Protein 4DIM (pdb70)

Solvent-accessible surface area: 19356 Å² total

Sequence (382 aa):
DNKRLLILGAGRGQLGLYKAAKELGIHTIAGTPNAHKPCLNLADEISYDISNPDEVEQKVKDLNLDGAATCCLDTGIVSLARICDKENLVGLNEEAAICGDKYKKEAFKKYNVNTARHFVVRNENELKNALENLKLPVIVKATDLIYIAKKEEEAIDGFNETNLTKRDYCIVEEFIEGYEFGAQAFVYKNDVLFVPHGDETYSHTAVPVGHYVPLDVKDDIIEKTKTEVKKAIKALGLNNCAVNVDILKDNEVYIIELTGRVGANCLPELVEINYGIEYYKIASAISENPLVFWSQKSKENKAGLARIIETEKSGILKEILNSNAKDDDIVEITFFKEENDEIKKFENSNDCIGQIIVKEETLDKCKDKLDVIINNINIILK

Structure (mmCIF, N/CA/C/O backbone):
data_4DIM
#
_entry.id   4DIM
#
_cell.length_a   125.270
_cell.length_b   84.467
_cell.length_c   49.642
_cell.angle_alpha   90.00
_cell.angle_beta   100.54
_cell.angle_gamma   90.00
#
_symmetry.space_group_name_H-M   'C 1 2 1'
#
loop_
_entity.id
_entity.type
_entity.pdbx_description
1 polymer 'Phosphoribosylglycinamide synthetase'
2 water water
#
loop_
_atom_site.group_PDB
_atom_site.id
_atom_site.type_symbol
_atom_site.label_atom_id
_atom_site.label_alt_id
_atom_site.label_comp_id
_atom_site.label_asym_id
_atom_site.label_entity_id
_atom_site.label_seq_id
_atom_site.pdbx_PDB_ins_code
_atom_site.Cartn_x
_atom_site.Cartn_y
_atom_site.Cartn_z
_atom_site.occupancy
_atom_site.B_iso_or_equiv
_atom_site.auth_seq_id
_atom_site.auth_comp_id
_atom_site.auth_asym_id
_atom_site.auth_atom_id
_atom_site.pdbx_PDB_model_num
ATOM 1 N N . ASP A 1 6 ? -7.799 9.746 41.912 1.00 128.77 3 ASP A N 1
ATOM 2 C CA . ASP A 1 6 ? -6.754 10.704 41.510 1.00 128.33 3 ASP A CA 1
ATOM 3 C C . ASP A 1 6 ? -7.097 11.289 40.129 1.00 132.59 3 ASP A C 1
ATOM 4 O O . ASP A 1 6 ? -7.224 12.514 40.000 1.00 135.11 3 ASP A O 1
ATOM 9 N N . ASN A 1 7 ? -7.247 10.395 39.111 1.00 125.52 4 ASN A N 1
ATOM 10 C CA . ASN A 1 7 ? -7.484 10.720 37.698 1.00 125.75 4 ASN A CA 1
ATOM 11 C C . ASN A 1 7 ? -6.222 11.383 37.107 1.00 125.48 4 ASN A C 1
ATOM 12 O O . ASN A 1 7 ? -6.189 12.596 36.893 1.00 128.24 4 ASN A O 1
ATOM 17 N N . LYS A 1 8 ? -5.194 10.563 36.856 1.00 115.74 5 LYS A N 1
ATOM 18 C CA . LYS A 1 8 ? -3.883 10.965 36.318 1.00 112.52 5 LYS A CA 1
ATOM 19 C C . LYS A 1 8 ? -3.361 9.843 35.434 1.00 109.57 5 LYS A C 1
ATOM 20 O O . LYS A 1 8 ? -3.514 8.688 35.816 1.00 107.24 5 LYS A O 1
ATOM 26 N N . ARG A 1 9 ? -2.734 10.159 34.286 1.00 103.15 6 ARG A N 1
ATOM 27 C CA . ARG A 1 9 ? -2.304 9.145 33.303 1.00 98.84 6 ARG A CA 1
ATOM 28 C C . ARG A 1 9 ? -0.814 8.822 33.380 1.00 96.29 6 ARG A C 1
ATOM 29 O O . ARG A 1 9 ? 0.018 9.696 33.167 1.00 94.89 6 ARG A O 1
ATOM 37 N N . LEU A 1 10 ? -0.479 7.546 33.618 1.00 90.09 7 LEU A N 1
ATOM 38 C CA . LEU A 1 10 ? 0.913 7.112 33.715 1.00 87.10 7 LEU A CA 1
ATOM 39 C C . LEU A 1 10 ? 1.154 6.077 32.693 1.00 87.48 7 LEU A C 1
ATOM 40 O O . LEU A 1 10 ? 0.494 5.050 32.751 1.00 87.68 7 LEU A O 1
ATOM 45 N N . LEU A 1 11 ? 2.162 6.273 31.843 1.00 81.77 8 LEU A N 1
ATOM 46 C CA . LEU A 1 11 ? 2.564 5.280 30.853 1.00 80.32 8 LEU A CA 1
ATOM 47 C C . LEU A 1 11 ? 3.636 4.444 31.490 1.00 84.05 8 LEU A C 1
ATOM 48 O O . LEU A 1 11 ? 4.653 4.988 31.932 1.00 84.12 8 LEU A O 1
ATOM 53 N N . ILE A 1 12 ? 3.418 3.136 31.590 1.00 80.74 9 ILE A N 1
ATOM 54 C CA . ILE A 1 12 ? 4.427 2.257 32.150 1.00 78.03 9 ILE A CA 1
ATOM 55 C C . ILE A 1 12 ? 5.093 1.577 30.988 1.00 85.56 9 ILE A C 1
ATOM 56 O O . ILE A 1 12 ? 4.419 0.876 30.241 1.00 87.34 9 ILE A O 1
ATOM 61 N N . LEU A 1 13 ? 6.406 1.766 30.827 1.00 83.90 10 LEU A N 1
ATOM 62 C CA . LEU A 1 13 ? 7.143 1.162 29.712 1.00 84.70 10 LEU A CA 1
ATOM 63 C C . LEU A 1 13 ? 7.497 -0.257 30.071 1.00 85.51 10 LEU A C 1
ATOM 64 O O . LEU A 1 13 ? 8.313 -0.469 30.967 1.00 85.27 10 LEU A O 1
ATOM 69 N N . GLY A 1 14 ? 6.837 -1.199 29.419 1.00 81.98 11 GLY A N 1
ATOM 70 C CA . GLY A 1 14 ? 7.019 -2.622 29.621 1.00 81.65 11 GLY A CA 1
ATOM 71 C C . GLY A 1 14 ? 5.835 -3.189 30.353 1.00 89.76 11 GLY A C 1
ATOM 72 O O . GLY A 1 14 ? 5.246 -2.487 31.173 1.00 90.32 11 GLY A O 1
ATOM 73 N N . ALA A 1 15 ? 5.454 -4.460 30.054 1.00 88.75 12 ALA A N 1
ATOM 74 C CA . ALA A 1 15 ? 4.351 -5.125 30.757 1.00 87.23 12 ALA A CA 1
ATOM 75 C C . ALA A 1 15 ? 4.582 -6.617 30.893 1.00 88.78 12 ALA A C 1
ATOM 76 O O . ALA A 1 15 ? 3.650 -7.382 30.710 1.00 90.82 12 ALA A O 1
ATOM 78 N N . GLY A 1 16 ? 5.776 -7.004 31.345 1.00 84.64 13 GLY A N 1
ATOM 79 C CA . GLY A 1 16 ? 6.118 -8.393 31.656 1.00 85.78 13 GLY A CA 1
ATOM 80 C C . GLY A 1 16 ? 5.665 -8.870 33.038 1.00 93.66 13 GLY A C 1
ATOM 81 O O . GLY A 1 16 ? 5.300 -8.067 33.894 1.00 88.30 13 GLY A O 1
ATOM 82 N N . ARG A 1 17 ? 5.686 -10.201 33.291 1.00 100.74 14 ARG A N 1
ATOM 83 C CA . ARG A 1 17 ? 5.298 -10.760 34.625 1.00 103.54 14 ARG A CA 1
ATOM 84 C C . ARG A 1 17 ? 6.039 -10.043 35.776 1.00 106.15 14 ARG A C 1
ATOM 85 O O . ARG A 1 17 ? 5.425 -9.696 36.784 1.00 106.65 14 ARG A O 1
ATOM 93 N N . GLY A 1 18 ? 7.291 -9.690 35.549 1.00 101.29 15 GLY A N 1
ATOM 94 C CA . GLY A 1 18 ? 8.075 -8.967 36.544 1.00 99.15 15 GLY A CA 1
ATOM 95 C C . GLY A 1 18 ? 7.757 -7.498 36.698 1.00 99.85 15 GLY A C 1
ATOM 96 O O . GLY A 1 18 ? 8.516 -6.796 37.359 1.00 98.63 15 GLY A O 1
ATOM 97 N N . GLN A 1 19 ? 6.653 -6.990 36.107 1.00 95.75 16 GLN A N 1
ATOM 98 C CA . GLN A 1 19 ? 6.339 -5.565 36.213 1.00 92.95 16 GLN A CA 1
ATOM 99 C C . GLN A 1 19 ? 4.926 -5.271 36.689 1.00 93.27 16 GLN A C 1
ATOM 100 O O . GLN A 1 19 ? 4.579 -4.093 36.739 1.00 93.04 16 GLN A O 1
ATOM 106 N N . LEU A 1 20 ? 4.185 -6.290 37.214 1.00 88.79 17 LEU A N 1
ATOM 107 C CA . LEU A 1 20 ? 2.810 -6.083 37.650 1.00 90.07 17 LEU A CA 1
ATOM 108 C C . LEU A 1 20 ? 2.659 -5.309 38.961 1.00 88.98 17 LEU A C 1
ATOM 109 O O . LEU A 1 20 ? 1.548 -4.871 39.253 1.00 89.93 17 LEU A O 1
ATOM 114 N N . GLY A 1 21 ? 3.731 -5.122 39.717 1.00 82.47 18 GLY A N 1
ATOM 115 C CA . GLY A 1 21 ? 3.672 -4.420 40.994 1.00 81.58 18 GLY A CA 1
ATOM 116 C C . GLY A 1 21 ? 3.412 -2.939 40.843 1.00 82.79 18 GLY A C 1
ATOM 117 O O . GLY A 1 21 ? 2.689 -2.318 41.635 1.00 82.83 18 GLY A O 1
ATOM 118 N N . LEU A 1 22 ? 4.014 -2.373 39.821 1.00 76.86 19 LEU A N 1
ATOM 119 C CA . LEU A 1 22 ? 3.827 -0.977 39.533 1.00 77.45 19 LEU A CA 1
ATOM 120 C C . LEU A 1 22 ? 2.444 -0.715 38.926 1.00 83.77 19 LEU A C 1
ATOM 121 O O . LEU A 1 22 ? 1.856 0.334 39.196 1.00 86.11 19 LEU A O 1
ATOM 126 N N . TYR A 1 23 ? 1.900 -1.671 38.159 1.00 80.19 20 TYR A N 1
ATOM 127 C CA . TYR A 1 23 ? 0.543 -1.582 37.617 1.00 80.30 20 TYR A CA 1
ATOM 128 C C . TYR A 1 23 ? -0.467 -1.678 38.753 1.00 85.28 20 TYR A C 1
ATOM 129 O O . TYR A 1 23 ? -1.476 -0.977 38.764 1.00 88.53 20 TYR A O 1
ATOM 138 N N . LYS A 1 24 ? -0.191 -2.535 39.715 1.00 82.79 21 LYS A N 1
ATOM 139 C CA . LYS A 1 24 ? -1.064 -2.740 40.870 1.00 84.09 21 LYS A CA 1
ATOM 140 C C . LYS A 1 24 ? -1.084 -1.476 41.758 1.00 88.40 21 LYS A C 1
ATOM 141 O O . LYS A 1 24 ? -2.148 -1.016 42.163 1.00 89.73 21 LYS A O 1
ATOM 147 N N . ALA A 1 25 ? 0.091 -0.908 42.020 1.00 84.32 22 ALA A N 1
ATOM 148 C CA . ALA A 1 25 ? 0.246 0.283 42.862 1.00 85.30 22 ALA A CA 1
ATOM 149 C C . ALA A 1 25 ? -0.429 1.480 42.241 1.00 88.27 22 ALA A C 1
ATOM 150 O O . ALA A 1 25 ? -1.191 2.176 42.909 1.00 88.55 22 ALA A O 1
ATOM 152 N N . ALA A 1 26 ? -0.173 1.698 40.958 1.00 84.99 23 ALA A N 1
ATOM 153 C CA . ALA A 1 26 ? -0.849 2.750 40.177 1.00 86.90 23 ALA A CA 1
ATOM 154 C C . ALA A 1 26 ? -2.386 2.612 40.262 1.00 92.64 23 ALA A C 1
ATOM 155 O O . ALA A 1 26 ? -3.073 3.601 40.474 1.00 94.47 23 ALA A O 1
ATOM 157 N N . LYS A 1 27 ? -2.919 1.387 40.160 1.00 89.67 24 LYS A N 1
ATOM 158 C CA . LYS A 1 27 ? -4.368 1.170 40.301 1.00 91.87 24 LYS A CA 1
ATOM 159 C C . LYS A 1 27 ? -4.813 1.533 41.734 1.00 97.94 24 LYS A C 1
ATOM 160 O O . LYS A 1 27 ? -5.722 2.336 41.878 1.00 100.75 24 LYS A O 1
ATOM 166 N N . GLU A 1 28 ? -4.117 1.021 42.784 1.00 93.01 25 GLU A N 1
ATOM 167 C CA . GLU A 1 28 ? -4.447 1.319 44.188 1.00 94.54 25 GLU A CA 1
ATOM 168 C C . GLU A 1 28 ? -4.479 2.845 44.458 1.00 98.23 25 GLU A C 1
ATOM 169 O O . GLU A 1 28 ? -5.289 3.315 45.257 1.00 98.86 25 GLU A O 1
ATOM 175 N N . LEU A 1 29 ? -3.587 3.600 43.796 1.00 92.70 26 LEU A N 1
ATOM 176 C CA . LEU A 1 29 ? -3.534 5.062 43.900 1.00 92.29 26 LEU A CA 1
ATOM 177 C C . LEU A 1 29 ? -4.647 5.793 43.116 1.00 95.53 26 LEU A C 1
ATOM 178 O O . LEU A 1 29 ? -4.810 6.984 43.303 1.00 96.48 26 LEU A O 1
ATOM 183 N N . GLY A 1 30 ? -5.337 5.106 42.218 1.00 92.32 27 GLY A N 1
ATOM 184 C CA . GLY A 1 30 ? -6.364 5.687 41.359 1.00 94.49 27 GLY A CA 1
ATOM 185 C C . GLY A 1 30 ? -5.826 6.290 40.069 1.00 98.11 27 GLY A C 1
ATOM 186 O O . GLY A 1 30 ? -6.459 7.183 39.519 1.00 101.15 27 GLY A O 1
ATOM 187 N N . ILE A 1 31 ? -4.682 5.785 39.545 1.00 91.88 28 ILE A N 1
ATOM 188 C CA . ILE A 1 31 ? -4.018 6.292 38.327 1.00 90.85 28 ILE A CA 1
ATOM 189 C C . ILE A 1 31 ? -4.525 5.506 37.123 1.00 96.41 28 ILE A C 1
ATOM 190 O O . ILE A 1 31 ? -4.712 4.298 37.220 1.00 96.49 28 ILE A O 1
ATOM 195 N N . HIS A 1 32 ? -4.646 6.176 35.973 1.00 95.24 29 HIS A N 1
ATOM 196 C CA . HIS A 1 32 ? -5.067 5.579 34.699 1.00 96.13 29 HIS A CA 1
ATOM 197 C C . HIS A 1 32 ? -3.811 5.051 33.981 1.00 97.27 29 HIS A C 1
ATOM 198 O O . HIS A 1 32 ? -2.995 5.832 33.486 1.00 97.51 29 HIS A O 1
ATOM 205 N N . THR A 1 33 ? -3.625 3.737 33.953 1.00 90.77 30 THR A N 1
ATOM 206 C CA . THR A 1 33 ? -2.397 3.210 33.394 1.00 88.23 30 THR A CA 1
ATOM 207 C C . THR A 1 33 ? -2.533 2.917 31.895 1.00 92.00 30 THR A C 1
ATOM 208 O O . THR A 1 33 ? -3.598 2.579 31.378 1.00 91.02 30 THR A O 1
ATOM 212 N N . ILE A 1 34 ? -1.415 3.117 31.208 1.00 88.71 31 ILE A N 1
ATOM 213 C CA . ILE A 1 34 ? -1.242 2.877 29.806 1.00 89.26 31 ILE A CA 1
ATOM 214 C C . ILE A 1 34 ? -0.068 1.939 29.716 1.00 91.57 31 ILE A C 1
ATOM 215 O O . ILE A 1 34 ? 1.029 2.321 30.118 1.00 88.54 31 ILE A O 1
ATOM 220 N N . ALA A 1 35 ? -0.304 0.705 29.254 1.00 90.37 32 ALA A N 1
ATOM 221 C CA . ALA A 1 35 ? 0.745 -0.273 29.041 1.00 89.84 32 ALA A CA 1
ATOM 222 C C . ALA A 1 35 ? 1.489 0.008 27.731 1.00 98.37 32 ALA A C 1
ATOM 223 O O . ALA A 1 35 ? 0.912 -0.188 26.658 1.00 99.74 32 ALA A O 1
ATOM 225 N N . GLY A 1 36 ? 2.729 0.508 27.829 1.00 96.68 33 GLY A N 1
ATOM 226 C CA . GLY A 1 36 ? 3.598 0.736 26.672 1.00 98.57 33 GLY A CA 1
ATOM 227 C C . GLY A 1 36 ? 4.257 -0.597 26.349 1.00 103.35 33 GLY A C 1
ATOM 228 O O . GLY A 1 36 ? 5.183 -1.003 27.056 1.00 100.56 33 GLY A O 1
ATOM 229 N N . THR A 1 37 ? 3.742 -1.344 25.356 1.00 101.92 34 THR A N 1
ATOM 230 C CA . THR A 1 37 ? 4.251 -2.692 25.147 1.00 102.23 34 THR A CA 1
ATOM 231 C C . THR A 1 37 ? 4.162 -3.189 23.693 1.00 112.81 34 THR A C 1
ATOM 232 O O . THR A 1 37 ? 3.797 -2.461 22.780 1.00 113.51 34 THR A O 1
ATOM 244 N N . PRO A 1 39 ? 2.823 -6.454 21.037 1.00 128.45 36 PRO A N 1
ATOM 245 C CA . PRO A 1 39 ? 1.624 -7.318 20.978 1.00 132.02 36 PRO A CA 1
ATOM 246 C C . PRO A 1 39 ? 1.407 -8.338 22.112 1.00 140.91 36 PRO A C 1
ATOM 247 O O . PRO A 1 39 ? 0.345 -8.327 22.742 1.00 141.30 36 PRO A O 1
ATOM 251 N N . ASN A 1 40 ? 2.390 -9.216 22.362 1.00 139.75 37 ASN A N 1
ATOM 252 C CA . ASN A 1 40 ? 2.257 -10.289 23.347 1.00 140.23 37 ASN A CA 1
ATOM 253 C C . ASN A 1 40 ? 3.037 -9.939 24.627 1.00 144.69 37 ASN A C 1
ATOM 254 O O . ASN A 1 40 ? 4.276 -9.873 24.619 1.00 144.17 37 ASN A O 1
ATOM 259 N N . ALA A 1 41 ? 2.286 -9.666 25.716 1.00 140.99 38 ALA A N 1
ATOM 260 C CA . ALA A 1 41 ? 2.830 -9.285 27.031 1.00 137.97 38 ALA A CA 1
ATOM 261 C C . ALA A 1 41 ? 2.079 -10.018 28.151 1.00 142.57 38 ALA A C 1
ATOM 262 O O . ALA A 1 41 ? 1.217 -10.854 27.862 1.00 144.93 38 ALA A O 1
ATOM 264 N N . HIS A 1 42 ? 2.383 -9.704 29.418 1.00 136.53 39 HIS A N 1
ATOM 265 C CA . HIS A 1 42 ? 1.729 -10.372 30.544 1.00 136.90 39 HIS A CA 1
ATOM 266 C C . HIS A 1 42 ? 0.251 -9.964 30.670 1.00 139.87 39 HIS A C 1
ATOM 267 O O . HIS A 1 42 ? -0.030 -8.774 30.745 1.00 138.31 39 HIS A O 1
ATOM 274 N N . LYS A 1 43 ? -0.680 -10.950 30.702 1.00 136.65 40 LYS A N 1
ATOM 275 C CA . LYS A 1 43 ? -2.132 -10.714 30.776 1.00 136.93 40 LYS A CA 1
ATOM 276 C C . LYS A 1 43 ? -2.553 -9.998 32.100 1.00 138.04 40 LYS A C 1
ATOM 277 O O . LYS A 1 43 ? -3.170 -8.932 31.998 1.00 137.20 40 LYS A O 1
ATOM 283 N N . PRO A 1 44 ? -2.179 -10.471 33.325 1.00 132.93 41 PRO A N 1
ATOM 284 C CA . PRO A 1 44 ? -2.540 -9.726 34.559 1.00 131.54 41 PRO A CA 1
ATOM 285 C C . PRO A 1 44 ? -2.094 -8.245 34.584 1.00 132.60 41 PRO A C 1
ATOM 286 O O . PRO A 1 44 ? -2.796 -7.432 35.190 1.00 132.62 41 PRO A O 1
ATOM 290 N N . CYS A 1 45 ? -0.955 -7.881 33.925 1.00 126.07 42 CYS A N 1
ATOM 291 C CA . CYS A 1 45 ? -0.523 -6.474 33.797 1.00 123.43 42 CYS A CA 1
ATOM 292 C C . CYS A 1 45 ? -1.526 -5.743 32.894 1.00 130.62 42 CYS A C 1
ATOM 293 O O . CYS A 1 45 ? -1.971 -4.644 33.231 1.00 129.35 42 CYS A O 1
ATOM 296 N N . LEU A 1 46 ? -1.903 -6.386 31.752 1.00 131.17 43 LEU A N 1
ATOM 297 C CA . LEU A 1 46 ? -2.867 -5.846 30.775 1.00 133.02 43 LEU A CA 1
ATOM 298 C C . LEU A 1 46 ? -4.275 -5.781 31.362 1.00 135.81 43 LEU A C 1
ATOM 299 O O . LEU A 1 46 ? -5.069 -4.933 30.945 1.00 136.98 43 LEU A O 1
ATOM 304 N N . ASN A 1 47 ? -4.591 -6.669 32.311 1.00 129.45 44 ASN A N 1
ATOM 305 C CA . ASN A 1 47 ? -5.890 -6.650 32.967 1.00 130.12 44 ASN A CA 1
ATOM 306 C C . ASN A 1 47 ? -5.889 -5.584 34.083 1.00 129.26 44 ASN A C 1
ATOM 307 O O . ASN A 1 47 ? -6.960 -5.124 34.474 1.00 130.95 44 ASN A O 1
ATOM 312 N N . LEU A 1 48 ? -4.697 -5.156 34.554 1.00 120.17 45 LEU A N 1
ATOM 313 C CA . LEU A 1 48 ? -4.553 -4.034 35.495 1.00 117.22 45 LEU A CA 1
ATOM 314 C C . LEU A 1 48 ? -4.547 -2.728 34.714 1.00 116.16 45 LEU A C 1
ATOM 315 O O . LEU A 1 48 ? -5.044 -1.721 35.228 1.00 117.20 45 LEU A O 1
ATOM 320 N N . ALA A 1 49 ? -3.955 -2.730 33.483 1.00 107.35 46 ALA A N 1
ATOM 321 C CA . ALA A 1 49 ? -3.872 -1.521 32.645 1.00 105.24 46 ALA A CA 1
ATOM 322 C C . ALA A 1 49 ? -5.212 -1.096 32.097 1.00 105.84 46 ALA A C 1
ATOM 323 O O . ALA A 1 49 ? -5.992 -1.935 31.642 1.00 106.72 46 ALA A O 1
ATOM 325 N N . ASP A 1 50 ? -5.466 0.218 32.119 1.00 100.30 47 ASP A N 1
ATOM 326 C CA . ASP A 1 50 ? -6.689 0.805 31.566 1.00 101.64 47 ASP A CA 1
ATOM 327 C C . ASP A 1 50 ? -6.574 0.926 30.020 1.00 103.22 47 ASP A C 1
ATOM 328 O O . ASP A 1 50 ? -7.569 0.760 29.314 1.00 105.15 47 ASP A O 1
ATOM 333 N N . GLU A 1 51 ? -5.357 1.214 29.518 1.00 95.77 48 GLU A N 1
ATOM 334 C CA . GLU A 1 51 ? -5.045 1.384 28.098 1.00 96.10 48 GLU A CA 1
ATOM 335 C C . GLU A 1 51 ? -3.810 0.556 27.698 1.00 95.80 48 GLU A C 1
ATOM 336 O O . GLU A 1 51 ? -3.019 0.182 28.557 1.00 89.38 48 GLU A O 1
ATOM 342 N N . ILE A 1 52 ? -3.655 0.290 26.378 1.00 95.20 49 ILE A N 1
ATOM 343 C CA . ILE A 1 52 ? -2.500 -0.396 25.805 1.00 93.53 49 ILE A CA 1
ATOM 344 C C . ILE A 1 52 ? -2.055 0.406 24.647 1.00 97.08 49 ILE A C 1
ATOM 345 O O . ILE A 1 52 ? -2.888 0.731 23.814 1.00 100.14 49 ILE A O 1
ATOM 350 N N . SER A 1 53 ? -0.762 0.743 24.590 1.00 91.56 50 SER A N 1
ATOM 351 C CA . SER A 1 53 ? -0.159 1.520 23.498 1.00 92.55 50 SER A CA 1
ATOM 352 C C . SER A 1 53 ? 0.943 0.666 22.951 1.00 95.38 50 SER A C 1
ATOM 353 O O . SER A 1 53 ? 1.856 0.293 23.687 1.00 92.95 50 SER A O 1
ATOM 356 N N . TYR A 1 54 ? 0.791 0.227 21.708 1.00 94.14 51 TYR A N 1
ATOM 357 C CA . TYR A 1 54 ? 1.738 -0.686 21.127 1.00 92.71 51 TYR A CA 1
ATOM 358 C C . TYR A 1 54 ? 2.963 0.094 20.680 1.00 97.27 51 TYR A C 1
ATOM 359 O O . TYR A 1 54 ? 2.846 1.060 19.931 1.00 99.45 51 TYR A O 1
ATOM 376 N N . ASP A 1 56 ? 7.666 -0.289 20.571 1.00 98.92 53 ASP A N 1
ATOM 377 C CA . ASP A 1 56 ? 8.943 -0.898 20.927 1.00 97.85 53 ASP A CA 1
ATOM 378 C C . ASP A 1 56 ? 9.634 0.134 21.844 1.00 99.02 53 ASP A C 1
ATOM 379 O O . ASP A 1 56 ? 10.060 1.217 21.401 1.00 98.85 53 ASP A O 1
ATOM 384 N N . ILE A 1 57 ? 9.668 -0.206 23.134 1.00 91.90 54 ILE A N 1
ATOM 385 C CA . ILE A 1 57 ? 10.172 0.651 24.205 1.00 89.40 54 ILE A CA 1
ATOM 386 C C . ILE A 1 57 ? 11.718 0.792 24.191 1.00 93.94 54 ILE A C 1
ATOM 387 O O . ILE A 1 57 ? 12.266 1.707 24.811 1.00 92.29 54 ILE A O 1
ATOM 392 N N . SER A 1 58 ? 12.405 -0.088 23.472 1.00 91.23 55 SER A N 1
ATOM 393 C CA . SER A 1 58 ? 13.848 -0.016 23.310 1.00 90.37 55 SER A CA 1
ATOM 394 C C . SER A 1 58 ? 14.243 0.990 22.209 1.00 94.13 55 SER A C 1
ATOM 395 O O . SER A 1 58 ? 15.436 1.213 21.991 1.00 95.05 55 SER A O 1
ATOM 398 N N . ASN A 1 59 ? 13.258 1.571 21.512 1.00 89.73 56 ASN A N 1
ATOM 399 C CA . ASN A 1 59 ? 13.479 2.497 20.433 1.00 92.35 56 ASN A CA 1
ATOM 400 C C . ASN A 1 59 ? 13.107 3.880 20.934 1.00 96.91 56 ASN A C 1
ATOM 401 O O . ASN A 1 59 ? 11.944 4.265 20.856 1.00 96.32 56 ASN A O 1
ATOM 406 N N . PRO A 1 60 ? 14.072 4.646 21.494 1.00 96.26 57 PRO A N 1
ATOM 407 C CA . PRO A 1 60 ? 13.721 5.953 22.068 1.00 97.22 57 PRO A CA 1
ATOM 408 C C . PRO A 1 60 ? 13.107 6.909 21.076 1.00 105.50 57 PRO A C 1
ATOM 409 O O . PRO A 1 60 ? 12.281 7.717 21.494 1.00 105.60 57 PRO A O 1
ATOM 413 N N . ASP A 1 61 ? 13.495 6.812 19.783 1.00 105.96 58 ASP A N 1
ATOM 414 C CA . ASP A 1 61 ? 12.956 7.679 18.722 1.00 109.89 58 ASP A CA 1
ATOM 415 C C . ASP A 1 61 ? 11.477 7.355 18.425 1.00 110.81 58 ASP A C 1
ATOM 416 O O . ASP A 1 61 ? 10.668 8.274 18.361 1.00 112.08 58 ASP A O 1
ATOM 421 N N . GLU A 1 62 ? 11.125 6.071 18.274 1.00 104.07 59 GLU A N 1
ATOM 422 C CA . GLU A 1 62 ? 9.729 5.661 18.052 1.00 103.87 59 GLU A CA 1
ATOM 423 C C . GLU A 1 62 ? 8.849 6.076 19.212 1.00 106.99 59 GLU A C 1
ATOM 424 O O . GLU A 1 62 ? 7.760 6.587 19.017 1.00 107.66 59 GLU A O 1
ATOM 430 N N . VAL A 1 63 ? 9.331 5.828 20.425 1.00 102.71 60 VAL A N 1
ATOM 431 C CA . VAL A 1 63 ? 8.614 6.121 21.653 1.00 100.33 60 VAL A CA 1
ATOM 432 C C . VAL A 1 63 ? 8.302 7.598 21.773 1.00 104.37 60 VAL A C 1
ATOM 433 O O . VAL A 1 63 ? 7.175 7.925 22.113 1.00 104.44 60 VAL A O 1
ATOM 437 N N . GLU A 1 64 ? 9.288 8.472 21.516 1.00 101.32 61 GLU A N 1
ATOM 438 C CA . GLU A 1 64 ? 9.142 9.930 21.583 1.00 103.44 61 GLU A CA 1
ATOM 439 C C . GLU A 1 64 ? 7.966 10.404 20.696 1.00 111.05 61 GLU A C 1
ATOM 440 O O . GLU A 1 64 ? 7.201 11.286 21.087 1.00 112.16 61 GLU A O 1
ATOM 446 N N . GLN A 1 65 ? 7.826 9.800 19.518 1.00 109.32 62 GLN A N 1
ATOM 447 C CA . GLN A 1 65 ? 6.760 10.136 18.584 1.00 113.62 62 GLN A CA 1
ATOM 448 C C . GLN A 1 65 ? 5.407 9.677 19.118 1.00 118.16 62 GLN A C 1
ATOM 449 O O . GLN A 1 65 ? 4.444 10.441 19.120 1.00 121.46 62 GLN A O 1
ATOM 455 N N . LYS A 1 66 ? 5.340 8.436 19.569 1.00 111.49 63 LYS A N 1
ATOM 456 C CA . LYS A 1 66 ? 4.098 7.827 20.025 1.00 110.05 63 LYS A CA 1
ATOM 457 C C . LYS A 1 66 ? 3.481 8.472 21.295 1.00 112.42 63 LYS A C 1
ATOM 458 O O . LYS A 1 66 ? 2.270 8.333 21.453 1.00 113.52 63 LYS A O 1
ATOM 464 N N . VAL A 1 67 ? 4.258 9.203 22.141 1.00 105.80 64 VAL A N 1
ATOM 465 C CA . VAL A 1 67 ? 3.777 9.772 23.417 1.00 103.55 64 VAL A CA 1
ATOM 466 C C . VAL A 1 67 ? 3.205 11.184 23.312 1.00 109.69 64 VAL A C 1
ATOM 467 O O . VAL A 1 67 ? 2.619 11.686 24.278 1.00 110.21 64 VAL A O 1
ATOM 471 N N . LYS A 1 68 ? 3.391 11.836 22.189 1.00 108.47 65 LYS A N 1
ATOM 472 C CA . LYS A 1 68 ? 2.896 13.201 22.028 1.00 112.42 65 LYS A CA 1
ATOM 473 C C . LYS A 1 68 ? 1.364 13.266 22.112 1.00 117.67 65 LYS A C 1
ATOM 474 O O . LYS A 1 68 ? 0.823 14.207 22.712 1.00 116.67 65 LYS A O 1
ATOM 480 N N . ASP A 1 69 ? 0.675 12.226 21.584 1.00 115.46 66 ASP A N 1
ATOM 481 C CA . ASP A 1 69 ? -0.782 12.165 21.609 1.00 116.60 66 ASP A CA 1
ATOM 482 C C . ASP A 1 69 ? -1.319 11.241 22.730 1.00 114.62 66 ASP A C 1
ATOM 483 O O . ASP A 1 69 ? -2.512 10.969 22.725 1.00 114.49 66 ASP A O 1
ATOM 488 N N . LEU A 1 70 ? -0.499 10.857 23.750 1.00 107.61 67 LEU A N 1
ATOM 489 C CA . LEU A 1 70 ? -0.988 10.000 24.838 1.00 104.56 67 LEU A CA 1
ATOM 490 C C . LEU A 1 70 ? -1.423 10.770 26.112 1.00 110.95 67 LEU A C 1
ATOM 491 O O . LEU A 1 70 ? -1.932 10.134 27.041 1.00 109.42 67 LEU A O 1
ATOM 496 N N . ASN A 1 71 ? -1.322 12.112 26.149 1.00 111.06 68 ASN A N 1
ATOM 497 C CA . ASN A 1 71 ? -1.874 12.903 27.258 1.00 112.02 68 ASN A CA 1
ATOM 498 C C . ASN A 1 71 ? -1.330 12.451 28.617 1.00 112.06 68 ASN A C 1
ATOM 499 O O . ASN A 1 71 ? -2.065 12.401 29.610 1.00 112.12 68 ASN A O 1
ATOM 504 N N . LEU A 1 72 ? -0.033 12.194 28.679 1.00 104.36 69 LEU A N 1
ATOM 505 C CA . LEU A 1 72 ? 0.556 11.700 29.914 1.00 100.86 69 LEU A CA 1
ATOM 506 C C . LEU A 1 72 ? 0.819 12.766 30.972 1.00 106.34 69 LEU A C 1
ATOM 507 O O . LEU A 1 72 ? 1.065 13.932 30.675 1.00 108.31 69 LEU A O 1
ATOM 512 N N . ASP A 1 73 ? 0.779 12.321 32.227 1.00 103.68 70 ASP A N 1
ATOM 513 C CA . ASP A 1 73 ? 1.161 13.089 33.410 1.00 105.15 70 ASP A CA 1
ATOM 514 C C . ASP A 1 73 ? 2.547 12.628 33.859 1.00 105.27 70 ASP A C 1
ATOM 515 O O . ASP A 1 73 ? 3.310 13.446 34.372 1.00 106.90 70 ASP A O 1
ATOM 520 N N . GLY A 1 74 ? 2.872 11.351 33.619 1.00 97.31 71 GLY A N 1
ATOM 521 C CA . GLY A 1 74 ? 4.182 10.790 33.907 1.00 93.87 71 GLY A CA 1
ATOM 522 C C . GLY A 1 74 ? 4.476 9.518 33.135 1.00 96.58 71 GLY A C 1
ATOM 523 O O . GLY A 1 74 ? 3.644 9.002 32.390 1.00 94.36 71 GLY A O 1
ATOM 524 N N . ALA A 1 75 ? 5.679 8.990 33.333 1.00 95.18 72 ALA A N 1
ATOM 525 C CA . ALA A 1 75 ? 6.074 7.707 32.760 1.00 92.95 72 ALA A CA 1
ATOM 526 C C . ALA A 1 75 ? 7.022 6.996 33.705 1.00 91.39 72 ALA A C 1
ATOM 527 O O . ALA A 1 75 ? 7.736 7.613 34.504 1.00 85.02 72 ALA A O 1
ATOM 529 N N . ALA A 1 76 ? 6.949 5.676 33.665 1.00 90.03 73 ALA A N 1
ATOM 530 C CA . ALA A 1 76 ? 7.765 4.878 34.547 1.00 88.87 73 ALA A CA 1
ATOM 531 C C . ALA A 1 76 ? 8.139 3.573 33.901 1.00 93.70 73 ALA A C 1
ATOM 532 O O . ALA A 1 76 ? 7.511 3.129 32.955 1.00 94.21 73 ALA A O 1
ATOM 534 N N . THR A 1 77 ? 9.221 3.013 34.367 1.00 91.55 74 THR A N 1
ATOM 535 C CA . THR A 1 77 ? 9.714 1.707 33.945 1.00 91.19 74 THR A CA 1
ATOM 536 C C . THR A 1 77 ? 10.203 1.108 35.192 1.00 96.16 74 THR A C 1
ATOM 537 O O . THR A 1 77 ? 10.386 1.817 36.179 1.00 95.05 74 THR A O 1
ATOM 541 N N . CYS A 1 78 ? 10.350 -0.192 35.196 1.00 95.32 75 CYS A N 1
ATOM 542 C CA . CYS A 1 78 ? 10.792 -0.860 36.388 1.00 95.00 75 CYS A CA 1
ATOM 543 C C . CYS A 1 78 ? 11.259 -2.247 36.021 1.00 96.71 75 CYS A C 1
ATOM 544 O O . CYS A 1 78 ? 10.881 -2.765 34.973 1.00 96.11 75 CYS A O 1
ATOM 547 N N . CYS A 1 79 ? 12.224 -2.754 36.795 1.00 93.34 76 CYS A N 1
ATOM 548 C CA . CYS A 1 79 ? 12.754 -4.107 36.776 1.00 93.40 76 CYS A CA 1
ATOM 549 C C . CYS A 1 79 ? 13.530 -4.504 35.518 1.00 96.57 76 CYS A C 1
ATOM 550 O O . CYS A 1 79 ? 14.047 -5.615 35.501 1.00 97.33 76 CYS A O 1
ATOM 553 N N . LEU A 1 80 ? 13.702 -3.616 34.510 1.00 92.42 77 LEU A N 1
ATOM 554 C CA . LEU A 1 80 ? 14.436 -3.954 33.269 1.00 91.30 77 LEU A CA 1
ATOM 555 C C . LEU A 1 80 ? 14.991 -2.679 32.590 1.00 88.86 77 LEU A C 1
ATOM 556 O O . LEU A 1 80 ? 14.379 -1.608 32.690 1.00 87.37 77 LEU A O 1
ATOM 561 N N . ASP A 1 81 ? 16.119 -2.810 31.869 1.00 82.75 78 ASP A N 1
ATOM 562 C CA . ASP A 1 81 ? 16.751 -1.681 31.162 1.00 82.36 78 ASP A CA 1
ATOM 563 C C . ASP A 1 81 ? 16.232 -1.475 29.757 1.00 85.32 78 ASP A C 1
ATOM 564 O O . ASP A 1 81 ? 16.630 -0.487 29.154 1.00 87.24 78 ASP A O 1
ATOM 569 N N . THR A 1 82 ? 15.414 -2.398 29.207 1.00 81.49 79 THR A N 1
ATOM 570 C CA . THR A 1 82 ? 14.886 -2.355 27.840 1.00 83.53 79 THR A CA 1
ATOM 571 C C . THR A 1 82 ? 14.418 -0.941 27.444 1.00 89.50 79 THR A C 1
ATOM 572 O O . THR A 1 82 ? 14.958 -0.403 26.481 1.00 92.65 79 THR A O 1
ATOM 576 N N . GLY A 1 83 ? 13.575 -0.314 28.265 1.00 83.21 80 GLY A N 1
ATOM 577 C CA . GLY A 1 83 ? 13.047 1.022 28.004 1.00 84.24 80 GLY A CA 1
ATOM 578 C C . GLY A 1 83 ? 13.502 2.153 28.902 1.00 86.90 80 GLY A C 1
ATOM 579 O O . GLY A 1 83 ? 12.759 3.121 29.091 1.00 87.16 80 GLY A O 1
ATOM 580 N N . ILE A 1 84 ? 14.749 2.097 29.373 1.00 83.29 81 ILE A N 1
ATOM 581 C CA . ILE A 1 84 ? 15.287 3.063 30.326 1.00 82.76 81 ILE A CA 1
ATOM 582 C C . ILE A 1 84 ? 15.741 4.334 29.637 1.00 86.32 81 ILE A C 1
ATOM 583 O O . ILE A 1 84 ? 15.599 5.424 30.186 1.00 86.14 81 ILE A O 1
ATOM 588 N N . VAL A 1 85 ? 16.273 4.216 28.442 1.00 85.30 82 VAL A N 1
ATOM 589 C CA . VAL A 1 85 ? 16.656 5.387 27.657 1.00 87.07 82 VAL A CA 1
ATOM 590 C C . VAL A 1 85 ? 15.396 6.059 27.131 1.00 92.06 82 VAL A C 1
ATOM 591 O O . VAL A 1 85 ? 15.238 7.259 27.295 1.00 92.74 82 VAL A O 1
ATOM 595 N N . SER A 1 86 ? 14.490 5.281 26.521 1.00 90.22 83 SER A N 1
ATOM 596 C CA . SER A 1 86 ? 13.221 5.790 25.988 1.00 91.10 83 SER A CA 1
ATOM 597 C C . SER A 1 86 ? 12.480 6.544 27.079 1.00 94.18 83 SER A C 1
ATOM 598 O O . SER A 1 86 ? 12.085 7.670 26.827 1.00 96.68 83 SER A O 1
ATOM 601 N N . LEU A 1 87 ? 12.439 6.027 28.322 1.00 88.76 84 LEU A N 1
ATOM 602 C CA . LEU A 1 87 ? 11.833 6.790 29.427 1.00 89.84 84 LEU A CA 1
ATOM 603 C C . LEU A 1 87 ? 12.505 8.160 29.611 1.00 98.70 84 LEU A C 1
ATOM 604 O O . LEU A 1 87 ? 11.830 9.182 29.750 1.00 102.66 84 LEU A O 1
ATOM 609 N N . ALA A 1 88 ? 13.838 8.161 29.641 1.00 92.77 85 ALA A N 1
ATOM 610 C CA . ALA A 1 88 ? 14.633 9.362 29.803 1.00 92.81 85 ALA A CA 1
ATOM 611 C C . ALA A 1 88 ? 14.284 10.418 28.719 1.00 101.06 85 ALA A C 1
ATOM 612 O O . ALA A 1 88 ? 14.095 11.598 29.057 1.00 102.21 85 ALA A O 1
ATOM 614 N N . ARG A 1 89 ? 14.111 9.982 27.443 1.00 98.38 86 ARG A N 1
ATOM 615 C CA . ARG A 1 89 ? 13.721 10.901 26.379 1.00 101.50 86 ARG A CA 1
ATOM 616 C C . ARG A 1 89 ? 12.289 11.404 26.599 1.00 107.32 86 ARG A C 1
ATOM 617 O O . ARG A 1 89 ? 12.053 12.620 26.480 1.00 111.33 86 ARG A O 1
ATOM 625 N N . ILE A 1 90 ? 11.345 10.493 26.951 1.00 100.11 87 ILE A N 1
ATOM 626 C CA . ILE A 1 90 ? 9.948 10.880 27.270 1.00 100.71 87 ILE A CA 1
ATOM 627 C C . ILE A 1 90 ? 9.979 12.045 28.285 1.00 104.17 87 ILE A C 1
ATOM 628 O O . ILE A 1 90 ? 9.379 13.080 28.055 1.00 106.59 87 ILE A O 1
ATOM 633 N N . CYS A 1 91 ? 10.718 11.871 29.381 1.00 98.28 88 CYS A N 1
ATOM 634 C CA . CYS A 1 91 ? 10.826 12.879 30.428 1.00 98.44 88 CYS A CA 1
ATOM 635 C C . CYS A 1 91 ? 11.488 14.149 29.960 1.00 104.80 88 CYS A C 1
ATOM 636 O O . CYS A 1 91 ? 11.012 15.216 30.324 1.00 106.91 88 CYS A O 1
ATOM 639 N N . ASP A 1 92 ? 12.571 14.048 29.177 1.00 101.21 89 ASP A N 1
ATOM 640 C CA . ASP A 1 92 ? 13.259 15.225 28.643 1.00 104.63 89 ASP A CA 1
ATOM 641 C C . ASP A 1 92 ? 12.414 16.024 27.640 1.00 113.94 89 ASP A C 1
ATOM 642 O O . ASP A 1 92 ? 12.598 17.243 27.560 1.00 116.78 89 ASP A O 1
ATOM 647 N N . LYS A 1 93 ? 11.543 15.354 26.840 1.00 111.08 90 LYS A N 1
ATOM 648 C CA . LYS A 1 93 ? 10.763 16.034 25.789 1.00 114.90 90 LYS A CA 1
ATOM 649 C C . LYS A 1 93 ? 9.346 16.423 26.259 1.00 121.27 90 LYS A C 1
ATOM 650 O O . LYS A 1 93 ? 8.890 17.508 25.924 1.00 125.95 90 LYS A O 1
ATOM 656 N N . GLU A 1 94 ? 8.658 15.572 27.033 1.00 115.07 91 GLU A N 1
ATOM 657 C CA . GLU A 1 94 ? 7.318 15.898 27.555 1.00 115.47 91 GLU A CA 1
ATOM 658 C C . GLU A 1 94 ? 7.406 16.650 28.926 1.00 119.08 91 GLU A C 1
ATOM 659 O O . GLU A 1 94 ? 6.362 17.008 29.487 1.00 120.29 91 GLU A O 1
ATOM 665 N N . ASN A 1 95 ? 8.647 16.910 29.441 1.00 113.26 92 ASN A N 1
ATOM 666 C CA . ASN A 1 95 ? 8.916 17.636 30.686 1.00 113.36 92 ASN A CA 1
ATOM 667 C C . ASN A 1 95 ? 8.180 16.977 31.868 1.00 112.70 92 ASN A C 1
ATOM 668 O O . ASN A 1 95 ? 7.528 17.614 32.695 1.00 114.19 92 ASN A O 1
ATOM 673 N N . LEU A 1 96 ? 8.341 15.682 31.948 1.00 104.64 93 LEU A N 1
ATOM 674 C CA . LEU A 1 96 ? 7.759 14.860 33.001 1.00 101.04 93 LEU A CA 1
ATOM 675 C C . LEU A 1 96 ? 8.853 14.568 34.005 1.00 102.71 93 LEU A C 1
ATOM 676 O O . LEU A 1 96 ? 10.031 14.650 33.646 1.00 103.29 93 LEU A O 1
ATOM 681 N N . VAL A 1 97 ? 8.491 14.268 35.263 1.00 96.04 94 VAL A N 1
ATOM 682 C CA . VAL A 1 97 ? 9.491 13.942 36.282 1.00 93.17 94 VAL A CA 1
ATOM 683 C C . VAL A 1 97 ? 10.149 12.579 35.958 1.00 96.43 94 VAL A C 1
ATOM 684 O O . VAL A 1 97 ? 9.465 11.649 35.499 1.00 95.72 94 VAL A O 1
ATOM 688 N N . GLY A 1 98 ? 11.476 12.524 36.153 1.00 92.05 95 GLY A N 1
ATOM 689 C CA . GLY A 1 98 ? 12.286 11.344 35.899 1.00 89.35 95 GLY A CA 1
ATOM 690 C C . GLY A 1 98 ? 13.761 11.598 35.645 1.00 94.48 95 GLY A C 1
ATOM 691 O O . GLY A 1 98 ? 14.227 12.732 35.737 1.00 97.60 95 GLY A O 1
ATOM 692 N N . LEU A 1 99 ? 14.522 10.523 35.337 1.00 89.27 96 LEU A N 1
ATOM 693 C CA . LEU A 1 99 ? 15.941 10.639 34.966 1.00 88.59 96 LEU A CA 1
ATOM 694 C C . LEU A 1 99 ? 16.077 11.339 33.602 1.00 97.63 96 LEU A C 1
ATOM 695 O O . LEU A 1 99 ? 15.125 11.330 32.819 1.00 99.79 96 LEU A O 1
ATOM 700 N N . ASN A 1 100 ? 17.244 11.956 33.325 1.00 95.49 97 ASN A N 1
ATOM 701 C CA . ASN A 1 100 ? 17.475 12.663 32.065 1.00 97.50 97 ASN A CA 1
ATOM 702 C C . ASN A 1 100 ? 18.252 11.729 31.118 1.00 99.01 97 ASN A C 1
ATOM 703 O O . ASN A 1 100 ? 18.847 10.766 31.577 1.00 93.97 97 ASN A O 1
ATOM 708 N N . GLU A 1 101 ? 18.192 11.971 29.799 1.00 99.62 98 GLU A N 1
ATOM 709 C CA . GLU A 1 101 ? 18.813 11.066 28.834 1.00 99.97 98 GLU A CA 1
ATOM 710 C C . GLU A 1 101 ? 20.344 11.012 28.914 1.00 105.32 98 GLU A C 1
ATOM 711 O O . GLU A 1 101 ? 20.900 9.933 28.717 1.00 104.51 98 GLU A O 1
ATOM 717 N N . GLU A 1 102 ? 21.020 12.119 29.210 1.00 103.35 99 GLU A N 1
ATOM 718 C CA . GLU A 1 102 ? 22.481 12.077 29.303 1.00 103.03 99 GLU A CA 1
ATOM 719 C C . GLU A 1 102 ? 22.948 11.163 30.455 1.00 102.26 99 GLU A C 1
ATOM 720 O O . GLU A 1 102 ? 23.986 10.527 30.315 1.00 100.71 99 GLU A O 1
ATOM 726 N N . ALA A 1 103 ? 22.144 11.016 31.526 1.00 97.35 100 ALA A N 1
ATOM 727 C CA . ALA A 1 103 ? 22.475 10.149 32.675 1.00 94.65 100 ALA A CA 1
ATOM 728 C C . ALA A 1 103 ? 22.263 8.676 32.357 1.00 96.69 100 ALA A C 1
ATOM 729 O O . ALA A 1 103 ? 23.024 7.819 32.820 1.00 93.19 100 ALA A O 1
ATOM 731 N N . ALA A 1 104 ? 21.174 8.393 31.616 1.00 94.68 101 ALA A N 1
ATOM 732 C CA . ALA A 1 104 ? 20.773 7.063 31.170 1.00 91.91 101 ALA A CA 1
ATOM 733 C C . ALA A 1 104 ? 21.808 6.476 30.175 1.00 96.73 101 ALA A C 1
ATOM 734 O O . ALA A 1 104 ? 22.106 5.273 30.230 1.00 95.72 101 ALA A O 1
ATOM 736 N N . ILE A 1 105 ? 22.337 7.330 29.274 1.00 94.70 102 ILE A N 1
ATOM 737 C CA . ILE A 1 105 ? 23.389 6.977 28.306 1.00 95.90 102 ILE A CA 1
ATOM 738 C C . ILE A 1 105 ? 24.692 6.651 29.042 1.00 99.79 102 ILE A C 1
ATOM 739 O O . ILE A 1 105 ? 25.458 5.783 28.626 1.00 100.28 102 ILE A O 1
ATOM 752 N N . CYS A 1 107 ? 25.122 5.618 32.148 1.00 96.57 104 CYS A N 1
ATOM 753 C CA . CYS A 1 107 ? 24.941 4.344 32.849 1.00 94.25 104 CYS A CA 1
ATOM 754 C C . CYS A 1 107 ? 25.101 3.182 31.888 1.00 96.17 104 CYS A C 1
ATOM 755 O O . CYS A 1 107 ? 25.757 2.193 32.200 1.00 95.02 104 CYS A O 1
ATOM 758 N N . GLY A 1 108 ? 24.483 3.325 30.728 1.00 94.29 105 GLY A N 1
ATOM 759 C CA . GLY A 1 108 ? 24.482 2.326 29.672 1.00 94.65 105 GLY A CA 1
ATOM 760 C C . GLY A 1 108 ? 25.806 2.089 28.986 1.00 100.49 105 GLY A C 1
ATOM 761 O O . GLY A 1 108 ? 26.011 1.009 28.429 1.00 99.79 105 GLY A O 1
ATOM 762 N N . ASP A 1 109 ? 26.712 3.087 29.011 1.00 100.49 106 ASP A N 1
ATOM 763 C CA . ASP A 1 109 ? 28.013 2.982 28.367 1.00 102.28 106 ASP A CA 1
ATOM 764 C C . ASP A 1 109 ? 29.102 2.924 29.408 1.00 103.41 106 ASP A C 1
ATOM 765 O O . ASP A 1 109 ? 29.383 3.929 30.054 1.00 102.13 106 ASP A O 1
ATOM 770 N N . LYS A 1 110 ? 29.701 1.740 29.585 1.00 100.98 107 LYS A N 1
ATOM 771 C CA . LYS A 1 110 ? 30.814 1.513 30.528 1.00 102.26 107 LYS A CA 1
ATOM 772 C C . LYS A 1 110 ? 32.001 2.498 30.354 1.00 107.57 107 LYS A C 1
ATOM 773 O O . LYS A 1 110 ? 32.590 2.866 31.351 1.00 106.41 107 LYS A O 1
ATOM 779 N N . TYR A 1 111 ? 32.356 2.899 29.121 1.00 105.89 108 TYR A N 1
ATOM 780 C CA . TYR A 1 111 ? 33.463 3.843 28.915 1.00 107.29 108 TYR A CA 1
ATOM 781 C C . TYR A 1 111 ? 33.136 5.186 29.567 1.00 106.65 108 TYR A C 1
ATOM 782 O O . TYR A 1 111 ? 33.988 5.756 30.233 1.00 105.98 108 TYR A O 1
ATOM 791 N N . LYS A 1 112 ? 31.915 5.698 29.315 1.00 101.18 109 LYS A N 1
ATOM 792 C CA . LYS A 1 112 ? 31.406 6.969 29.831 1.00 101.67 109 LYS A CA 1
ATOM 793 C C . LYS A 1 112 ? 31.170 6.925 31.324 1.00 100.20 109 LYS A C 1
ATOM 794 O O . LYS A 1 112 ? 31.351 7.941 32.001 1.00 102.50 109 LYS A O 1
ATOM 808 N N . LYS A 1 114 ? 32.767 4.835 33.505 1.00 79.25 111 LYS A N 1
ATOM 809 C CA . LYS A 1 114 ? 34.071 4.713 34.166 1.00 79.35 111 LYS A CA 1
ATOM 810 C C . LYS A 1 114 ? 34.880 6.015 34.065 1.00 88.61 111 LYS A C 1
ATOM 811 O O . LYS A 1 114 ? 35.807 6.219 34.856 1.00 91.77 111 LYS A O 1
ATOM 817 N N . GLU A 1 115 ? 34.549 6.872 33.086 1.00 86.18 112 GLU A N 1
ATOM 818 C CA . GLU A 1 115 ? 35.183 8.170 32.876 1.00 88.34 112 GLU A CA 1
ATOM 819 C C . GLU A 1 115 ? 34.705 9.136 33.980 1.00 92.41 112 GLU A C 1
ATOM 820 O O . GLU A 1 115 ? 35.482 9.924 34.514 1.00 94.54 112 GLU A O 1
ATOM 826 N N . ALA A 1 116 ? 33.416 9.065 34.303 1.00 86.48 113 ALA A N 1
ATOM 827 C CA . ALA A 1 116 ? 32.813 9.856 35.362 1.00 87.28 113 ALA A CA 1
ATOM 828 C C . ALA A 1 116 ? 33.327 9.404 36.708 1.00 89.34 113 ALA A C 1
ATOM 829 O O . ALA A 1 116 ? 33.634 10.225 37.558 1.00 92.86 113 ALA A O 1
ATOM 831 N N . PHE A 1 117 ? 33.421 8.109 36.911 1.00 81.14 114 PHE A N 1
ATOM 832 C CA . PHE A 1 117 ? 33.941 7.561 38.153 1.00 78.66 114 PHE A CA 1
ATOM 833 C C . PHE A 1 117 ? 35.396 7.939 38.371 1.00 85.45 114 PHE A C 1
ATOM 834 O O . PHE A 1 117 ? 35.738 8.172 39.519 1.00 87.12 114 PHE A O 1
ATOM 842 N N . LYS A 1 118 ? 36.256 8.084 37.326 1.00 83.61 115 LYS A N 1
ATOM 843 C CA . LYS A 1 118 ? 37.630 8.535 37.629 1.00 84.40 115 LYS A CA 1
ATOM 844 C C . LYS A 1 118 ? 37.606 10.009 38.044 1.00 89.16 115 LYS A C 1
ATOM 845 O O . LYS A 1 118 ? 38.242 10.366 39.039 1.00 93.24 115 LYS A O 1
ATOM 851 N N . LYS A 1 119 ? 36.797 10.823 37.336 1.00 82.82 116 LYS A N 1
ATOM 852 C CA . LYS A 1 119 ? 36.651 12.271 37.516 1.00 85.20 116 LYS A CA 1
ATOM 853 C C . LYS A 1 119 ? 36.129 12.621 38.914 1.00 89.76 116 LYS A C 1
ATOM 854 O O . LYS A 1 119 ? 36.655 13.521 39.572 1.00 91.31 116 LYS A O 1
ATOM 860 N N . TYR A 1 120 ? 35.079 11.910 39.334 1.00 84.66 117 TYR A N 1
ATOM 861 C CA . TYR A 1 120 ? 34.417 12.072 40.634 1.00 84.60 117 TYR A CA 1
ATOM 862 C C . TYR A 1 120 ? 34.970 11.102 41.694 1.00 89.32 117 TYR A C 1
ATOM 863 O O . TYR A 1 120 ? 34.516 11.149 42.847 1.00 89.64 117 TYR A O 1
ATOM 872 N N . ASN A 1 121 ? 36.002 10.298 41.340 1.00 85.24 118 ASN A N 1
ATOM 873 C CA . ASN A 1 121 ? 36.708 9.423 42.266 1.00 84.54 118 ASN A CA 1
ATOM 874 C C . ASN A 1 121 ? 35.763 8.431 42.948 1.00 88.15 118 ASN A C 1
ATOM 875 O O . ASN A 1 121 ? 35.642 8.392 44.176 1.00 88.61 118 ASN A O 1
ATOM 880 N N . VAL A 1 122 ? 35.092 7.644 42.142 1.00 84.43 119 VAL A N 1
ATOM 881 C CA . VAL A 1 122 ? 34.193 6.589 42.608 1.00 83.77 119 VAL A CA 1
ATOM 882 C C . VAL A 1 122 ? 34.926 5.277 42.455 1.00 82.79 119 VAL A C 1
ATOM 883 O O . VAL A 1 122 ? 35.517 5.045 41.414 1.00 80.37 119 VAL A O 1
ATOM 887 N N . ASN A 1 123 ? 34.894 4.431 43.481 1.00 80.86 120 ASN A N 1
ATOM 888 C CA . ASN A 1 123 ? 35.528 3.115 43.458 1.00 81.42 120 ASN A CA 1
ATOM 889 C C . ASN A 1 123 ? 34.880 2.258 42.444 1.00 86.96 120 ASN A C 1
ATOM 890 O O . ASN A 1 123 ? 33.664 2.019 42.498 1.00 85.39 120 ASN A O 1
ATOM 895 N N . THR A 1 124 ? 35.686 1.823 41.497 1.00 87.08 121 THR A N 1
ATOM 896 C CA . THR A 1 124 ? 35.259 0.956 40.419 1.00 87.40 121 THR A CA 1
ATOM 897 C C . THR A 1 124 ? 36.512 0.293 39.807 1.00 93.44 121 THR A C 1
ATOM 898 O O . THR A 1 124 ? 37.619 0.830 39.976 1.00 92.99 121 THR A O 1
ATOM 902 N N . ALA A 1 125 ? 36.323 -0.822 39.060 1.00 92.63 122 ALA A N 1
ATOM 903 C CA . ALA A 1 125 ? 37.391 -1.480 38.276 1.00 93.84 122 ALA A CA 1
ATOM 904 C C . ALA A 1 125 ? 37.818 -0.526 37.154 1.00 100.61 122 ALA A C 1
ATOM 905 O O . ALA A 1 125 ? 37.073 -0.316 36.202 1.00 99.12 122 ALA A O 1
ATOM 907 N N . ARG A 1 126 ? 38.976 0.097 37.295 1.00 100.62 123 ARG A N 1
ATOM 908 C CA . ARG A 1 126 ? 39.445 1.089 36.335 1.00 101.81 123 ARG A CA 1
ATOM 909 C C . ARG A 1 126 ? 39.872 0.414 35.043 1.00 107.23 123 ARG A C 1
ATOM 910 O O . ARG A 1 126 ? 40.278 -0.752 35.070 1.00 105.75 123 ARG A O 1
ATOM 918 N N . HIS A 1 127 ? 39.770 1.135 33.911 1.00 106.02 124 HIS A N 1
ATOM 919 C CA . HIS A 1 127 ? 40.150 0.559 32.618 1.00 105.88 124 HIS A CA 1
ATOM 920 C C . HIS A 1 127 ? 40.828 1.532 31.698 1.00 107.51 124 HIS A C 1
ATOM 921 O O . HIS A 1 127 ? 40.585 2.746 31.714 1.00 105.37 124 HIS A O 1
ATOM 928 N N . PHE A 1 128 ? 41.614 0.946 30.808 1.00 105.64 125 PHE A N 1
ATOM 929 C CA . PHE A 1 128 ? 42.327 1.697 29.792 1.00 108.47 125 PHE A CA 1
ATOM 930 C C . PHE A 1 128 ? 42.084 1.095 28.406 1.00 113.37 125 PHE A C 1
ATOM 931 O O . PHE A 1 128 ? 42.148 -0.127 28.225 1.00 109.67 125 PHE A O 1
ATOM 939 N N . VAL A 1 129 ? 41.808 1.989 27.437 1.00 115.01 126 VAL A N 1
ATOM 940 C CA . VAL A 1 129 ? 41.544 1.645 26.022 1.00 116.62 126 VAL A CA 1
ATOM 941 C C . VAL A 1 129 ? 42.896 1.694 25.242 1.00 120.47 126 VAL A C 1
ATOM 942 O O . VAL A 1 129 ? 43.190 2.653 24.537 1.00 121.88 126 VAL A O 1
ATOM 946 N N . VAL A 1 130 ? 43.721 0.656 25.443 1.00 116.29 127 VAL A N 1
ATOM 947 C CA . VAL A 1 130 ? 45.051 0.463 24.845 1.00 118.15 127 VAL A CA 1
ATOM 948 C C . VAL A 1 130 ? 44.973 0.226 23.294 1.00 126.16 127 VAL A C 1
ATOM 949 O O . VAL A 1 130 ? 44.019 -0.372 22.807 1.00 125.73 127 VAL A O 1
ATOM 953 N N . ARG A 1 131 ? 45.985 0.698 22.534 1.00 126.50 128 ARG A N 1
ATOM 954 C CA . ARG A 1 131 ? 46.095 0.493 21.062 1.00 128.35 128 ARG A CA 1
ATOM 955 C C . ARG A 1 131 ? 47.450 -0.182 20.646 1.00 131.70 128 ARG A C 1
ATOM 956 O O . ARG A 1 131 ? 47.564 -0.567 19.488 1.00 130.29 128 ARG A O 1
ATOM 964 N N . ASN A 1 132 ? 48.420 -0.383 21.584 1.00 129.83 129 ASN A N 1
ATOM 965 C CA . ASN A 1 132 ? 49.736 -1.009 21.311 1.00 131.89 129 ASN A CA 1
ATOM 966 C C . ASN A 1 132 ? 50.428 -1.540 22.596 1.00 135.93 129 ASN A C 1
ATOM 967 O O . ASN A 1 132 ? 50.091 -1.097 23.695 1.00 135.36 129 ASN A O 1
ATOM 972 N N . GLU A 1 133 ? 51.448 -2.419 22.441 1.00 133.12 130 GLU A N 1
ATOM 973 C CA . GLU A 1 133 ? 52.213 -3.016 23.563 1.00 132.82 130 GLU A CA 1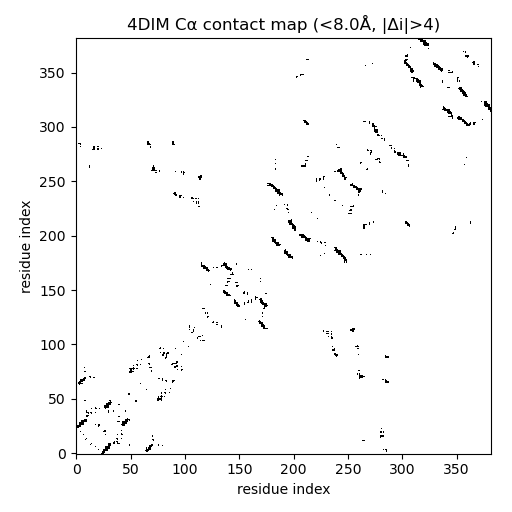
ATOM 974 C C . GLU A 1 133 ? 52.802 -1.961 24.547 1.00 137.27 130 GLU A C 1
ATOM 975 O O . GLU A 1 133 ? 52.955 -2.246 25.738 1.00 136.02 130 GLU A O 1
ATOM 981 N N . ASN A 1 134 ? 53.120 -0.760 24.042 1.00 135.06 131 ASN A N 1
ATOM 982 C CA . ASN A 1 134 ? 53.658 0.343 24.840 1.00 136.09 131 ASN A CA 1
ATOM 983 C C . ASN A 1 134 ? 52.557 0.997 25.662 1.00 136.30 131 ASN A C 1
ATOM 984 O O . ASN A 1 134 ? 52.781 1.312 26.828 1.00 136.09 131 ASN A O 1
ATOM 989 N N . GLU A 1 135 ? 51.367 1.202 25.061 1.00 130.74 132 GLU A N 1
ATOM 990 C CA . GLU A 1 135 ? 50.214 1.768 25.776 1.00 128.99 132 GLU A CA 1
ATOM 991 C C . GLU A 1 135 ? 49.709 0.781 26.895 1.00 127.80 132 GLU A C 1
ATOM 992 O O . GLU A 1 135 ? 49.156 1.245 27.889 1.00 124.67 132 GLU A O 1
ATOM 998 N N . LEU A 1 136 ? 49.935 -0.563 26.733 1.00 123.49 133 LEU A N 1
ATOM 999 C CA . LEU A 1 136 ? 49.539 -1.599 27.699 1.00 121.18 133 LEU A CA 1
ATOM 1000 C C . LEU A 1 136 ? 50.271 -1.392 29.017 1.00 128.14 133 LEU A C 1
ATOM 1001 O O . LEU A 1 136 ? 49.639 -1.281 30.066 1.00 127.51 133 LEU A O 1
ATOM 1006 N N . LYS A 1 137 ? 51.602 -1.291 28.953 1.00 127.61 134 LYS A N 1
ATOM 1007 C CA . LYS A 1 137 ? 52.464 -1.082 30.123 1.00 128.40 134 LYS A CA 1
ATOM 1008 C C . LYS A 1 137 ? 52.223 0.324 30.733 1.00 133.28 134 LYS A C 1
ATOM 1009 O O . LYS A 1 137 ? 52.241 0.467 31.962 1.00 133.47 134 LYS A O 1
ATOM 1015 N N . ASN A 1 138 ? 51.963 1.352 29.881 1.00 129.83 135 ASN A N 1
ATOM 1016 C CA . ASN A 1 138 ? 51.625 2.710 30.358 1.00 130.35 135 ASN A CA 1
ATOM 1017 C C . ASN A 1 138 ? 50.348 2.630 31.188 1.00 131.87 135 ASN A C 1
ATOM 1018 O O . ASN A 1 138 ? 50.284 3.181 32.294 1.00 133.11 135 ASN A O 1
ATOM 1023 N N . ALA A 1 139 ? 49.339 1.914 30.642 1.00 123.72 136 ALA A N 1
ATOM 1024 C CA . ALA A 1 139 ? 48.062 1.674 31.308 1.00 120.35 136 ALA A CA 1
ATOM 1025 C C . ALA A 1 139 ? 48.246 0.871 32.610 1.00 121.99 136 ALA A C 1
ATOM 1026 O O . ALA A 1 139 ? 47.556 1.188 33.571 1.00 119.75 136 ALA A O 1
ATOM 1028 N N . LEU A 1 140 ? 49.173 -0.152 32.639 1.00 119.56 137 LEU A N 1
ATOM 1029 C CA . LEU A 1 140 ? 49.474 -1.011 33.815 1.00 119.73 137 LEU A CA 1
ATOM 1030 C C . LEU A 1 140 ? 50.075 -0.260 35.052 1.00 128.05 137 LEU A C 1
ATOM 1031 O O . LEU A 1 140 ? 50.019 -0.811 36.164 1.00 126.45 137 LEU A O 1
ATOM 1036 N N . GLU A 1 141 ? 50.667 0.941 34.858 1.00 128.63 138 GLU A N 1
ATOM 1037 C CA . GLU A 1 141 ? 51.227 1.701 35.970 1.00 132.91 138 GLU A CA 1
ATOM 1038 C C . GLU A 1 141 ? 50.099 2.326 36.808 1.00 137.18 138 GLU A C 1
ATOM 1039 O O . GLU A 1 141 ? 50.279 2.494 38.026 1.00 140.40 138 GLU A O 1
ATOM 1045 N N . ASN A 1 142 ? 48.941 2.639 36.174 1.00 129.44 139 ASN A N 1
ATOM 1046 C CA . ASN A 1 142 ? 47.748 3.193 36.849 1.00 127.99 139 ASN A CA 1
ATOM 1047 C C . ASN A 1 142 ? 46.655 2.110 37.068 1.00 126.50 139 ASN A C 1
ATOM 1048 O O . ASN A 1 142 ? 45.484 2.452 37.271 1.00 124.28 139 ASN A O 1
ATOM 1053 N N . LEU A 1 143 ? 47.047 0.817 37.073 1.00 121.23 140 LEU A N 1
ATOM 1054 C CA . LEU A 1 143 ? 46.131 -0.327 37.193 1.00 118.87 140 LEU A CA 1
ATOM 1055 C C . LEU A 1 143 ? 46.719 -1.393 38.137 1.00 122.86 140 LEU A C 1
ATOM 1056 O O . LEU A 1 143 ? 47.908 -1.725 38.013 1.00 122.91 140 LEU A O 1
ATOM 1061 N N . LYS A 1 144 ? 45.869 -1.980 39.014 1.00 118.85 141 LYS A N 1
ATOM 1062 C CA . LYS A 1 144 ? 46.288 -3.058 39.909 1.00 121.20 141 LYS A CA 1
ATOM 1063 C C . LYS A 1 144 ? 45.994 -4.423 39.255 1.00 123.37 141 LYS A C 1
ATOM 1064 O O . LYS A 1 144 ? 44.936 -4.604 38.637 1.00 121.97 141 LYS A O 1
ATOM 1070 N N . LEU A 1 145 ? 46.944 -5.368 39.381 1.00 119.99 142 LEU A N 1
ATOM 1071 C CA . LEU A 1 145 ? 46.775 -6.744 38.894 1.00 119.38 142 LEU A CA 1
ATOM 1072 C C . LEU A 1 145 ? 45.827 -7.497 39.843 1.00 124.19 142 LEU A C 1
ATOM 1073 O O . LEU A 1 145 ? 45.731 -7.113 41.010 1.00 126.96 142 LEU A O 1
ATOM 1078 N N . PRO A 1 146 ? 45.183 -8.606 39.431 1.00 117.86 143 PRO A N 1
ATOM 1079 C CA . PRO A 1 146 ? 45.146 -9.159 38.068 1.00 115.42 143 PRO A CA 1
ATOM 1080 C C . PRO A 1 146 ? 44.292 -8.305 37.153 1.00 112.82 143 PRO A C 1
ATOM 1081 O O . PRO A 1 146 ? 43.567 -7.419 37.593 1.00 111.12 143 PRO A O 1
ATOM 1085 N N . VAL A 1 147 ? 44.414 -8.551 35.867 1.00 106.46 144 VAL A N 1
ATOM 1086 C CA . VAL A 1 147 ? 43.664 -7.810 34.869 1.00 101.27 144 VAL A CA 1
ATOM 1087 C C . VAL A 1 147 ? 43.050 -8.764 33.907 1.00 98.77 144 VAL A C 1
ATOM 1088 O O . VAL A 1 147 ? 43.418 -9.940 33.823 1.00 97.83 144 VAL A O 1
ATOM 1092 N N . ILE A 1 148 ? 42.058 -8.235 33.222 1.00 92.91 145 ILE A N 1
ATOM 1093 C CA . ILE A 1 148 ? 41.342 -8.870 32.140 1.00 91.69 145 ILE A CA 1
ATOM 1094 C C . ILE A 1 148 ? 41.748 -8.149 30.871 1.00 91.63 145 ILE A C 1
ATOM 1095 O O . ILE A 1 148 ? 41.911 -6.925 30.895 1.00 88.40 145 ILE A O 1
ATOM 1100 N N . VAL A 1 149 ? 41.911 -8.894 29.778 1.00 89.47 146 VAL A N 1
ATOM 1101 C CA . VAL A 1 149 ? 42.141 -8.346 28.437 1.00 88.59 146 VAL A CA 1
ATOM 1102 C C . VAL A 1 149 ? 40.975 -8.762 27.620 1.00 91.80 146 VAL A C 1
ATOM 1103 O O . VAL A 1 149 ? 40.640 -9.953 27.562 1.00 90.82 146 VAL A O 1
ATOM 1107 N N . LYS A 1 150 ? 40.313 -7.794 27.013 1.00 86.87 147 LYS A N 1
ATOM 1108 C CA . LYS A 1 150 ? 39.088 -8.100 26.311 1.00 87.64 147 LYS A CA 1
ATOM 1109 C C . LYS A 1 150 ? 38.848 -7.190 25.183 1.00 93.13 147 LYS A C 1
ATOM 1110 O O . LYS A 1 150 ? 39.419 -6.109 25.090 1.00 92.01 147 LYS A O 1
ATOM 1116 N N . ALA A 1 151 ? 37.993 -7.682 24.294 1.00 93.43 148 ALA A N 1
ATOM 1117 C CA . ALA A 1 151 ? 37.578 -7.044 23.071 1.00 94.56 148 ALA A CA 1
ATOM 1118 C C . ALA A 1 151 ? 36.230 -6.456 23.310 1.00 101.73 148 ALA A C 1
ATOM 1119 O O . ALA A 1 151 ? 35.480 -6.900 24.181 1.00 101.89 148 ALA A O 1
ATOM 1121 N N . THR A 1 152 ? 35.917 -5.454 22.549 1.00 102.06 149 THR A N 1
ATOM 1122 C CA . THR A 1 152 ? 34.689 -4.716 22.716 1.00 105.67 149 THR A CA 1
ATOM 1123 C C . THR A 1 152 ? 33.588 -5.229 21.770 1.00 115.24 149 THR A C 1
ATOM 1124 O O . THR A 1 152 ? 32.408 -5.157 22.126 1.00 118.59 149 THR A O 1
ATOM 1128 N N . ASP A 1 153 ? 33.972 -5.761 20.585 1.00 112.77 150 ASP A N 1
ATOM 1129 C CA . ASP A 1 153 ? 33.034 -6.186 19.538 1.00 116.97 150 ASP A CA 1
ATOM 1130 C C . ASP A 1 153 ? 32.337 -7.515 19.838 1.00 125.91 150 ASP A C 1
ATOM 1131 O O . ASP A 1 153 ? 31.102 -7.593 19.691 1.00 132.20 150 ASP A O 1
ATOM 1136 N N . LEU A 1 154 ? 33.112 -8.541 20.246 1.00 118.55 151 LEU A N 1
ATOM 1137 C CA . LEU A 1 154 ? 32.597 -9.875 20.571 1.00 149.35 151 LEU A CA 1
ATOM 1138 C C . LEU A 1 154 ? 32.420 -10.024 22.081 1.00 169.80 151 LEU A C 1
ATOM 1139 O O . LEU A 1 154 ? 33.107 -9.350 22.847 1.00 127.40 151 LEU A O 1
ATOM 1144 N N . ILE A 1 160 ? 37.058 -12.950 26.989 1.00 130.85 157 ILE A N 1
ATOM 1145 C CA . ILE A 1 160 ? 37.901 -12.420 28.063 1.00 128.18 157 ILE A CA 1
ATOM 1146 C C . ILE A 1 160 ? 39.164 -13.266 28.239 1.00 129.68 157 ILE A C 1
ATOM 1147 O O . ILE A 1 160 ? 39.183 -14.453 27.909 1.00 131.02 157 ILE A O 1
ATOM 1152 N N . TYR A 1 161 ? 40.220 -12.631 28.755 1.00 122.99 158 TYR A N 1
ATOM 1153 C CA . TYR A 1 161 ? 41.501 -13.260 29.050 1.00 121.80 158 TYR A CA 1
ATOM 1154 C C . TYR A 1 161 ? 41.985 -12.789 30.407 1.00 117.99 158 TYR A C 1
ATOM 1155 O O . TYR A 1 161 ? 42.546 -11.692 30.495 1.00 114.73 158 TYR A O 1
ATOM 1164 N N . ILE A 1 162 ? 41.793 -13.617 31.463 1.00 112.54 159 ILE A N 1
ATOM 1165 C CA . ILE A 1 162 ? 42.262 -13.297 32.816 1.00 111.11 159 ILE A CA 1
ATOM 1166 C C . ILE A 1 162 ? 43.796 -13.375 32.810 1.00 115.40 159 ILE A C 1
ATOM 1167 O O . ILE A 1 162 ? 44.367 -14.292 32.210 1.00 114.87 159 ILE A O 1
ATOM 1172 N N . ALA A 1 163 ? 44.454 -12.401 33.439 1.00 112.65 160 ALA A N 1
ATOM 1173 C CA . ALA A 1 163 ? 45.906 -12.345 33.467 1.00 114.38 160 ALA A CA 1
ATOM 1174 C C . ALA A 1 163 ? 46.438 -12.100 34.881 1.00 124.17 160 ALA A C 1
ATOM 1175 O O . ALA A 1 163 ? 46.454 -10.957 35.362 1.00 124.09 160 ALA A O 1
ATOM 1177 N N . LYS A 1 164 ? 46.938 -13.185 35.515 1.00 124.80 161 LYS A N 1
ATOM 1178 C CA . LYS A 1 164 ? 47.522 -13.158 36.863 1.00 127.82 161 LYS A CA 1
ATOM 1179 C C . LYS A 1 164 ? 48.887 -12.436 36.846 1.00 135.07 161 LYS A C 1
ATOM 1180 O O . LYS A 1 164 ? 49.149 -11.612 37.729 1.00 134.71 161 LYS A O 1
ATOM 1186 N N . LYS A 1 165 ? 49.728 -12.730 35.812 1.00 134.59 162 LYS A N 1
ATOM 1187 C CA . LYS A 1 165 ? 51.071 -12.143 35.616 1.00 137.59 162 LYS A CA 1
ATOM 1188 C C . LYS A 1 165 ? 51.260 -11.542 34.175 1.00 141.53 162 LYS A C 1
ATOM 1189 O O . LYS A 1 165 ? 50.591 -11.950 33.225 1.00 138.29 162 LYS A O 1
ATOM 1195 N N . GLU A 1 166 ? 52.229 -10.602 34.042 1.00 141.49 163 GLU A N 1
ATOM 1196 C CA . GLU A 1 166 ? 52.630 -9.876 32.802 1.00 140.14 163 GLU A CA 1
ATOM 1197 C C . GLU A 1 166 ? 52.728 -10.746 31.530 1.00 143.43 163 GLU A C 1
ATOM 1198 O O . GLU A 1 166 ? 52.426 -10.266 30.433 1.00 140.69 163 GLU A O 1
ATOM 1204 N N . GLU A 1 167 ? 53.202 -11.996 31.670 1.00 142.15 164 GLU A N 1
ATOM 1205 C CA . GLU A 1 167 ? 53.369 -12.912 30.534 1.00 141.48 164 GLU A CA 1
ATOM 1206 C C . GLU A 1 167 ? 52.010 -13.399 30.011 1.00 137.60 164 GLU A C 1
ATOM 1207 O O . GLU A 1 167 ? 51.911 -13.708 28.832 1.00 135.09 164 GLU A O 1
ATOM 1213 N N . GLU A 1 168 ? 50.972 -13.441 30.866 1.00 131.84 165 GLU A N 1
ATOM 1214 C CA . GLU A 1 168 ? 49.608 -13.800 30.456 1.00 129.11 165 GLU A CA 1
ATOM 1215 C C . GLU A 1 168 ? 48.884 -12.549 29.837 1.00 128.24 165 GLU A C 1
ATOM 1216 O O . GLU A 1 168 ? 47.956 -12.730 29.044 1.00 125.14 165 GLU A O 1
ATOM 1222 N N . ALA A 1 169 ? 49.339 -11.294 30.189 1.00 124.38 166 ALA A N 1
ATOM 1223 C CA . ALA A 1 169 ? 48.787 -10.005 29.713 1.00 121.96 166 ALA A CA 1
ATOM 1224 C C . ALA A 1 169 ? 49.138 -9.708 28.258 1.00 126.83 166 ALA A C 1
ATOM 1225 O O . ALA A 1 169 ? 48.265 -9.272 27.511 1.00 124.92 166 ALA A O 1
ATOM 1227 N N . ILE A 1 170 ? 50.418 -9.877 27.863 1.00 126.60 167 ILE A N 1
ATOM 1228 C CA . ILE A 1 170 ? 50.828 -9.672 26.463 1.00 126.70 167 ILE A CA 1
ATOM 1229 C C . ILE A 1 170 ? 50.246 -10.823 25.635 1.00 128.60 167 ILE A C 1
ATOM 1230 O O . ILE A 1 170 ? 49.704 -10.580 24.561 1.00 126.91 167 ILE A O 1
ATOM 1235 N N . ASP A 1 171 ? 50.287 -12.061 26.188 1.00 125.78 168 ASP A N 1
ATOM 1236 C CA . ASP A 1 171 ? 49.762 -13.278 25.558 1.00 126.96 168 ASP A CA 1
ATOM 1237 C C . ASP A 1 171 ? 48.263 -13.128 25.329 1.00 125.58 168 ASP A C 1
ATOM 1238 O O . ASP A 1 171 ? 47.737 -13.644 24.339 1.00 126.07 168 ASP A O 1
ATOM 1243 N N . GLY A 1 172 ? 47.602 -12.406 26.240 1.00 117.56 169 GLY A N 1
ATOM 1244 C CA . GLY A 1 172 ? 46.188 -12.067 26.138 1.00 113.66 169 GLY A CA 1
ATOM 1245 C C . GLY A 1 172 ? 45.944 -10.986 25.101 1.00 111.56 169 GLY A C 1
ATOM 1246 O O . GLY A 1 172 ? 45.110 -11.199 24.235 1.00 112.82 169 GLY A O 1
ATOM 1247 N N . PHE A 1 173 ? 46.667 -9.837 25.158 1.00 104.12 170 PHE A N 1
ATOM 1248 C CA . PHE A 1 173 ? 46.534 -8.728 24.202 1.00 105.46 170 PHE A CA 1
ATOM 1249 C C . PHE A 1 173 ? 46.780 -9.176 22.737 1.00 115.02 170 PHE A C 1
ATOM 1250 O O . PHE A 1 173 ? 45.980 -8.844 21.848 1.00 115.63 170 PHE A O 1
ATOM 1258 N N . ASN A 1 174 ? 47.842 -9.955 22.496 1.00 113.98 171 ASN A N 1
ATOM 1259 C CA . ASN A 1 174 ? 48.128 -10.464 21.156 1.00 116.73 171 ASN A CA 1
ATOM 1260 C C . ASN A 1 174 ? 46.992 -11.378 20.655 1.00 120.91 171 ASN A C 1
ATOM 1261 O O . ASN A 1 174 ? 46.574 -11.241 19.506 1.00 124.15 171 ASN A O 1
ATOM 1266 N N . GLU A 1 175 ? 46.467 -12.264 21.500 1.00 114.89 172 GLU A N 1
ATOM 1267 C CA . GLU A 1 175 ? 45.354 -13.140 21.089 1.00 115.54 172 GLU A CA 1
ATOM 1268 C C . GLU A 1 175 ? 44.044 -12.379 20.851 1.00 115.35 172 GLU A C 1
ATOM 1269 O O . GLU A 1 175 ? 43.231 -12.794 20.012 1.00 117.80 172 GLU A O 1
ATOM 1275 N N . THR A 1 176 ? 43.838 -11.283 21.590 1.00 105.87 173 THR A N 1
ATOM 1276 C CA . THR A 1 176 ? 42.609 -10.487 21.507 1.00 104.61 173 THR A CA 1
ATOM 1277 C C . THR A 1 176 ? 42.616 -9.610 20.268 1.00 107.05 173 THR A C 1
ATOM 1278 O O . THR A 1 176 ? 41.612 -9.551 19.573 1.00 107.39 173 THR A O 1
ATOM 1290 N N . ASN A 1 178 ? 44.168 -9.978 17.472 1.00 110.11 175 ASN A N 1
ATOM 1291 C CA . ASN A 1 178 ? 44.094 -10.735 16.227 1.00 115.21 175 ASN A CA 1
ATOM 1292 C C . ASN A 1 178 ? 42.664 -11.198 15.985 1.00 119.52 175 ASN A C 1
ATOM 1293 O O . ASN A 1 178 ? 42.261 -11.305 14.824 1.00 125.28 175 ASN A O 1
ATOM 1298 N N . LEU A 1 179 ? 41.905 -11.476 17.052 1.00 110.62 176 LEU A N 1
ATOM 1299 C CA . LEU A 1 179 ? 40.518 -11.912 16.915 1.00 112.61 176 LEU A CA 1
ATOM 1300 C C . LEU A 1 179 ? 39.531 -10.730 16.705 1.00 114.21 176 LEU A C 1
ATOM 1301 O O . LEU A 1 179 ? 38.525 -10.895 16.008 1.00 118.10 176 LEU A O 1
ATOM 1306 N N . THR A 1 180 ? 39.765 -9.583 17.365 1.00 112.97 177 THR A N 1
ATOM 1307 C CA . THR A 1 180 ? 38.875 -8.424 17.236 1.00 109.41 177 THR A CA 1
ATOM 1308 C C . THR A 1 180 ? 39.033 -7.761 15.896 1.00 111.23 177 THR A C 1
ATOM 1309 O O . THR A 1 180 ? 40.123 -7.790 15.315 1.00 112.19 177 THR A O 1
ATOM 1313 N N . LYS A 1 181 ? 37.945 -7.121 15.428 1.00 104.61 178 LYS A N 1
ATOM 1314 C CA . LYS A 1 181 ? 37.943 -6.361 14.170 1.00 105.21 178 LYS A CA 1
ATOM 1315 C C . LYS A 1 181 ? 38.426 -4.923 14.38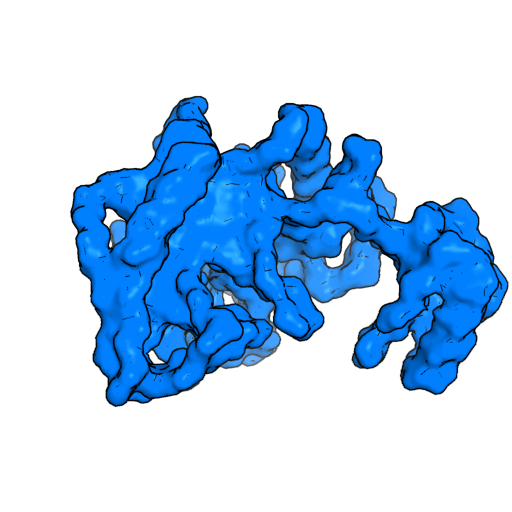1 1.00 105.78 178 LYS A C 1
ATOM 1316 O O . LYS A 1 181 ? 38.769 -4.256 13.399 1.00 109.44 178 LYS A O 1
ATOM 1322 N N . ARG A 1 182 ? 38.487 -4.468 15.645 1.00 96.47 179 ARG A N 1
ATOM 1323 C CA . ARG A 1 182 ? 38.861 -3.109 16.019 1.00 96.63 179 ARG A CA 1
ATOM 1324 C C . ARG A 1 182 ? 40.385 -2.984 16.056 1.00 102.28 179 ARG A C 1
ATOM 1325 O O . ARG A 1 182 ? 41.069 -4.003 15.995 1.00 101.66 179 ARG A O 1
ATOM 1333 N N . ASP A 1 183 ? 40.929 -1.753 16.185 1.00 101.98 180 ASP A N 1
ATOM 1334 C CA . ASP A 1 183 ? 42.389 -1.585 16.369 1.00 104.97 180 ASP A CA 1
ATOM 1335 C C . ASP A 1 183 ? 42.734 -1.496 17.863 1.00 108.98 180 ASP A C 1
ATOM 1336 O O . ASP A 1 183 ? 43.899 -1.275 18.195 1.00 110.01 180 ASP A O 1
ATOM 1341 N N . TYR A 1 184 ? 41.743 -1.637 18.762 1.00 103.56 181 TYR A N 1
ATOM 1342 C CA . TYR A 1 184 ? 42.012 -1.489 20.173 1.00 102.04 181 TYR A CA 1
ATOM 1343 C C . TYR A 1 184 ? 41.441 -2.622 20.975 1.00 106.18 181 TYR A C 1
ATOM 1344 O O . TYR A 1 184 ? 40.627 -3.424 20.522 1.00 104.37 181 TYR A O 1
ATOM 1353 N N . CYS A 1 185 ? 41.913 -2.641 22.198 1.00 104.64 182 CYS A N 1
ATOM 1354 C CA . CYS A 1 185 ? 41.722 -3.580 23.270 1.00 103.33 182 CYS A CA 1
ATOM 1355 C C . CYS A 1 185 ? 41.317 -2.831 24.545 1.00 103.46 182 CYS A C 1
ATOM 1356 O O . CYS A 1 185 ? 41.519 -1.616 24.665 1.00 102.27 182 CYS A O 1
ATOM 1359 N N . ILE A 1 186 ? 40.823 -3.575 25.532 1.00 96.66 183 ILE A N 1
ATOM 1360 C CA . ILE A 1 186 ? 40.548 -3.006 26.827 1.00 94.79 183 ILE A CA 1
ATOM 1361 C C . ILE A 1 186 ? 41.317 -3.854 27.806 1.00 98.15 183 ILE A C 1
ATOM 1362 O O . ILE A 1 186 ? 41.245 -5.086 27.784 1.00 94.62 183 ILE A O 1
ATOM 1367 N N . VAL A 1 187 ? 42.154 -3.181 28.578 1.00 99.09 184 VAL A N 1
ATOM 1368 C CA . VAL A 1 187 ? 42.855 -3.796 29.701 1.00 100.83 184 VAL A CA 1
ATOM 1369 C C . VAL A 1 187 ? 42.119 -3.235 30.922 1.00 99.86 184 VAL A C 1
ATOM 1370 O O . VAL A 1 187 ? 41.971 -2.012 31.064 1.00 98.04 184 VAL A O 1
ATOM 1374 N N . GLU A 1 188 ? 41.524 -4.116 31.704 1.00 95.74 185 GLU A N 1
ATOM 1375 C CA . GLU A 1 188 ? 40.727 -3.686 32.861 1.00 94.52 185 GLU A CA 1
ATOM 1376 C C . GLU A 1 188 ? 41.122 -4.442 34.098 1.00 97.81 185 GLU A C 1
ATOM 1377 O O . GLU A 1 188 ? 41.404 -5.635 34.029 1.00 96.92 185 GLU A O 1
ATOM 1383 N N . GLU A 1 189 ? 41.074 -3.762 35.247 1.00 96.20 186 GLU A N 1
ATOM 1384 C CA . GLU A 1 189 ? 41.337 -4.395 36.544 1.00 95.89 186 GLU A CA 1
ATOM 1385 C C . GLU A 1 189 ? 40.360 -5.526 36.771 1.00 97.30 186 GLU A C 1
ATOM 1386 O O . GLU A 1 189 ? 39.145 -5.368 36.553 1.00 94.13 186 GLU A O 1
ATOM 1392 N N . PHE A 1 190 ? 40.877 -6.661 37.213 1.00 95.63 187 PHE A N 1
ATOM 1393 C CA . PHE A 1 190 ? 40.059 -7.810 37.531 1.00 94.35 187 PHE A CA 1
ATOM 1394 C C . PHE A 1 190 ? 39.848 -7.799 39.038 1.00 96.75 187 PHE A C 1
ATOM 1395 O O . PHE A 1 190 ? 40.813 -7.936 39.797 1.00 98.98 187 PHE A O 1
ATOM 1403 N N . ILE A 1 191 ? 38.607 -7.516 39.467 1.00 90.19 188 ILE A N 1
ATOM 1404 C CA . ILE A 1 191 ? 38.223 -7.429 40.874 1.00 88.79 188 ILE A CA 1
ATOM 1405 C C . ILE A 1 191 ? 37.504 -8.709 41.191 1.00 92.86 188 ILE A C 1
ATOM 1406 O O . ILE A 1 191 ? 36.448 -8.973 40.650 1.00 91.80 188 ILE A O 1
ATOM 1411 N N . GLU A 1 192 ? 38.088 -9.537 42.008 1.00 92.84 189 GLU A N 1
ATOM 1412 C CA . GLU A 1 192 ? 37.472 -10.797 42.372 1.00 93.73 189 GLU A CA 1
ATOM 1413 C C . GLU A 1 192 ? 37.200 -10.676 43.874 1.00 94.92 189 GLU A C 1
ATOM 1414 O O . GLU A 1 192 ? 38.074 -10.241 44.620 1.00 96.33 189 GLU A O 1
ATOM 1420 N N . GLY A 1 193 ? 35.952 -10.901 44.278 1.00 87.38 190 GLY A N 1
ATOM 1421 C CA . GLY A 1 193 ? 35.591 -10.777 45.682 1.00 86.12 190 GLY A CA 1
ATOM 1422 C C . GLY A 1 193 ? 34.147 -11.121 45.986 1.00 87.94 190 GLY A C 1
ATOM 1423 O O . GLY A 1 193 ? 33.517 -11.857 45.237 1.00 86.82 190 GLY A O 1
ATOM 1424 N N . TYR A 1 194 ? 33.609 -10.589 47.088 1.00 85.24 191 TYR A N 1
ATOM 1425 C CA . TYR A 1 194 ? 32.212 -10.850 47.456 1.00 84.95 191 TYR A CA 1
ATOM 1426 C C . TYR A 1 194 ? 31.258 -9.957 46.617 1.00 84.51 191 TYR A C 1
ATOM 1427 O O . TYR A 1 194 ? 31.290 -8.723 46.743 1.00 81.51 191 TYR A O 1
ATOM 1436 N N . GLU A 1 195 ? 30.443 -10.588 45.734 1.00 79.59 192 GLU A N 1
ATOM 1437 C CA . GLU A 1 195 ? 29.480 -9.855 44.889 1.00 75.67 192 GLU A CA 1
ATOM 1438 C C . GLU A 1 195 ? 28.157 -9.662 45.608 1.00 77.80 192 GLU A C 1
ATOM 1439 O O . GLU A 1 195 ? 27.614 -10.591 46.196 1.00 79.57 192 GLU A O 1
ATOM 1445 N N . PHE A 1 196 ? 27.630 -8.455 45.558 1.00 72.49 193 PHE A N 1
ATOM 1446 C CA . PHE A 1 196 ? 26.345 -8.156 46.161 1.00 71.37 193 PHE A CA 1
ATOM 1447 C C . PHE A 1 196 ? 25.783 -6.957 45.419 1.00 72.62 193 PHE A C 1
ATOM 1448 O O . PHE A 1 196 ? 26.393 -6.509 44.457 1.00 71.94 193 PHE A O 1
ATOM 1456 N N . GLY A 1 197 ? 24.619 -6.487 45.824 1.00 68.18 194 GLY A N 1
ATOM 1457 C CA . GLY A 1 197 ? 23.973 -5.344 45.211 1.00 65.99 194 GLY A CA 1
ATOM 1458 C C . GLY A 1 197 ? 23.435 -4.343 46.206 1.00 71.89 194 GLY A C 1
ATOM 1459 O O . GLY A 1 197 ? 23.578 -4.497 47.424 1.00 71.72 194 GLY A O 1
ATOM 1460 N N . ALA A 1 198 ? 22.766 -3.317 45.681 1.00 70.68 195 ALA A N 1
ATOM 1461 C CA . ALA A 1 198 ? 22.121 -2.318 46.511 1.00 70.41 195 ALA A CA 1
ATOM 1462 C C . ALA A 1 198 ? 21.022 -1.613 45.767 1.00 73.33 195 ALA A C 1
ATOM 1463 O O . ALA A 1 198 ? 21.101 -1.454 44.553 1.00 74.83 195 ALA A O 1
ATOM 1465 N N . GLN A 1 199 ? 20.017 -1.151 46.512 1.00 66.79 196 GLN A N 1
ATOM 1466 C CA . GLN A 1 199 ? 18.909 -0.359 46.011 1.00 64.51 196 GLN A CA 1
ATOM 1467 C C . GLN A 1 199 ? 19.039 1.022 46.571 1.00 66.35 196 GLN A C 1
ATOM 1468 O O . GLN A 1 199 ? 19.514 1.194 47.690 1.00 67.21 196 GLN A O 1
ATOM 1474 N N . ALA A 1 200 ? 18.595 2.000 45.834 1.00 62.30 197 ALA A N 1
ATOM 1475 C CA . ALA A 1 200 ? 18.599 3.360 46.316 1.00 63.93 197 ALA A CA 1
ATOM 1476 C C . ALA A 1 200 ? 17.476 4.108 45.646 1.00 72.59 197 ALA A C 1
ATOM 1477 O O . ALA A 1 200 ? 16.771 3.560 44.803 1.00 71.66 197 ALA A O 1
ATOM 1479 N N . PHE A 1 201 ? 17.224 5.299 46.121 1.00 72.90 198 PHE A N 1
ATOM 1480 C CA . PHE A 1 201 ? 16.148 6.109 45.588 1.00 74.88 198 PHE A CA 1
ATOM 1481 C C . PHE A 1 201 ? 16.594 7.547 45.703 1.00 80.79 198 PHE A C 1
ATOM 1482 O O . PHE A 1 201 ? 17.013 7.946 46.786 1.00 80.12 198 PHE A O 1
ATOM 1490 N N . VAL A 1 202 ? 16.578 8.290 44.588 1.00 78.74 199 VAL A N 1
ATOM 1491 C CA . VAL A 1 202 ? 16.970 9.697 44.563 1.00 80.26 199 VAL A CA 1
ATOM 1492 C C . VAL A 1 202 ? 15.735 10.596 44.167 1.00 82.57 199 VAL A C 1
ATOM 1493 O O . VAL A 1 202 ? 15.046 10.323 43.209 1.00 79.39 199 VAL A O 1
ATOM 1497 N N . TYR A 1 203 ? 15.464 11.647 44.950 1.00 83.37 200 TYR A N 1
ATOM 1498 C CA . TYR A 1 203 ? 14.343 12.590 44.706 1.00 86.49 200 TYR A CA 1
ATOM 1499 C C . TYR A 1 203 ? 14.773 14.014 45.007 1.00 91.77 200 TYR A C 1
ATOM 1500 O O . TYR A 1 203 ? 15.148 14.310 46.140 1.00 91.92 200 TYR A O 1
ATOM 1509 N N . LYS A 1 204 ? 14.720 14.891 44.010 1.00 90.33 201 LYS A N 1
ATOM 1510 C CA . LYS A 1 204 ? 15.140 16.294 44.137 1.00 93.51 201 LYS A CA 1
ATOM 1511 C C . LYS A 1 204 ? 16.585 16.357 44.663 1.00 99.85 201 LYS A C 1
ATOM 1512 O O . LYS A 1 204 ? 16.918 17.157 45.537 1.00 102.63 201 LYS A O 1
ATOM 1518 N N . ASN A 1 205 ? 17.412 15.441 44.154 1.00 95.82 202 ASN A N 1
ATOM 1519 C CA . ASN A 1 205 ? 18.845 15.297 44.395 1.00 95.68 202 ASN A CA 1
ATOM 1520 C C . ASN A 1 205 ? 19.209 14.832 45.836 1.00 99.88 202 ASN A C 1
ATOM 1521 O O . ASN A 1 205 ? 20.395 14.783 46.162 1.00 99.94 202 ASN A O 1
ATOM 1526 N N . ASP A 1 206 ? 18.226 14.345 46.622 1.00 94.22 203 ASP A N 1
ATOM 1527 C CA . ASP A 1 206 ? 18.461 13.797 47.942 1.00 91.61 203 ASP A CA 1
ATOM 1528 C C . ASP A 1 206 ? 18.269 12.265 47.850 1.00 92.31 203 ASP A C 1
ATOM 1529 O O . ASP A 1 206 ? 17.219 11.755 47.440 1.00 89.16 203 ASP A O 1
ATOM 1534 N N . VAL A 1 207 ? 19.315 11.536 48.215 1.00 88.01 204 VAL A N 1
ATOM 1535 C CA . VAL A 1 207 ? 19.301 10.084 48.227 1.00 82.45 204 VAL A CA 1
ATOM 1536 C C . VAL A 1 207 ? 18.656 9.682 49.553 1.00 87.97 204 VAL A C 1
ATOM 1537 O O . VAL A 1 207 ? 19.228 9.884 50.639 1.00 88.28 204 VAL A O 1
ATOM 1541 N N . LEU A 1 208 ? 17.434 9.169 49.458 1.00 84.17 205 LEU A N 1
ATOM 1542 C CA . LEU A 1 208 ? 16.642 8.761 50.617 1.00 82.98 205 LEU A CA 1
ATOM 1543 C C . LEU A 1 208 ? 17.288 7.618 51.364 1.00 82.37 205 LEU A C 1
ATOM 1544 O O . LEU A 1 208 ? 17.275 7.581 52.599 1.00 81.88 205 LEU A O 1
ATOM 1549 N N . PHE A 1 209 ? 17.811 6.663 50.625 1.00 75.11 206 PHE A N 1
ATOM 1550 C CA . PHE A 1 209 ? 18.469 5.529 51.242 1.00 73.23 206 PHE A CA 1
ATOM 1551 C C . PHE A 1 209 ? 19.398 4.801 50.275 1.00 78.06 206 PHE A C 1
ATOM 1552 O O . PHE A 1 209 ? 19.394 5.037 49.078 1.00 79.33 206 PHE A O 1
ATOM 1560 N N . VAL A 1 210 ? 20.198 3.922 50.833 1.00 74.43 207 VAL A N 1
ATOM 1561 C CA . VAL A 1 210 ? 21.012 2.951 50.130 1.00 72.74 207 VAL A CA 1
ATOM 1562 C C . VAL A 1 210 ? 20.817 1.667 50.933 1.00 76.47 207 VAL A C 1
ATOM 1563 O O . VAL A 1 210 ? 21.100 1.628 52.136 1.00 73.68 207 VAL A O 1
ATOM 1575 N N . PRO A 1 212 ? 21.859 -2.133 50.972 1.00 66.63 209 PRO A N 1
ATOM 1576 C CA . PRO A 1 212 ? 22.604 -3.307 50.486 1.00 66.40 209 PRO A CA 1
ATOM 1577 C C . PRO A 1 212 ? 21.766 -4.581 50.538 1.00 70.41 209 PRO A C 1
ATOM 1578 O O . PRO A 1 212 ? 20.841 -4.685 51.326 1.00 69.68 209 PRO A O 1
ATOM 1582 N N . HIS A 1 213 ? 22.044 -5.520 49.640 1.00 69.46 210 HIS A N 1
ATOM 1583 C CA . HIS A 1 213 ? 21.302 -6.780 49.630 1.00 69.72 210 HIS A CA 1
ATOM 1584 C C . HIS A 1 213 ? 22.130 -7.925 49.063 1.00 74.73 210 HIS A C 1
ATOM 1585 O O . HIS A 1 213 ? 23.089 -7.740 48.293 1.00 72.29 210 HIS A O 1
ATOM 1592 N N . GLY A 1 214 ? 21.781 -9.107 49.525 1.00 74.68 211 GLY A N 1
ATOM 1593 C CA . GLY A 1 214 ? 22.461 -10.325 49.134 1.00 76.76 211 GLY A CA 1
ATOM 1594 C C . GLY A 1 214 ? 21.926 -10.827 47.825 1.00 82.28 211 GLY A C 1
ATOM 1595 O O . GLY A 1 214 ? 20.761 -10.593 47.507 1.00 81.80 211 GLY A O 1
ATOM 1596 N N . ASP A 1 215 ? 22.793 -11.477 47.048 1.00 80.13 212 ASP A N 1
ATOM 1597 C CA . ASP A 1 215 ? 22.471 -11.974 45.715 1.00 78.73 212 ASP A CA 1
ATOM 1598 C C . ASP A 1 215 ? 22.734 -13.479 45.620 1.00 84.14 212 ASP A C 1
ATOM 1599 O O . ASP A 1 215 ? 23.886 -13.892 45.536 1.00 82.61 212 ASP A O 1
ATOM 1604 N N . GLU A 1 216 ? 21.661 -14.305 45.661 1.00 84.22 213 GLU A N 1
ATOM 1605 C CA . GLU A 1 216 ? 21.777 -15.772 45.481 1.00 85.58 213 GLU A CA 1
ATOM 1606 C C . GLU A 1 216 ? 21.755 -16.088 43.983 1.00 90.29 213 GLU A C 1
ATOM 1607 O O . GLU A 1 216 ? 21.037 -15.450 43.210 1.00 87.39 213 GLU A O 1
ATOM 1613 N N . THR A 1 217 ? 22.587 -17.014 43.560 1.00 92.09 214 THR A N 1
ATOM 1614 C CA . THR A 1 217 ? 22.706 -17.266 42.128 1.00 94.53 214 THR A CA 1
ATOM 1615 C C . THR A 1 217 ? 22.756 -18.798 41.812 1.00 100.14 214 THR A C 1
ATOM 1616 O O . THR A 1 217 ? 23.002 -19.621 42.699 1.00 99.03 214 THR A O 1
ATOM 1620 N N . TYR A 1 218 ? 22.415 -19.149 40.555 1.00 98.86 215 TYR A N 1
ATOM 1621 C CA . TYR A 1 218 ? 22.458 -20.526 40.046 1.00 102.42 215 TYR A CA 1
ATOM 1622 C C . TYR A 1 218 ? 23.345 -20.555 38.821 1.00 108.29 215 TYR A C 1
ATOM 1623 O O . TYR A 1 218 ? 23.080 -19.828 37.861 1.00 106.24 215 TYR A O 1
ATOM 1640 N N . SER A 1 220 ? 24.763 -22.295 35.507 1.00 134.98 217 SER A N 1
ATOM 1641 C CA . SER A 1 220 ? 24.431 -23.207 34.405 1.00 139.18 217 SER A CA 1
ATOM 1642 C C . SER A 1 220 ? 25.374 -22.892 33.225 1.00 145.24 217 SER A C 1
ATOM 1643 O O . SER A 1 220 ? 26.265 -23.693 32.916 1.00 149.32 217 SER A O 1
ATOM 1646 N N . HIS A 1 221 ? 25.185 -21.706 32.608 1.00 138.31 218 HIS A N 1
ATOM 1647 C CA . HIS A 1 221 ? 26.007 -21.171 31.518 1.00 138.78 218 HIS A CA 1
ATOM 1648 C C . HIS A 1 221 ? 26.724 -19.967 32.083 1.00 136.45 218 HIS A C 1
ATOM 1649 O O . HIS A 1 221 ? 27.946 -19.984 32.246 1.00 136.66 218 HIS A O 1
ATOM 1656 N N . THR A 1 222 ? 25.944 -18.973 32.482 1.00 127.49 219 THR A N 1
ATOM 1657 C CA . THR A 1 222 ? 26.411 -17.829 33.239 1.00 123.47 219 THR A CA 1
ATOM 1658 C C . THR A 1 222 ? 25.819 -18.041 34.618 1.00 124.56 219 THR A C 1
ATOM 1659 O O . THR A 1 222 ? 25.155 -19.058 34.843 1.00 124.62 219 THR A O 1
ATOM 1663 N N . ALA A 1 223 ? 26.031 -17.087 35.537 1.00 118.93 220 ALA A N 1
ATOM 1664 C CA . ALA A 1 223 ? 25.439 -17.147 36.873 1.00 116.40 220 ALA A CA 1
ATOM 1665 C C . ALA A 1 223 ? 24.083 -16.460 36.803 1.00 116.03 220 ALA A C 1
ATOM 1666 O O . ALA A 1 223 ? 24.020 -15.252 36.539 1.00 112.95 220 ALA A O 1
ATOM 1668 N N . VAL A 1 224 ? 22.993 -17.232 36.962 1.00 112.65 221 VAL A N 1
ATOM 1669 C CA . VAL A 1 224 ? 21.643 -16.672 36.892 1.00 110.16 221 VAL A CA 1
ATOM 1670 C C . VAL A 1 224 ? 21.203 -16.180 38.286 1.00 106.22 221 VAL A C 1
ATOM 1671 O O . VAL A 1 224 ? 21.292 -16.936 39.250 1.00 106.28 221 VAL A O 1
ATOM 1675 N N . PRO A 1 225 ? 20.685 -14.949 38.419 1.00 96.47 222 PRO A N 1
ATOM 1676 C CA . PRO A 1 225 ? 20.175 -14.521 39.740 1.00 92.55 222 PRO A CA 1
ATOM 1677 C C . PRO A 1 225 ? 18.915 -15.311 40.089 1.00 89.50 222 PRO A C 1
ATOM 1678 O O . PRO A 1 225 ? 18.006 -15.368 39.278 1.00 87.23 222 PRO A O 1
ATOM 1682 N N . VAL A 1 226 ? 18.896 -15.970 41.256 1.00 84.87 223 VAL A N 1
ATOM 1683 C CA . VAL A 1 226 ? 17.744 -16.788 41.707 1.00 83.33 223 VAL A CA 1
ATOM 1684 C C . VAL A 1 226 ? 17.251 -16.434 43.120 1.00 86.30 223 VAL A C 1
ATOM 1685 O O . VAL A 1 226 ? 16.276 -17.022 43.592 1.00 85.29 223 VAL A O 1
ATOM 1689 N N . GLY A 1 227 ? 17.880 -15.475 43.770 1.00 84.56 224 GLY A N 1
ATOM 1690 C CA . GLY A 1 227 ? 17.423 -15.061 45.084 1.00 85.42 224 GLY A CA 1
ATOM 1691 C C . GLY A 1 227 ? 18.050 -13.771 45.564 1.00 86.89 224 GLY A C 1
ATOM 1692 O O . GLY A 1 227 ? 19.149 -13.384 45.138 1.00 84.46 224 GLY A O 1
ATOM 1693 N N . HIS A 1 228 ? 17.317 -13.098 46.449 1.00 81.55 225 HIS A N 1
ATOM 1694 C CA . HIS A 1 228 ? 17.753 -11.862 47.065 1.00 79.51 225 HIS A CA 1
ATOM 1695 C C . HIS A 1 228 ? 17.352 -11.893 48.515 1.00 82.69 225 HIS A C 1
ATOM 1696 O O . HIS A 1 228 ? 16.420 -12.614 48.886 1.00 81.85 225 HIS A O 1
ATOM 1703 N N . TYR A 1 229 ? 18.083 -11.144 49.346 1.00 77.67 226 TYR A N 1
ATOM 1704 C CA . TYR A 1 229 ? 17.742 -11.082 50.745 1.00 76.11 226 TYR A CA 1
ATOM 1705 C C . TYR A 1 229 ? 18.273 -9.853 51.392 1.00 77.56 226 TYR A C 1
ATOM 1706 O O . TYR A 1 229 ? 19.225 -9.256 50.950 1.00 73.52 226 TYR A O 1
ATOM 1715 N N . VAL A 1 230 ? 17.658 -9.528 52.501 1.00 79.09 227 VAL A N 1
ATOM 1716 C CA . VAL A 1 230 ? 18.058 -8.454 53.396 1.00 78.90 227 VAL A CA 1
ATOM 1717 C C . VAL A 1 230 ? 17.943 -9.035 54.781 1.00 83.44 227 VAL A C 1
ATOM 1718 O O . VAL A 1 230 ? 17.086 -9.889 55.021 1.00 81.94 227 VAL A O 1
ATOM 1722 N N . PRO A 1 231 ? 18.855 -8.684 55.687 1.00 83.05 228 PRO A N 1
ATOM 1723 C CA . PRO A 1 231 ? 19.994 -7.779 55.526 1.00 80.85 228 PRO A CA 1
ATOM 1724 C C . PRO A 1 231 ? 21.207 -8.547 55.040 1.00 83.49 228 PRO A C 1
ATOM 1725 O O . PRO A 1 231 ? 21.302 -9.775 55.176 1.00 84.10 228 PRO A O 1
ATOM 1729 N N . LEU A 1 232 ? 22.141 -7.807 54.470 1.00 79.39 229 LEU A N 1
ATOM 1730 C CA . LEU A 1 232 ? 23.411 -8.360 53.974 1.00 78.42 229 LEU A CA 1
ATOM 1731 C C . LEU A 1 232 ? 24.294 -8.672 55.172 1.00 85.45 229 LEU A C 1
ATOM 1732 O O . LEU A 1 232 ? 24.420 -7.823 56.058 1.00 84.60 229 LEU A O 1
ATOM 1737 N N . ASP A 1 233 ? 24.859 -9.886 55.238 1.00 86.67 230 ASP A N 1
ATOM 1738 C CA . ASP A 1 233 ? 25.701 -10.262 56.374 1.00 90.92 230 ASP A CA 1
ATOM 1739 C C . ASP A 1 233 ? 27.144 -9.776 56.163 1.00 98.18 230 ASP A C 1
ATOM 1740 O O . ASP A 1 233 ? 28.036 -10.508 55.686 1.00 100.10 230 ASP A O 1
ATOM 1745 N N . VAL A 1 234 ? 27.343 -8.508 56.536 1.00 92.18 231 VAL A N 1
ATOM 1746 C CA . VAL A 1 234 ? 28.633 -7.830 56.514 1.00 89.41 231 VAL A CA 1
ATOM 1747 C C . VAL A 1 234 ? 28.715 -6.928 57.728 1.00 90.18 231 VAL A C 1
ATOM 1748 O O . VAL A 1 234 ? 27.693 -6.607 58.348 1.00 88.65 231 VAL A O 1
ATOM 1752 N N . LYS A 1 235 ? 29.917 -6.462 58.028 1.00 88.31 232 LYS A N 1
ATOM 1753 C CA . LYS A 1 235 ? 30.117 -5.502 59.119 1.00 88.97 232 LYS A CA 1
ATOM 1754 C C . LYS A 1 235 ? 29.417 -4.164 58.738 1.00 92.06 232 LYS A C 1
ATOM 1755 O O . LYS A 1 235 ? 29.290 -3.855 57.550 1.00 88.28 232 LYS A O 1
ATOM 1761 N N . ASP A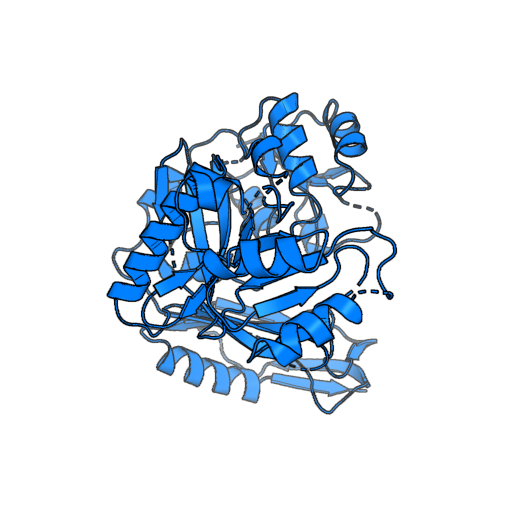 1 236 ? 29.025 -3.348 59.723 1.00 90.21 233 ASP A N 1
ATOM 1762 C CA . ASP A 1 236 ? 28.362 -2.074 59.404 1.00 88.42 233 ASP A CA 1
ATOM 1763 C C . ASP A 1 236 ? 29.272 -1.124 58.575 1.00 90.92 233 ASP A C 1
ATOM 1764 O O . ASP A 1 236 ? 28.748 -0.275 57.861 1.00 90.70 233 ASP A O 1
ATOM 1769 N N . ASP A 1 237 ? 30.618 -1.280 58.652 1.00 86.14 234 ASP A N 1
ATOM 1770 C CA . ASP A 1 237 ? 31.582 -0.482 57.905 1.00 84.48 234 ASP A CA 1
ATOM 1771 C C . ASP A 1 237 ? 31.441 -0.688 56.376 1.00 87.32 234 ASP A C 1
ATOM 1772 O O . ASP A 1 237 ? 31.629 0.259 55.611 1.00 85.20 234 ASP A O 1
ATOM 1777 N N . ILE A 1 238 ? 31.056 -1.905 55.952 1.00 84.22 235 ILE A N 1
ATOM 1778 C CA . ILE A 1 238 ? 30.827 -2.239 54.547 1.00 81.97 235 ILE A CA 1
ATOM 1779 C C . ILE A 1 238 ? 29.508 -1.598 54.110 1.00 82.75 235 ILE A C 1
ATOM 1780 O O . ILE A 1 238 ? 29.402 -1.071 53.004 1.00 78.41 235 ILE A O 1
ATOM 1785 N N . ILE A 1 239 ? 28.525 -1.607 55.000 1.00 81.95 236 ILE A N 1
ATOM 1786 C CA . ILE A 1 239 ? 27.203 -1.022 54.719 1.00 81.31 236 ILE A CA 1
ATOM 1787 C C . ILE A 1 239 ? 27.366 0.503 54.466 1.00 89.72 236 ILE A C 1
ATOM 1788 O O . ILE A 1 239 ? 26.757 1.037 53.557 1.00 89.67 236 ILE A O 1
ATOM 1793 N N . GLU A 1 240 ? 28.176 1.177 55.275 1.00 90.65 237 GLU A N 1
ATOM 1794 C CA . GLU A 1 240 ? 28.416 2.622 55.162 1.00 91.55 237 GLU A CA 1
ATOM 1795 C C . GLU A 1 240 ? 29.290 2.971 53.996 1.00 93.68 237 GLU A C 1
ATOM 1796 O O . GLU A 1 240 ? 29.098 4.021 53.392 1.00 93.71 237 GLU A O 1
ATOM 1802 N N . LYS A 1 241 ? 30.268 2.111 53.688 1.00 88.08 238 LYS A N 1
ATOM 1803 C CA . LYS A 1 241 ? 31.106 2.280 52.507 1.00 85.08 238 LYS A CA 1
ATOM 1804 C C . LYS A 1 241 ? 30.257 2.197 51.216 1.00 84.97 238 LYS A C 1
ATOM 1805 O O . LYS A 1 241 ? 30.562 2.894 50.266 1.00 86.75 238 LYS A O 1
ATOM 1811 N N . THR A 1 242 ? 29.201 1.375 51.205 1.00 77.52 239 THR A N 1
ATOM 1812 C CA . THR A 1 242 ? 28.277 1.198 50.077 1.00 75.66 239 THR A CA 1
ATOM 1813 C C . THR A 1 242 ? 27.411 2.471 49.923 1.00 82.06 239 THR A C 1
ATOM 1814 O O . THR A 1 242 ? 27.237 2.985 48.806 1.00 82.57 239 THR A O 1
ATOM 1818 N N . LYS A 1 243 ? 26.894 2.977 51.040 1.00 79.26 240 LYS A N 1
ATOM 1819 C CA . LYS A 1 243 ? 26.129 4.221 51.088 1.00 80.12 240 LYS A CA 1
ATOM 1820 C C . LYS A 1 243 ? 26.965 5.373 50.528 1.00 86.96 240 LYS A C 1
ATOM 1821 O O . LYS A 1 243 ? 26.464 6.198 49.767 1.00 87.70 240 LYS A O 1
ATOM 1827 N N . THR A 1 244 ? 28.256 5.380 50.858 1.00 84.30 241 THR A N 1
ATOM 1828 C CA . THR A 1 244 ? 29.154 6.402 50.390 1.00 85.58 241 THR A CA 1
ATOM 1829 C C . THR A 1 244 ? 29.355 6.327 48.884 1.00 88.96 241 THR A C 1
ATOM 1830 O O . THR A 1 244 ? 29.248 7.367 48.227 1.00 91.34 241 THR A O 1
ATOM 1834 N N . GLU A 1 245 ? 29.713 5.142 48.337 1.00 81.75 242 GLU A N 1
ATOM 1835 C CA . GLU A 1 245 ? 29.994 5.038 46.900 1.00 80.05 242 GLU A CA 1
ATOM 1836 C C . GLU A 1 245 ? 28.738 5.219 46.075 1.00 79.98 242 GLU A C 1
ATOM 1837 O O . GLU A 1 245 ? 28.814 5.839 45.019 1.00 79.94 242 GLU A O 1
ATOM 1843 N N . VAL A 1 246 ? 27.591 4.675 46.521 1.00 72.01 243 VAL A N 1
ATOM 1844 C CA . VAL A 1 246 ? 26.368 4.835 45.747 1.00 69.97 243 VAL A CA 1
ATOM 1845 C C . VAL A 1 246 ? 25.985 6.325 45.674 1.00 76.04 243 VAL A C 1
ATOM 1846 O O . VAL A 1 246 ? 25.691 6.812 44.596 1.00 75.06 243 VAL A O 1
ATOM 1850 N N . LYS A 1 247 ? 26.013 7.054 46.804 1.00 77.69 244 LYS A N 1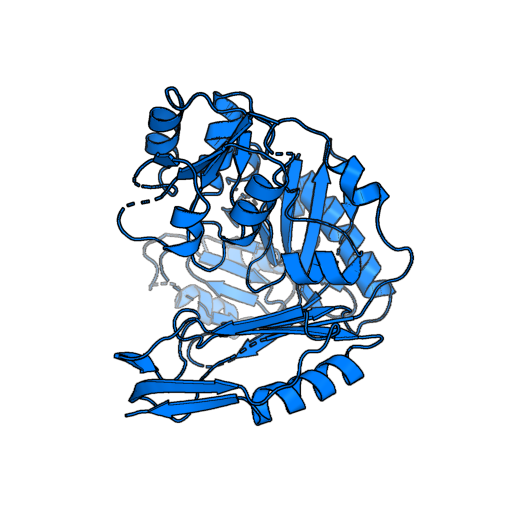
ATOM 1851 C CA . LYS A 1 247 ? 25.705 8.505 46.800 1.00 80.00 244 LYS A CA 1
ATOM 1852 C C . LYS A 1 247 ? 26.659 9.284 45.869 1.00 84.41 244 LYS A C 1
ATOM 1853 O O . LYS A 1 247 ? 26.212 10.186 45.147 1.00 86.56 244 LYS A O 1
ATOM 1859 N N . LYS A 1 248 ? 27.957 8.915 45.873 1.00 77.85 245 LYS A N 1
ATOM 1860 C CA . LYS A 1 248 ? 28.937 9.528 44.995 1.00 77.88 245 LYS A CA 1
ATOM 1861 C C . LYS A 1 248 ? 28.632 9.254 43.527 1.00 83.04 245 LYS A C 1
ATOM 1862 O O . LYS A 1 248 ? 28.759 10.154 42.692 1.00 85.69 245 LYS A O 1
ATOM 1868 N N . ALA A 1 249 ? 28.282 8.000 43.204 1.00 77.77 246 ALA A N 1
ATOM 1869 C CA . ALA A 1 249 ? 27.977 7.539 41.834 1.00 75.08 246 ALA A CA 1
ATOM 1870 C C . ALA A 1 249 ? 26.742 8.184 41.289 1.00 79.61 246 ALA A C 1
ATOM 1871 O O . ALA A 1 249 ? 26.684 8.552 40.122 1.00 81.41 246 ALA A O 1
ATOM 1873 N N . ILE A 1 250 ? 25.727 8.278 42.121 1.00 74.84 247 ILE A N 1
ATOM 1874 C CA . ILE A 1 250 ? 24.478 8.916 41.739 1.00 73.91 247 ILE A CA 1
ATOM 1875 C C . ILE A 1 250 ? 24.764 10.303 41.255 1.00 78.54 247 ILE A C 1
ATOM 1876 O O . ILE A 1 250 ? 24.268 10.695 40.200 1.00 79.82 247 ILE A O 1
ATOM 1881 N N . LYS A 1 251 ? 25.584 11.027 41.990 1.00 77.30 248 LYS A N 1
ATOM 1882 C CA . LYS A 1 251 ? 25.928 12.396 41.629 1.00 81.24 248 LYS A CA 1
ATOM 1883 C C . LYS A 1 251 ? 26.945 12.425 40.470 1.00 87.61 248 LYS A C 1
ATOM 1884 O O . LYS A 1 251 ? 26.699 13.166 39.521 1.00 89.46 248 LYS A O 1
ATOM 1890 N N . ALA A 1 252 ? 27.989 11.548 40.460 1.00 84.18 249 ALA A N 1
ATOM 1891 C CA . ALA A 1 252 ? 28.968 11.448 39.330 1.00 85.11 249 ALA A CA 1
ATOM 1892 C C . ALA A 1 252 ? 28.282 11.296 37.955 1.00 94.15 249 ALA A C 1
ATOM 1893 O O . ALA A 1 252 ? 28.747 11.845 36.953 1.00 99.13 249 ALA A O 1
ATOM 1895 N N . LEU A 1 253 ? 27.182 10.562 37.928 1.00 89.97 250 LEU A N 1
ATOM 1896 C CA . LEU A 1 253 ? 26.397 10.284 36.738 1.00 89.81 250 LEU A CA 1
ATOM 1897 C C . LEU A 1 253 ? 25.164 11.195 36.557 1.00 94.11 250 LEU A C 1
ATOM 1898 O O . LEU A 1 253 ? 24.553 11.148 35.490 1.00 95.44 250 LEU A O 1
ATOM 1903 N N . GLY A 1 254 ? 24.793 11.982 37.566 1.00 89.96 251 GLY A N 1
ATOM 1904 C CA . GLY A 1 254 ? 23.669 12.905 37.461 1.00 91.06 251 GLY A CA 1
ATOM 1905 C C . GLY A 1 254 ? 22.289 12.274 37.483 1.00 93.28 251 GLY A C 1
ATOM 1906 O O . GLY A 1 254 ? 21.358 12.805 36.864 1.00 93.56 251 GLY A O 1
ATOM 1907 N N . LEU A 1 255 ? 22.130 11.158 38.220 1.00 86.43 252 LEU A N 1
ATOM 1908 C CA . LEU A 1 255 ? 20.837 10.517 38.306 1.00 85.97 252 LEU A CA 1
ATOM 1909 C C . LEU A 1 255 ? 19.920 11.285 39.229 1.00 90.17 252 LEU A C 1
ATOM 1910 O O . LEU A 1 255 ? 20.378 11.755 40.263 1.00 92.31 252 LEU A O 1
ATOM 1915 N N . ASN A 1 256 ? 18.620 11.380 38.897 1.00 85.38 253 ASN A N 1
ATOM 1916 C CA . ASN A 1 256 ? 17.666 12.029 39.778 1.00 86.18 253 ASN A CA 1
ATOM 1917 C C . ASN A 1 256 ? 16.237 11.561 39.510 1.00 89.20 253 ASN A C 1
ATOM 1918 O O . ASN A 1 256 ? 15.942 11.043 38.439 1.00 87.91 253 ASN A O 1
ATOM 1923 N N . ASN A 1 257 ? 15.368 11.700 40.516 1.00 86.67 254 ASN A N 1
ATOM 1924 C CA . ASN A 1 257 ? 13.938 11.412 40.432 1.00 86.51 254 ASN A CA 1
ATOM 1925 C C . ASN A 1 257 ? 13.702 10.023 39.834 1.00 87.11 254 ASN A C 1
ATOM 1926 O O . ASN A 1 257 ? 12.871 9.806 38.932 1.00 86.75 254 ASN A O 1
ATOM 1931 N N . CYS A 1 258 ? 14.456 9.085 40.376 1.00 79.85 255 CYS A N 1
ATOM 1932 C CA . CYS A 1 258 ? 14.430 7.707 39.958 1.00 76.69 255 CYS A CA 1
ATOM 1933 C C . CYS A 1 258 ? 14.832 6.816 41.081 1.00 75.90 255 CYS A C 1
ATOM 1934 O O . CYS A 1 258 ? 15.554 7.226 41.986 1.00 69.75 255 CYS A O 1
ATOM 1937 N N . ALA A 1 259 ? 14.369 5.549 40.985 1.00 75.33 256 ALA A N 1
ATOM 1938 C CA . ALA A 1 259 ? 14.800 4.458 41.858 1.00 72.77 256 ALA A CA 1
ATOM 1939 C C . ALA A 1 259 ? 16.074 3.965 41.212 1.00 75.29 256 ALA A C 1
ATOM 1940 O O . ALA A 1 259 ? 16.229 4.135 40.007 1.00 77.37 256 ALA A O 1
ATOM 1942 N N . VAL A 1 260 ? 17.005 3.467 41.969 1.00 71.12 257 VAL A N 1
ATOM 1943 C CA . VAL A 1 260 ? 18.317 3.033 41.455 1.00 70.76 257 VAL A CA 1
ATOM 1944 C C . VAL A 1 260 ? 18.641 1.610 41.883 1.00 73.66 257 VAL A C 1
ATOM 1945 O O . VAL A 1 260 ? 18.333 1.169 42.994 1.00 72.40 257 VAL A O 1
ATOM 1949 N N . ASN A 1 261 ? 19.289 0.914 40.976 1.00 72.34 258 ASN A N 1
ATOM 1950 C CA . ASN A 1 261 ? 19.707 -0.472 41.100 1.00 71.30 258 ASN A CA 1
ATOM 1951 C C . ASN A 1 261 ? 21.178 -0.538 40.830 1.00 73.47 258 ASN A C 1
ATOM 1952 O O . ASN A 1 261 ? 21.599 -0.006 39.821 1.00 73.65 258 ASN A O 1
ATOM 1957 N N . VAL A 1 262 ? 21.942 -1.112 41.753 1.00 69.62 259 VAL A N 1
ATOM 1958 C CA . VAL A 1 262 ? 23.396 -1.198 41.735 1.00 70.84 259 VAL A CA 1
ATOM 1959 C C . VAL A 1 262 ? 23.935 -2.643 41.973 1.00 75.80 259 VAL A C 1
ATOM 1960 O O . VAL A 1 262 ? 23.383 -3.421 42.778 1.00 70.71 259 VAL A O 1
ATOM 1964 N N . ASP A 1 263 ? 25.037 -2.962 41.246 1.00 75.95 260 ASP A N 1
ATOM 1965 C CA . ASP A 1 263 ? 25.801 -4.203 41.358 1.00 77.00 260 ASP A CA 1
ATOM 1966 C C . ASP A 1 263 ? 27.130 -3.798 41.933 1.00 77.31 260 ASP A C 1
ATOM 1967 O O . ASP A 1 263 ? 27.857 -3.008 41.322 1.00 77.21 260 ASP A O 1
ATOM 1980 N N . ILE A 1 265 ? 30.731 -5.030 44.414 1.00 81.31 262 ILE A N 1
ATOM 1981 C CA . ILE A 1 265 ? 31.680 -6.098 44.732 1.00 83.38 262 ILE A CA 1
ATOM 1982 C C . ILE A 1 265 ? 32.508 -5.663 45.948 1.00 86.19 262 ILE A C 1
ATOM 1983 O O . ILE A 1 265 ? 32.950 -4.515 46.041 1.00 85.10 262 ILE A O 1
ATOM 1988 N N . LEU A 1 266 ? 32.718 -6.584 46.874 1.00 82.45 263 LEU A N 1
ATOM 1989 C CA . LEU A 1 266 ? 33.518 -6.282 48.055 1.00 83.63 263 LEU A CA 1
ATOM 1990 C C . LEU A 1 266 ? 34.890 -6.965 47.939 1.00 87.22 263 LEU A C 1
ATOM 1991 O O . LEU A 1 266 ? 34.947 -8.188 47.805 1.00 85.49 263 LEU A O 1
ATOM 1996 N N . LYS A 1 267 ? 35.984 -6.157 47.962 1.00 85.74 264 LYS A N 1
ATOM 1997 C CA . LYS A 1 267 ? 37.366 -6.657 47.938 1.00 88.91 264 LYS A CA 1
ATOM 1998 C C . LYS A 1 267 ? 38.209 -5.960 48.994 1.00 93.22 264 LYS A C 1
ATOM 1999 O O . LYS A 1 267 ? 38.389 -4.739 48.932 1.00 90.90 264 LYS A O 1
ATOM 2005 N N . ASP A 1 268 ? 38.782 -6.744 49.924 1.00 93.72 265 ASP A N 1
ATOM 2006 C CA . ASP A 1 268 ? 39.710 -6.224 50.941 1.00 96.99 265 ASP A CA 1
ATOM 2007 C C . ASP A 1 268 ? 39.139 -4.996 51.687 1.00 101.36 265 ASP A C 1
ATOM 2008 O O . ASP A 1 268 ? 39.802 -3.955 51.794 1.00 104.34 265 ASP A O 1
ATOM 2013 N N . ASN A 1 269 ? 37.922 -5.147 52.218 1.00 93.31 266 ASN A N 1
ATOM 2014 C CA . ASN A 1 269 ? 37.216 -4.093 52.936 1.00 93.01 266 ASN A CA 1
ATOM 2015 C C . ASN A 1 269 ? 37.072 -2.786 52.108 1.00 96.41 266 ASN A C 1
ATOM 2016 O O . ASN A 1 269 ? 37.071 -1.681 52.640 1.00 96.57 266 ASN A O 1
ATOM 2021 N N . GLU A 1 270 ? 36.842 -2.936 50.824 1.00 92.89 267 GLU A N 1
ATOM 2022 C CA . GLU A 1 270 ? 36.576 -1.815 49.941 1.00 91.59 267 GLU A CA 1
ATOM 2023 C C . GLU A 1 270 ? 35.585 -2.289 48.972 1.00 91.68 267 GLU A C 1
ATOM 2024 O O . GLU A 1 270 ? 35.614 -3.468 48.604 1.00 90.48 267 GLU A O 1
ATOM 2030 N N . VAL A 1 271 ? 34.647 -1.403 48.614 1.00 86.47 268 VAL A N 1
ATOM 2031 C CA . VAL A 1 271 ? 33.543 -1.772 47.736 1.00 83.04 268 VAL A CA 1
ATOM 2032 C C . VAL A 1 271 ? 33.676 -1.015 46.458 1.00 83.64 268 VAL A C 1
ATOM 2033 O O . VAL A 1 271 ? 34.171 0.097 46.440 1.00 81.69 268 VAL A O 1
ATOM 2037 N N . TYR A 1 272 ? 33.248 -1.642 45.380 1.00 82.19 269 TYR A N 1
ATOM 2038 C CA . TYR A 1 272 ? 33.335 -1.107 44.021 1.00 80.90 269 TYR A CA 1
ATOM 2039 C C . TYR A 1 272 ? 32.018 -1.278 43.308 1.00 82.26 269 TYR A C 1
ATOM 2040 O O . TYR A 1 272 ? 31.371 -2.318 43.476 1.00 78.87 269 TYR A O 1
ATOM 2049 N N . ILE A 1 273 ? 31.660 -0.291 42.455 1.00 80.01 270 ILE A N 1
ATOM 2050 C CA . ILE A 1 273 ? 30.439 -0.326 41.662 1.00 78.37 270 ILE A CA 1
ATOM 2051 C C . ILE A 1 273 ? 30.748 -0.943 40.355 1.00 83.51 270 ILE A C 1
ATOM 2052 O O . ILE A 1 273 ? 31.540 -0.385 39.598 1.00 84.57 270 ILE A O 1
ATOM 2057 N N . ILE A 1 274 ? 30.061 -2.044 40.025 1.00 80.95 271 ILE A N 1
ATOM 2058 C CA . ILE A 1 274 ? 30.200 -2.686 38.711 1.00 80.60 271 ILE A CA 1
ATOM 2059 C C . ILE A 1 274 ? 29.218 -2.044 37.702 1.00 83.54 271 ILE A C 1
ATOM 2060 O O . ILE A 1 274 ? 29.651 -1.607 36.660 1.00 85.39 271 ILE A O 1
ATOM 2065 N N . GLU A 1 275 ? 27.915 -2.057 38.011 1.00 78.41 272 GLU A N 1
ATOM 2066 C CA . GLU A 1 275 ? 26.825 -1.532 37.185 1.00 78.64 272 GLU A CA 1
ATOM 2067 C C . GLU A 1 275 ? 25.889 -0.660 38.041 1.00 81.41 272 GLU A C 1
ATOM 2068 O O . GLU A 1 275 ? 25.712 -0.921 39.224 1.00 80.09 272 GLU A O 1
ATOM 2074 N N . LEU A 1 276 ? 25.265 0.335 37.420 1.00 79.35 273 LEU A N 1
ATOM 2075 C CA . LEU A 1 276 ? 24.327 1.255 38.060 1.00 79.13 273 LEU A CA 1
ATOM 2076 C C . LEU A 1 276 ? 23.274 1.703 37.040 1.00 83.31 273 LEU A C 1
ATOM 2077 O O . LEU A 1 276 ? 23.628 2.283 36.018 1.00 83.80 273 LEU A O 1
ATOM 2082 N N . THR A 1 277 ? 21.986 1.476 37.317 1.00 78.89 274 THR A N 1
ATOM 2083 C CA . THR A 1 277 ? 20.914 1.885 36.393 1.00 78.19 274 THR A CA 1
ATOM 2084 C C . THR A 1 277 ? 19.849 2.711 37.168 1.00 80.09 274 THR A C 1
ATOM 2085 O O . THR A 1 277 ? 19.591 2.431 38.318 1.00 80.92 274 THR A O 1
ATOM 2089 N N . GLY A 1 278 ? 19.243 3.711 36.529 1.00 76.54 275 GLY A N 1
ATOM 2090 C CA . GLY A 1 278 ? 18.211 4.543 37.142 1.00 76.38 275 GLY A CA 1
ATOM 2091 C C . GLY A 1 278 ? 16.813 3.955 37.126 1.00 81.68 275 GLY A C 1
ATOM 2092 O O . GLY A 1 278 ? 15.858 4.635 36.763 1.00 84.54 275 GLY A O 1
ATOM 2093 N N . ARG A 1 279 ? 16.672 2.690 37.533 1.00 76.92 276 ARG A N 1
ATOM 2094 C CA . ARG A 1 279 ? 15.387 2.040 37.743 1.00 75.61 276 ARG A CA 1
ATOM 2095 C C . ARG A 1 279 ? 15.533 0.941 38.863 1.00 77.52 276 ARG A C 1
ATOM 2096 O O . ARG A 1 279 ? 16.636 0.540 39.256 1.00 74.09 276 ARG A O 1
ATOM 2104 N N . VAL A 1 280 ? 14.399 0.530 39.397 1.00 73.11 277 VAL A N 1
ATOM 2105 C CA . VAL A 1 280 ? 14.352 -0.461 40.449 1.00 70.53 277 VAL A CA 1
ATOM 2106 C C . VAL A 1 280 ? 14.782 -1.817 39.938 1.00 72.56 277 VAL A C 1
ATOM 2107 O O . VAL A 1 280 ? 14.453 -2.190 38.837 1.00 71.10 277 VAL A O 1
ATOM 2111 N N . GLY A 1 281 ? 15.430 -2.588 40.792 1.00 70.98 278 GLY A N 1
ATOM 2112 C CA . GLY A 1 281 ? 15.897 -3.918 40.439 1.00 70.26 278 GLY A CA 1
ATOM 2113 C C . GLY A 1 281 ? 14.799 -4.929 40.268 1.00 75.42 278 GLY A C 1
ATOM 2114 O O . GLY A 1 281 ? 13.671 -4.703 40.679 1.00 75.26 278 GLY A O 1
ATOM 2115 N N . ALA A 1 282 ? 15.114 -6.046 39.617 1.00 75.19 279 ALA A N 1
ATOM 2116 C CA . ALA A 1 282 ? 14.118 -7.094 39.371 1.00 74.25 279 ALA A CA 1
ATOM 2117 C C . ALA A 1 282 ? 14.169 -8.111 40.464 1.00 78.30 279 ALA A C 1
ATOM 2118 O O . ALA A 1 282 ? 14.816 -7.879 41.465 1.00 78.93 279 ALA A O 1
ATOM 2120 N N . ASN A 1 283 ? 13.454 -9.221 40.280 1.00 76.78 280 ASN A N 1
ATOM 2121 C CA . ASN A 1 283 ? 13.512 -10.426 41.086 1.00 77.80 280 ASN A CA 1
ATOM 2122 C C . ASN A 1 283 ? 13.170 -10.215 42.525 1.00 83.40 280 ASN A C 1
ATOM 2123 O O . ASN A 1 283 ? 13.868 -10.715 43.407 1.00 84.47 280 ASN A O 1
ATOM 2128 N N . CYS A 1 284 ? 12.076 -9.484 42.748 1.00 80.27 281 CYS A N 1
ATOM 2129 C CA . CYS A 1 284 ? 11.484 -9.156 44.043 1.00 79.34 281 CYS A CA 1
ATOM 2130 C C . CYS A 1 284 ? 12.279 -8.154 44.852 1.00 75.34 281 CYS A C 1
ATOM 2131 O O . CYS A 1 284 ? 11.945 -7.921 46.017 1.00 75.29 281 CYS A O 1
ATOM 2134 N N . LEU A 1 285 ? 13.221 -7.456 44.249 1.00 67.33 282 LEU A N 1
ATOM 2135 C CA . LEU A 1 285 ? 13.917 -6.433 45.023 1.00 66.22 282 LEU A CA 1
ATOM 2136 C C . LEU A 1 285 ? 12.974 -5.287 45.479 1.00 73.24 282 LEU A C 1
ATOM 2137 O O . LEU A 1 285 ? 13.118 -4.868 46.613 1.00 75.85 282 LEU A O 1
ATOM 2142 N N . PRO A 1 286 ? 11.930 -4.843 44.760 1.00 70.03 283 PRO A N 1
ATOM 2143 C CA . PRO A 1 286 ? 11.049 -3.802 45.344 1.00 70.83 283 PRO A CA 1
ATOM 2144 C C . PRO A 1 286 ? 10.264 -4.311 46.552 1.00 74.00 283 PRO A C 1
ATOM 2145 O O . PRO A 1 286 ? 10.034 -3.592 47.509 1.00 72.70 283 PRO A O 1
ATOM 2149 N N . GLU A 1 287 ? 9.921 -5.589 46.514 1.00 72.96 284 GLU A N 1
ATOM 2150 C CA . GLU A 1 287 ? 9.267 -6.292 47.607 1.00 72.57 284 GLU A CA 1
ATOM 2151 C C . GLU A 1 287 ? 10.221 -6.379 48.812 1.00 75.34 284 GLU A C 1
ATOM 2152 O O . GLU A 1 287 ? 9.754 -6.206 49.928 1.00 80.07 284 GLU A O 1
ATOM 2158 N N . LEU A 1 288 ? 11.539 -6.556 48.613 1.00 67.38 285 LEU A N 1
ATOM 2159 C CA . LEU A 1 288 ? 12.483 -6.550 49.737 1.00 67.78 285 LEU A CA 1
ATOM 2160 C C . LEU A 1 288 ? 12.760 -5.156 50.287 1.00 73.82 285 LEU A C 1
ATOM 2161 O O . LEU A 1 288 ? 13.022 -5.023 51.501 1.00 72.43 285 LEU A O 1
ATOM 2166 N N . VAL A 1 289 ? 12.622 -4.102 49.440 1.00 72.29 286 VAL A N 1
ATOM 2167 C CA . VAL A 1 289 ? 12.696 -2.707 49.921 1.00 71.28 286 VAL A CA 1
ATOM 2168 C C . VAL A 1 289 ? 11.492 -2.481 50.834 1.00 75.71 286 VAL A C 1
ATOM 2169 O O . VAL A 1 289 ? 11.627 -1.901 51.910 1.00 78.18 286 VAL A O 1
ATOM 2173 N N . GLU A 1 290 ? 10.315 -2.946 50.399 1.00 71.85 287 GLU A N 1
ATOM 2174 C CA . GLU A 1 290 ? 9.052 -2.800 51.148 1.00 73.52 287 GLU A CA 1
ATOM 2175 C C . GLU A 1 290 ? 9.156 -3.504 52.509 1.00 77.26 287 GLU A C 1
ATOM 2176 O O . GLU A 1 290 ? 8.934 -2.864 53.522 1.00 77.59 287 GLU A O 1
ATOM 2182 N N . ILE A 1 291 ? 9.610 -4.763 52.532 1.00 73.57 288 ILE A N 1
ATOM 2183 C CA . ILE A 1 291 ? 9.832 -5.537 53.783 1.00 74.41 288 ILE A CA 1
ATOM 2184 C C . ILE A 1 291 ? 10.819 -4.803 54.740 1.00 79.58 288 ILE A C 1
ATOM 2185 O O . ILE A 1 291 ? 10.515 -4.614 55.911 1.00 83.03 288 ILE A O 1
ATOM 2190 N N . ASN A 1 292 ? 11.997 -4.435 54.230 1.00 73.74 289 ASN A N 1
ATOM 2191 C CA . ASN A 1 292 ? 13.073 -3.813 54.998 1.00 74.13 289 ASN A CA 1
ATOM 2192 C C . ASN A 1 292 ? 12.739 -2.481 55.599 1.00 79.52 289 ASN A C 1
ATOM 2193 O O . ASN A 1 292 ? 13.175 -2.239 56.717 1.00 82.73 289 ASN A O 1
ATOM 2198 N N . TYR A 1 293 ? 11.998 -1.611 54.913 1.00 74.41 290 TYR A N 1
ATOM 2199 C CA . TYR A 1 293 ? 11.641 -0.304 55.515 1.00 75.09 290 TYR A CA 1
ATOM 2200 C C . TYR A 1 293 ? 10.183 -0.200 55.963 1.00 80.91 290 TYR A C 1
ATOM 2201 O O . TYR A 1 293 ? 9.826 0.809 56.575 1.00 83.31 290 TYR A O 1
ATOM 2210 N N . GLY A 1 294 ? 9.354 -1.199 55.646 1.00 75.72 291 GLY A N 1
ATOM 2211 C CA . GLY A 1 294 ? 7.929 -1.169 55.954 1.00 77.28 291 GLY A CA 1
ATOM 2212 C C . GLY A 1 294 ? 7.207 -0.054 55.224 1.00 83.06 291 GLY A C 1
ATOM 2213 O O . GLY A 1 294 ? 6.391 0.678 55.819 1.00 86.74 291 GLY A O 1
ATOM 2214 N N . ILE A 1 295 ? 7.498 0.065 53.926 1.00 75.25 292 ILE A N 1
ATOM 2215 C CA . ILE A 1 295 ? 6.940 1.110 53.068 1.00 77.28 292 ILE A CA 1
ATOM 2216 C C . ILE A 1 295 ? 6.242 0.506 51.837 1.00 85.60 292 ILE A C 1
ATOM 2217 O O . ILE A 1 295 ? 6.202 -0.724 51.664 1.00 84.45 292 ILE A O 1
ATOM 2222 N N . GLU A 1 296 ? 5.648 1.411 51.023 1.00 85.40 293 GLU A N 1
ATOM 2223 C CA . GLU A 1 296 ? 5.014 1.168 49.718 1.00 84.00 293 GLU A CA 1
ATOM 2224 C C . GLU A 1 296 ? 5.889 1.868 48.661 1.00 84.09 293 GLU A C 1
ATOM 2225 O O . GLU A 1 296 ? 5.763 3.070 48.421 1.00 85.18 293 GLU A O 1
ATOM 2231 N N . TYR A 1 297 ? 6.837 1.116 48.122 1.00 75.64 294 TYR A N 1
ATOM 2232 C CA . TYR A 1 297 ? 7.884 1.574 47.235 1.00 74.07 294 TYR A CA 1
ATOM 2233 C C . TYR A 1 297 ? 7.423 1.667 45.791 1.00 80.09 294 TYR A C 1
ATOM 2234 O O . TYR A 1 297 ? 7.786 2.636 45.136 1.00 82.92 294 TYR A O 1
ATOM 2243 N N . TYR A 1 298 ? 6.541 0.763 45.300 1.00 75.11 295 TYR A N 1
ATOM 2244 C CA . TYR A 1 298 ? 5.947 0.979 43.978 1.00 74.19 295 TYR A CA 1
ATOM 2245 C C . TYR A 1 298 ? 5.122 2.226 43.956 1.00 80.20 295 TYR A C 1
ATOM 2246 O O . TYR A 1 298 ? 4.964 2.793 42.885 1.00 84.65 295 TYR A O 1
ATOM 2255 N N . LYS A 1 299 ? 4.544 2.628 45.093 1.00 76.74 296 LYS A N 1
ATOM 2256 C CA . LYS A 1 299 ? 3.730 3.839 45.196 1.00 79.06 296 LYS A CA 1
ATOM 2257 C C . LYS A 1 299 ? 4.605 5.048 45.169 1.00 83.47 296 LYS A C 1
ATOM 2258 O O . LYS A 1 299 ? 4.201 6.045 44.605 1.00 84.98 296 LYS A O 1
ATOM 2272 N N . ILE A 1 301 ? 7.478 5.112 43.572 1.00 78.61 298 ILE A N 1
ATOM 2273 C CA . ILE A 1 301 ? 7.902 5.162 42.166 1.00 76.39 298 ILE A CA 1
ATOM 2274 C C . ILE A 1 301 ? 6.808 5.804 41.294 1.00 79.07 298 ILE A C 1
ATOM 2275 O O . ILE A 1 301 ? 7.101 6.715 40.524 1.00 79.03 298 ILE A O 1
ATOM 2280 N N . ALA A 1 302 ? 5.583 5.313 41.402 1.00 76.11 299 ALA A N 1
ATOM 2281 C CA . ALA A 1 302 ? 4.445 5.777 40.590 1.00 79.45 299 ALA A CA 1
ATOM 2282 C C . ALA A 1 302 ? 4.074 7.209 40.884 1.00 87.01 299 ALA A C 1
ATOM 2283 O O . ALA A 1 302 ? 3.796 7.960 39.958 1.00 91.52 299 ALA A O 1
ATOM 2285 N N . SER A 1 303 ? 4.007 7.586 42.164 1.00 81.93 300 SER A N 1
ATOM 2286 C CA . SER A 1 303 ? 3.663 8.963 42.550 1.00 83.30 300 SER A CA 1
ATOM 2287 C C . SER A 1 303 ? 4.741 9.947 42.081 1.00 86.48 300 SER A C 1
ATOM 2288 O O . SER A 1 303 ? 4.405 11.017 41.620 1.00 88.63 300 SER A O 1
ATOM 2299 N N . ALA A 1 305 ? 6.770 9.640 39.488 1.00 85.82 302 ALA A N 1
ATOM 2300 C CA . ALA A 1 305 ? 6.589 9.685 38.030 1.00 85.41 302 ALA A CA 1
ATOM 2301 C C . ALA A 1 305 ? 5.598 10.729 37.623 1.00 91.48 302 ALA A C 1
ATOM 2302 O O . ALA A 1 305 ? 5.910 11.510 36.727 1.00 93.75 302 ALA A O 1
ATOM 2304 N N . ILE A 1 306 ? 4.399 10.726 38.244 1.00 89.38 303 ILE A N 1
ATOM 2305 C CA . ILE A 1 306 ? 3.296 11.646 37.852 1.00 95.10 303 ILE A CA 1
ATOM 2306 C C . ILE A 1 306 ? 3.423 13.084 38.467 1.00 103.76 303 ILE A C 1
ATOM 2307 O O . ILE A 1 306 ? 2.421 13.813 38.494 1.00 107.99 303 ILE A O 1
ATOM 2312 N N . SER A 1 307 ? 4.644 13.490 38.914 1.00 98.62 304 SER A N 1
ATOM 2313 C CA . SER A 1 307 ? 4.944 14.807 39.484 1.00 101.58 304 SER A CA 1
ATOM 2314 C C . SER A 1 307 ? 4.236 15.001 40.844 1.00 106.26 304 SER A C 1
ATOM 2315 O O . SER A 1 307 ? 3.762 16.092 41.141 1.00 108.62 304 SER A O 1
ATOM 2318 N N . GLU A 1 308 ? 4.190 13.927 41.678 1.00 100.45 305 GLU A N 1
ATOM 2319 C CA . GLU A 1 308 ? 3.688 13.979 43.055 1.00 101.14 305 GLU A CA 1
ATOM 2320 C C . GLU A 1 308 ? 4.849 13.615 44.015 1.00 103.76 305 GLU A C 1
ATOM 2321 O O . GLU A 1 308 ? 5.954 13.266 43.568 1.00 99.48 305 GLU A O 1
ATOM 2327 N N . ASN A 1 309 ? 4.605 13.792 45.332 1.00 102.68 306 ASN A N 1
ATOM 2328 C CA . ASN A 1 309 ? 5.599 13.599 46.370 1.00 100.40 306 ASN A CA 1
ATOM 2329 C C . ASN A 1 309 ? 5.683 12.142 46.888 1.00 100.83 306 ASN A C 1
ATOM 2330 O O . ASN A 1 309 ? 4.804 11.682 47.628 1.00 100.75 306 ASN A O 1
ATOM 2335 N N . PRO A 1 310 ? 6.816 11.465 46.640 1.00 94.06 307 PRO A N 1
ATOM 2336 C CA . PRO A 1 310 ? 7.006 10.140 47.222 1.00 90.68 307 PRO A CA 1
ATOM 2337 C C . PRO A 1 310 ? 7.244 10.156 48.746 1.00 93.52 307 PRO A C 1
ATOM 2338 O O . PRO A 1 310 ? 7.038 9.142 49.402 1.00 88.51 307 PRO A O 1
ATOM 2342 N N . LEU A 1 311 ? 7.625 11.303 49.321 1.00 95.78 308 LEU A N 1
ATOM 2343 C CA . LEU A 1 311 ? 7.933 11.390 50.761 1.00 97.08 308 LEU A CA 1
ATOM 2344 C C . LEU A 1 311 ? 6.748 11.110 51.680 1.00 99.13 308 LEU A C 1
ATOM 2345 O O . LEU A 1 311 ? 6.970 10.740 52.822 1.00 97.01 308 LEU A O 1
ATOM 2350 N N . VAL A 1 312 ? 5.521 11.215 51.155 1.00 96.77 309 VAL A N 1
ATOM 2351 C CA . VAL A 1 312 ? 4.248 10.873 51.809 1.00 97.50 309 VAL A CA 1
ATOM 2352 C C . VAL A 1 312 ? 4.240 9.398 52.238 1.00 97.28 309 VAL A C 1
ATOM 2353 O O . VAL A 1 312 ? 3.654 9.062 53.272 1.00 96.38 309 VAL A O 1
ATOM 2357 N N . PHE A 1 313 ? 4.864 8.529 51.414 1.00 91.54 310 PHE A N 1
ATOM 2358 C CA . PHE A 1 313 ? 4.981 7.093 51.678 1.00 89.33 310 PHE A CA 1
ATOM 2359 C C . PHE A 1 313 ? 6.243 6.782 52.483 1.00 94.25 310 PHE A C 1
ATOM 2360 O O . PHE A 1 313 ? 6.183 5.895 53.322 1.00 95.93 310 PHE A O 1
ATOM 2368 N N . TRP A 1 314 ? 7.368 7.495 52.239 1.00 90.02 311 TRP A N 1
ATOM 2369 C CA . TRP A 1 314 ? 8.653 7.313 52.952 1.00 88.87 311 TRP A CA 1
ATOM 2370 C C . TRP A 1 314 ? 8.550 7.755 54.422 1.00 97.35 311 TRP A C 1
ATOM 2371 O O . TRP A 1 314 ? 9.287 7.270 55.264 1.00 96.59 311 TRP A O 1
ATOM 2382 N N . SER A 1 315 ? 7.651 8.682 54.727 1.00 99.13 312 SER A N 1
ATOM 2383 C CA . SER A 1 315 ? 7.457 9.170 56.093 1.00 101.52 312 SER A CA 1
ATOM 2384 C C . SER A 1 315 ? 6.645 8.172 56.949 1.00 107.30 312 SER A C 1
ATOM 2385 O O . SER A 1 315 ? 6.565 8.362 58.162 1.00 109.69 312 SER A O 1
ATOM 2388 N N . GLN A 1 316 ? 6.051 7.116 56.338 1.00 102.59 313 GLN A N 1
ATOM 2389 C CA . GLN A 1 316 ? 5.320 6.080 57.080 1.00 102.70 313 GLN A CA 1
ATOM 2390 C C . GLN A 1 316 ? 6.203 4.850 57.269 1.00 101.41 313 GLN A C 1
ATOM 2391 O O . GLN A 1 316 ? 5.703 3.768 57.552 1.00 99.19 313 GLN A O 1
ATOM 2397 N N . LYS A 1 317 ? 7.515 5.012 57.151 1.00 97.06 314 LYS A N 1
ATOM 2398 C CA . LYS A 1 317 ? 8.402 3.888 57.278 1.00 95.98 314 LYS A CA 1
ATOM 2399 C C . LYS A 1 317 ? 8.468 3.440 58.725 1.00 107.47 314 LYS A C 1
ATOM 2400 O O . LYS A 1 317 ? 8.205 4.228 59.630 1.00 110.95 314 LYS A O 1
ATOM 2406 N N . SER A 1 318 ? 8.856 2.173 58.931 1.00 104.84 315 SER A N 1
ATOM 2407 C CA . SER A 1 318 ? 9.045 1.600 60.254 1.00 106.05 315 SER A CA 1
ATOM 2408 C C . SER A 1 318 ? 10.397 2.017 60.749 1.00 110.87 315 SER A C 1
ATOM 2409 O O . SER A 1 318 ? 11.275 2.316 59.951 1.00 109.74 315 SER A O 1
ATOM 2412 N N . LYS A 1 319 ? 10.571 2.033 62.050 1.00 110.76 316 LYS A N 1
ATOM 2413 C CA . LYS A 1 319 ? 11.831 2.399 62.686 1.00 112.15 316 LYS A CA 1
ATOM 2414 C C . LYS A 1 319 ? 12.733 1.167 62.794 1.00 113.57 316 LYS A C 1
ATOM 2415 O O . LYS A 1 319 ? 13.928 1.319 63.026 1.00 111.92 316 LYS A O 1
ATOM 2421 N N . GLU A 1 320 ? 12.151 -0.048 62.634 1.00 110.49 317 GLU A N 1
ATOM 2422 C CA . GLU A 1 320 ? 12.862 -1.332 62.647 1.00 109.67 317 GLU A CA 1
ATOM 2423 C C . GLU A 1 320 ? 13.073 -1.846 61.228 1.00 108.21 317 GLU A C 1
ATOM 2424 O O . GLU A 1 320 ? 12.331 -1.482 60.322 1.00 105.04 317 GLU A O 1
ATOM 2430 N N . ASN A 1 321 ? 14.064 -2.718 61.042 1.00 105.12 318 ASN A N 1
ATOM 2431 C CA . ASN A 1 321 ? 14.350 -3.318 59.724 1.00 101.98 318 ASN A CA 1
ATOM 2432 C C . ASN A 1 321 ? 14.132 -4.815 59.784 1.00 103.77 318 ASN A C 1
ATOM 2433 O O . ASN A 1 321 ? 14.996 -5.540 60.286 1.00 106.17 318 ASN A O 1
ATOM 2438 N N . LYS A 1 322 ? 13.021 -5.289 59.206 1.00 95.58 319 LYS A N 1
ATOM 2439 C CA . LYS A 1 322 ? 12.714 -6.721 59.162 1.00 92.88 319 LYS A CA 1
ATOM 2440 C C . LYS A 1 322 ? 13.577 -7.417 58.087 1.00 89.24 319 LYS A C 1
ATOM 2441 O O . LYS A 1 322 ? 13.995 -6.789 57.107 1.00 85.77 319 LYS A O 1
ATOM 2447 N N . ALA A 1 323 ? 13.917 -8.687 58.330 1.00 83.13 320 ALA A N 1
ATOM 2448 C CA . ALA A 1 323 ? 14.628 -9.492 57.356 1.00 79.50 320 ALA A CA 1
ATOM 2449 C C . ALA A 1 323 ? 13.606 -9.981 56.298 1.00 81.17 320 ALA A C 1
ATOM 2450 O O . ALA A 1 323 ? 12.416 -10.120 56.593 1.00 78.93 320 ALA A O 1
ATOM 2452 N N . GLY A 1 324 ? 14.086 -10.087 55.056 1.00 77.03 321 GLY A N 1
ATOM 2453 C CA . GLY A 1 324 ? 13.355 -10.574 53.896 1.00 74.94 321 GLY A CA 1
ATOM 2454 C C . GLY A 1 324 ? 14.222 -11.484 53.030 1.00 76.67 321 GLY A C 1
ATOM 2455 O O . GLY A 1 324 ? 15.464 -11.351 52.997 1.00 73.92 321 GLY A O 1
ATOM 2456 N N . LEU A 1 325 ? 13.563 -12.485 52.404 1.00 72.60 322 LEU A N 1
ATOM 2457 C CA . LEU A 1 325 ? 14.191 -13.492 51.533 1.00 72.11 322 LEU A CA 1
ATOM 2458 C C . LEU A 1 325 ? 13.252 -13.752 50.376 1.00 77.56 322 LEU A C 1
ATOM 2459 O O . LEU A 1 325 ? 12.084 -14.055 50.594 1.00 79.52 322 LEU A O 1
ATOM 2464 N N . ALA A 1 326 ? 13.752 -13.638 49.164 1.00 74.84 323 ALA A N 1
ATOM 2465 C CA . ALA A 1 326 ? 12.988 -13.874 47.935 1.00 75.51 323 ALA A CA 1
ATOM 2466 C C . ALA A 1 326 ? 13.731 -14.853 47.115 1.00 81.82 323 ALA A C 1
ATOM 2467 O O . ALA A 1 326 ? 14.923 -14.653 46.893 1.00 81.75 323 ALA A O 1
ATOM 2469 N N . ARG A 1 327 ? 13.077 -15.932 46.715 1.00 81.12 324 ARG A N 1
ATOM 2470 C CA . ARG A 1 327 ? 13.706 -16.940 45.890 1.00 83.29 324 ARG A CA 1
ATOM 2471 C C . ARG A 1 327 ? 12.830 -17.385 44.749 1.00 90.38 324 ARG A C 1
ATOM 2472 O O . ARG A 1 327 ? 11.640 -17.660 44.944 1.00 89.12 324 ARG A O 1
ATOM 2488 N N . ILE A 1 329 ? 11.497 -20.249 42.321 1.00 86.96 326 ILE A N 1
ATOM 2489 C CA . ILE A 1 329 ? 11.265 -21.697 42.314 1.00 87.13 326 ILE A CA 1
ATOM 2490 C C . ILE A 1 329 ? 11.789 -22.202 40.974 1.00 96.21 326 ILE A C 1
ATOM 2491 O O . ILE A 1 329 ? 11.370 -21.701 39.940 1.00 96.33 326 ILE A O 1
ATOM 2496 N N . ILE A 1 330 ? 12.702 -23.169 40.982 1.00 97.77 327 ILE A N 1
ATOM 2497 C CA . ILE A 1 330 ? 13.286 -23.692 39.743 1.00 101.36 327 ILE A CA 1
ATOM 2498 C C . ILE A 1 330 ? 13.301 -25.212 39.746 1.00 108.32 327 ILE A C 1
ATOM 2499 O O . ILE A 1 330 ? 13.166 -25.833 40.808 1.00 106.39 327 ILE A O 1
ATOM 2504 N N . GLU A 1 331 ? 13.451 -25.809 38.548 1.00 110.28 328 GLU A N 1
ATOM 2505 C CA . GLU A 1 331 ? 13.577 -27.268 38.378 1.00 112.39 328 GLU A CA 1
ATOM 2506 C C . GLU A 1 331 ? 14.945 -27.534 37.768 1.00 119.90 328 GLU A C 1
ATOM 2507 O O . GLU A 1 331 ? 15.298 -26.908 36.773 1.00 119.35 328 GLU A O 1
ATOM 2513 N N . THR A 1 332 ? 15.719 -28.440 38.375 1.00 120.45 329 THR A N 1
ATOM 2514 C CA . THR A 1 332 ? 17.101 -28.713 37.959 1.00 124.21 329 THR A CA 1
ATOM 2515 C C . THR A 1 332 ? 17.374 -30.113 37.406 1.00 131.70 329 THR A C 1
ATOM 2516 O O . THR A 1 332 ? 18.372 -30.268 36.708 1.00 132.82 329 THR A O 1
ATOM 2520 N N . GLU A 1 333 ? 16.555 -31.126 37.732 1.00 130.33 330 GLU A N 1
ATOM 2521 C CA . GLU A 1 333 ? 16.778 -32.489 37.239 1.00 133.86 330 GLU A CA 1
ATOM 2522 C C . GLU A 1 333 ? 15.474 -33.102 36.687 1.00 139.12 330 GLU A C 1
ATOM 2523 O O . GLU A 1 333 ? 15.260 -34.310 36.806 1.00 142.46 330 GLU A O 1
ATOM 2529 N N . LYS A 1 334 ? 14.630 -32.293 36.025 1.00 133.94 331 LYS A N 1
ATOM 2530 C CA . LYS A 1 334 ? 13.388 -32.809 35.435 1.00 134.05 331 LYS A CA 1
ATOM 2531 C C . LYS A 1 334 ? 12.802 -31.851 34.382 1.00 137.22 331 LYS A C 1
ATOM 2532 O O . LYS A 1 334 ? 12.860 -30.625 34.525 1.00 134.96 331 LYS A O 1
ATOM 2538 N N . SER A 1 335 ? 12.256 -32.434 33.308 1.00 134.99 332 SER A N 1
ATOM 2539 C CA . SER A 1 335 ? 11.618 -31.686 32.226 1.00 134.70 332 SER A CA 1
ATOM 2540 C C . SER A 1 335 ? 10.314 -32.369 31.869 1.00 136.08 332 SER A C 1
ATOM 2541 O O . SER A 1 335 ? 10.202 -33.589 32.008 1.00 137.90 332 SER A O 1
ATOM 2544 N N . GLY A 1 336 ? 9.336 -31.598 31.436 1.00 128.50 333 GLY A N 1
ATOM 2545 C CA . GLY A 1 336 ? 8.061 -32.1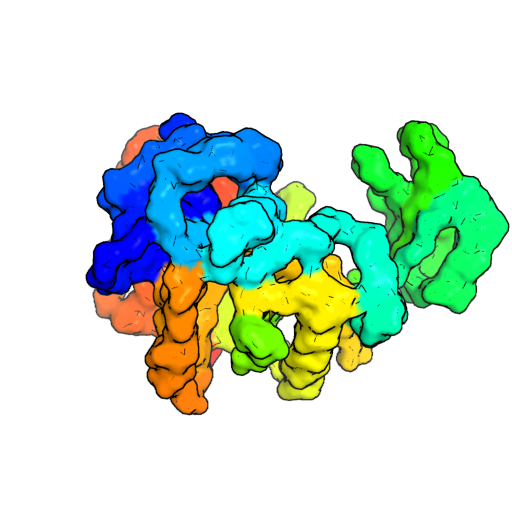75 31.062 1.00 128.31 333 GLY A CA 1
ATOM 2546 C C . GLY A 1 336 ? 6.965 -31.163 30.896 1.00 130.96 333 GLY A C 1
ATOM 2547 O O . GLY A 1 336 ? 7.208 -29.958 30.950 1.00 128.37 333 GLY A O 1
ATOM 2548 N N . ILE A 1 337 ? 5.749 -31.669 30.662 1.00 129.64 334 ILE A N 1
ATOM 2549 C CA . ILE A 1 337 ? 4.561 -30.846 30.467 1.00 128.95 334 ILE A CA 1
ATOM 2550 C C . ILE A 1 337 ? 3.800 -30.897 31.790 1.00 129.91 334 ILE A C 1
ATOM 2551 O O . ILE A 1 337 ? 3.525 -31.982 32.305 1.00 128.68 334 ILE A O 1
ATOM 2556 N N . LEU A 1 338 ? 3.484 -29.715 32.342 1.00 124.30 335 LEU A N 1
ATOM 2557 C CA . LEU A 1 338 ? 2.838 -29.583 33.646 1.00 120.64 335 LEU A CA 1
ATOM 2558 C C . LEU A 1 338 ? 1.380 -30.017 33.659 1.00 124.38 335 LEU A C 1
ATOM 2559 O O . LEU A 1 338 ? 0.648 -29.734 32.717 1.00 124.52 335 LEU A O 1
ATOM 2564 N N . LYS A 1 339 ? 0.970 -30.674 34.772 1.00 121.38 336 LYS A N 1
ATOM 2565 C CA . LYS A 1 339 ? -0.406 -31.080 35.071 1.00 122.63 336 LYS A CA 1
ATOM 2566 C C . LYS A 1 339 ? -0.937 -30.092 36.106 1.00 125.31 336 LYS A C 1
ATOM 2567 O O . LYS A 1 339 ? -1.904 -29.376 35.848 1.00 125.10 336 LYS A O 1
ATOM 2573 N N . GLU A 1 340 ? -0.260 -30.021 37.265 1.00 121.39 337 GLU A N 1
ATOM 2574 C CA . GLU A 1 340 ? -0.624 -29.099 38.350 1.00 120.28 337 GLU A CA 1
ATOM 2575 C C . GLU A 1 340 ? 0.498 -28.940 39.385 1.00 119.70 337 GLU A C 1
ATOM 2576 O O . GLU A 1 340 ? 1.295 -29.859 39.577 1.00 118.86 337 GLU A O 1
ATOM 2582 N N . ILE A 1 341 ? 0.491 -27.795 40.100 1.00 113.28 338 ILE A N 1
ATOM 2583 C CA . ILE A 1 341 ? 1.430 -27.495 41.178 1.00 109.21 338 ILE A CA 1
ATOM 2584 C C . ILE A 1 341 ? 0.667 -27.577 42.491 1.00 113.97 338 ILE A C 1
ATOM 2585 O O . ILE A 1 341 ? -0.249 -26.781 42.708 1.00 114.88 338 ILE A O 1
ATOM 2590 N N . LEU A 1 342 ? 1.056 -28.517 43.374 1.00 109.10 339 LEU A N 1
ATOM 2591 C CA . LEU A 1 342 ? 0.408 -28.712 44.665 1.00 108.71 339 LEU A CA 1
ATOM 2592 C C . LEU A 1 342 ? 1.090 -27.892 45.774 1.00 109.56 339 LEU A C 1
ATOM 2593 O O . LEU A 1 342 ? 2.239 -28.163 46.108 1.00 108.44 339 LEU A O 1
ATOM 2598 N N . ASN A 1 343 ? 0.381 -26.905 46.344 1.00 104.16 340 ASN A N 1
ATOM 2599 C CA . ASN A 1 343 ? 0.870 -26.089 47.451 1.00 102.28 340 ASN A CA 1
ATOM 2600 C C . ASN A 1 343 ? 0.094 -26.456 48.706 1.00 109.28 340 ASN A C 1
ATOM 2601 O O . ASN A 1 343 ? -1.016 -25.956 48.911 1.00 110.85 340 ASN A O 1
ATOM 2606 N N . SER A 1 344 ? 0.700 -27.285 49.574 1.00 106.61 341 SER A N 1
ATOM 2607 C CA . SER A 1 344 ? 0.054 -27.732 50.806 1.00 109.19 341 SER A CA 1
ATOM 2608 C C . SER A 1 344 ? 0.374 -26.811 52.004 1.00 114.02 341 SER A C 1
ATOM 2609 O O . SER A 1 344 ? 0.089 -27.185 53.141 1.00 115.76 341 SER A O 1
ATOM 2612 N N . ASN A 1 345 ? 0.892 -25.592 51.756 1.00 109.90 342 ASN A N 1
ATOM 2613 C CA . ASN A 1 345 ? 1.255 -24.654 52.830 1.00 110.29 342 ASN A CA 1
ATOM 2614 C C . ASN A 1 345 ? 0.078 -23.887 53.369 1.00 116.10 342 ASN A C 1
ATOM 2615 O O . ASN A 1 345 ? -0.775 -23.442 52.607 1.00 115.82 342 ASN A O 1
ATOM 2620 N N . ALA A 1 346 ? 0.117 -23.620 54.670 1.00 115.18 343 ALA A N 1
ATOM 2621 C CA . ALA A 1 346 ? -0.929 -22.877 55.364 1.00 119.20 343 ALA A CA 1
ATOM 2622 C C . ALA A 1 346 ? -0.766 -21.344 55.249 1.00 122.16 343 ALA A C 1
ATOM 2623 O O . ALA A 1 346 ? 0.345 -20.835 55.079 1.00 118.02 343 ALA A O 1
ATOM 2625 N N . LYS A 1 347 ? -1.904 -20.629 55.398 1.00 123.09 344 LYS A N 1
ATOM 2626 C CA . LYS A 1 347 ? -1.999 -19.154 55.417 1.00 123.72 344 LYS A CA 1
ATOM 2627 C C . LYS A 1 347 ? -1.104 -18.579 56.518 1.00 125.79 344 LYS A C 1
ATOM 2628 O O . LYS A 1 347 ? -1.232 -18.986 57.679 1.00 127.49 344 LYS A O 1
ATOM 2634 N N . ASP A 1 348 ? -0.186 -17.665 56.147 1.00 118.08 345 ASP A N 1
ATOM 2635 C CA . ASP A 1 348 ? 0.791 -17.099 57.072 1.00 116.77 345 ASP A CA 1
ATOM 2636 C C . ASP A 1 348 ? 1.143 -15.671 56.657 1.00 119.35 345 ASP A C 1
ATOM 2637 O O . ASP A 1 348 ? 1.513 -15.439 55.506 1.00 115.44 345 ASP A O 1
ATOM 2642 N N . ASP A 1 349 ? 1.059 -14.722 57.607 1.00 119.83 346 ASP A N 1
ATOM 2643 C CA . ASP A 1 349 ? 1.388 -13.314 57.361 1.00 120.31 346 ASP A CA 1
ATOM 2644 C C . ASP A 1 349 ? 2.895 -13.089 57.119 1.00 120.49 346 ASP A C 1
ATOM 2645 O O . ASP A 1 349 ? 3.251 -12.044 56.572 1.00 120.13 346 ASP A O 1
ATOM 2650 N N . ASP A 1 350 ? 3.766 -14.048 57.521 1.00 113.49 347 ASP A N 1
ATOM 2651 C CA . ASP A 1 350 ? 5.210 -14.001 57.253 1.00 109.43 347 ASP A CA 1
ATOM 2652 C C . ASP A 1 350 ? 5.510 -14.489 55.820 1.00 104.81 347 ASP A C 1
ATOM 2653 O O . ASP A 1 350 ? 6.611 -14.278 55.339 1.00 98.74 347 ASP A O 1
ATOM 2658 N N . ILE A 1 351 ? 4.535 -15.106 55.140 1.00 91.17 348 ILE A N 1
ATOM 2659 C CA . ILE A 1 351 ? 4.642 -15.472 53.729 1.00 89.04 348 ILE A CA 1
ATOM 2660 C C . ILE A 1 351 ? 4.009 -14.307 53.006 1.00 92.84 348 ILE A C 1
ATOM 2661 O O . ILE A 1 351 ? 2.794 -14.096 53.083 1.00 94.34 348 ILE A O 1
ATOM 2666 N N . VAL A 1 352 ? 4.857 -13.491 52.406 1.00 87.79 349 VAL A N 1
ATOM 2667 C CA . VAL A 1 352 ? 4.450 -12.310 51.674 1.00 87.38 349 VAL A CA 1
ATOM 2668 C C . VAL A 1 352 ? 3.867 -12.725 50.333 1.00 92.70 349 VAL A C 1
ATOM 2669 O O . VAL A 1 352 ? 2.872 -12.161 49.889 1.00 94.59 349 VAL A O 1
ATOM 2673 N N . GLU A 1 353 ? 4.514 -13.672 49.665 1.00 89.30 350 GLU A N 1
ATOM 2674 C CA . GLU A 1 353 ? 4.085 -14.095 48.348 1.00 89.64 350 GLU A CA 1
ATOM 2675 C C . GLU A 1 353 ? 4.497 -15.519 48.030 1.00 91.37 350 GLU A C 1
ATOM 2676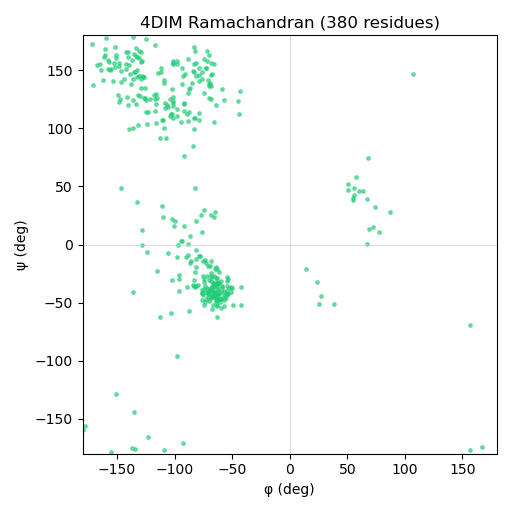 O O . GLU A 1 353 ? 5.577 -15.946 48.425 1.00 88.81 350 GLU A O 1
ATOM 2682 N N . ILE A 1 354 ? 3.587 -16.251 47.368 1.00 90.04 351 ILE A N 1
ATOM 2683 C CA . ILE A 1 354 ? 3.792 -17.572 46.772 1.00 90.20 351 ILE A CA 1
ATOM 2684 C C . ILE A 1 354 ? 3.051 -17.514 45.477 1.00 97.77 351 ILE A C 1
ATOM 2685 O O . ILE A 1 354 ? 1.824 -17.613 45.486 1.00 101.49 351 ILE A O 1
ATOM 2690 N N . THR A 1 355 ? 3.753 -17.292 44.370 1.00 93.23 352 THR A N 1
ATOM 2691 C CA . THR A 1 355 ? 3.080 -17.250 43.078 1.00 94.00 352 THR A CA 1
ATOM 2692 C C . THR A 1 355 ? 3.735 -18.204 42.128 1.00 92.65 352 THR A C 1
ATOM 2693 O O . THR A 1 355 ? 4.960 -18.344 42.125 1.00 88.15 352 THR A O 1
ATOM 2697 N N . PHE A 1 356 ? 2.907 -18.821 41.286 1.00 91.95 353 PHE A N 1
ATOM 2698 C CA . PHE A 1 356 ? 3.355 -19.719 40.237 1.00 92.81 353 PHE A CA 1
ATOM 2699 C C . PHE A 1 356 ? 3.142 -19.042 38.888 1.00 100.68 353 PHE A C 1
ATOM 2700 O O . PHE A 1 356 ? 2.153 -18.329 38.682 1.00 101.32 353 PHE A O 1
ATOM 2708 N N . PHE A 1 357 ? 4.132 -19.218 38.003 1.00 98.69 354 PHE A N 1
ATOM 2709 C CA . PHE A 1 357 ? 4.143 -18.692 36.640 1.00 100.32 354 PHE A CA 1
ATOM 2710 C C . PHE A 1 357 ? 3.666 -19.728 35.610 1.00 106.07 354 PHE A C 1
ATOM 2711 O O . PHE A 1 357 ? 3.201 -19.317 34.556 1.00 109.08 354 PHE A O 1
ATOM 2719 N N . LYS A 1 358 ? 3.810 -21.046 35.876 1.00 101.83 355 LYS A N 1
ATOM 2720 C CA . LYS A 1 358 ? 3.396 -22.079 34.920 1.00 106.08 355 LYS A CA 1
ATOM 2721 C C . LYS A 1 358 ? 1.993 -22.633 35.272 1.00 111.00 355 LYS A C 1
ATOM 2722 O O . LYS A 1 358 ? 1.525 -22.513 36.409 1.00 108.09 355 LYS A O 1
ATOM 2728 N N . GLU A 1 359 ? 1.305 -23.162 34.257 1.00 112.95 356 GLU A N 1
ATOM 2729 C CA . GLU A 1 359 ? -0.065 -23.698 34.353 1.00 115.76 356 GLU A CA 1
ATOM 2730 C C . GLU A 1 359 ? -0.214 -24.981 33.520 1.00 124.07 356 GLU A C 1
ATOM 2731 O O . GLU A 1 359 ? 0.657 -25.272 32.697 1.00 124.49 356 GLU A O 1
ATOM 2737 N N . GLU A 1 360 ? -1.311 -25.754 33.736 1.00 123.55 357 GLU A N 1
ATOM 2738 C CA . GLU A 1 360 ? -1.564 -27.005 33.000 1.00 126.78 357 GLU A CA 1
ATOM 2739 C C . GLU A 1 360 ? -1.262 -26.824 31.503 1.00 134.11 357 GLU A C 1
ATOM 2740 O O . GLU A 1 360 ? -1.641 -25.812 30.912 1.00 135.12 357 GLU A O 1
ATOM 2746 N N . ASN A 1 361 ? -0.506 -27.780 30.936 1.00 132.70 358 ASN A N 1
ATOM 2747 C CA . ASN A 1 361 ? -0.055 -27.821 29.546 1.00 137.25 358 ASN A CA 1
ATOM 2748 C C . ASN A 1 361 ? 1.135 -26.859 29.279 1.00 139.92 358 ASN A C 1
ATOM 2749 O O . ASN A 1 361 ? 1.518 -26.710 28.118 1.00 142.71 358 ASN A O 1
ATOM 2754 N N . ASP A 1 362 ? 1.776 -26.276 30.327 1.00 132.55 359 ASP A N 1
ATOM 2755 C CA . ASP A 1 362 ? 2.987 -25.476 30.111 1.00 131.19 359 ASP A CA 1
ATOM 2756 C C . ASP A 1 362 ? 4.185 -26.380 30.284 1.00 134.36 359 ASP A C 1
ATOM 2757 O O . ASP A 1 362 ? 4.124 -27.370 31.021 1.00 130.76 359 ASP A O 1
ATOM 2762 N N . GLU A 1 363 ? 5.276 -26.034 29.597 1.00 134.19 360 GLU A N 1
ATOM 2763 C CA . GLU A 1 363 ? 6.494 -26.818 29.639 1.00 134.45 360 GLU A CA 1
ATOM 2764 C C . GLU A 1 363 ? 7.357 -26.404 30.801 1.00 131.39 360 GLU A C 1
ATOM 2765 O O . GLU A 1 363 ? 7.569 -25.215 31.034 1.00 127.45 360 GLU A O 1
ATOM 2771 N N . ILE A 1 364 ? 7.873 -27.414 31.506 1.00 127.06 361 ILE A N 1
ATOM 2772 C CA . ILE A 1 364 ? 8.809 -27.295 32.611 1.00 122.52 361 ILE A CA 1
ATOM 2773 C C . ILE A 1 364 ? 10.160 -27.639 32.006 1.00 129.21 361 ILE A C 1
ATOM 2774 O O . ILE A 1 364 ? 10.368 -28.793 31.613 1.00 130.95 361 ILE A O 1
ATOM 2779 N N . LYS A 1 365 ? 11.039 -26.633 31.848 1.00 125.23 362 LYS A N 1
ATOM 2780 C CA . LYS A 1 365 ? 12.356 -26.826 31.251 1.00 127.94 362 LYS A CA 1
ATOM 2781 C C . LYS A 1 365 ? 13.432 -26.831 32.326 1.00 128.34 362 LYS A C 1
ATOM 2782 O O . LYS A 1 365 ? 13.542 -25.849 33.055 1.00 122.78 362 LYS A O 1
ATOM 2788 N N . LYS A 1 366 ? 14.259 -27.910 32.384 1.00 128.32 363 LYS A N 1
ATOM 2789 C CA . LYS A 1 366 ? 15.416 -28.014 33.285 1.00 126.82 363 LYS A CA 1
ATOM 2790 C C . LYS A 1 366 ? 16.152 -26.670 33.239 1.00 129.95 363 LYS A C 1
ATOM 2791 O O . LYS A 1 366 ? 16.640 -26.264 32.183 1.00 133.57 363 LYS A O 1
ATOM 2797 N N . PHE A 1 367 ? 16.119 -25.951 34.361 1.00 121.92 364 PHE A N 1
ATOM 2798 C CA . PHE A 1 367 ? 16.604 -24.584 34.519 1.00 119.91 364 PHE A CA 1
ATOM 2799 C C . PHE A 1 367 ? 17.959 -24.293 33.892 1.00 127.92 364 PHE A C 1
ATOM 2800 O O . PHE A 1 367 ? 18.966 -24.924 34.216 1.00 127.59 364 PHE A O 1
ATOM 2808 N N . GLU A 1 368 ? 17.944 -23.285 33.007 1.00 129.02 365 GLU A N 1
ATOM 2809 C CA . GLU A 1 368 ? 19.095 -22.758 32.273 1.00 134.26 365 GLU A CA 1
ATOM 2810 C C . GLU A 1 368 ? 19.056 -21.199 32.278 1.00 136.02 365 GLU A C 1
ATOM 2811 O O . GLU A 1 368 ? 20.114 -20.595 32.466 1.00 137.20 365 GLU A O 1
ATOM 2817 N N . ASN A 1 369 ? 17.869 -20.554 32.097 1.00 129.17 366 ASN A N 1
ATOM 2818 C CA . ASN A 1 369 ? 17.735 -19.088 32.150 1.00 126.98 366 ASN A CA 1
ATOM 2819 C C . ASN A 1 369 ? 16.541 -18.667 33.005 1.00 125.00 366 ASN A C 1
ATOM 2820 O O . ASN A 1 369 ? 15.709 -19.482 33.379 1.00 121.70 366 ASN A O 1
ATOM 2825 N N . SER A 1 370 ? 16.466 -17.375 33.295 1.00 121.52 367 SER A N 1
ATOM 2826 C CA . SER A 1 370 ? 15.436 -16.748 34.136 1.00 117.88 367 SER A CA 1
ATOM 2827 C C . SER A 1 370 ? 13.968 -17.017 33.705 1.00 123.49 367 SER A C 1
ATOM 2828 O O . SER A 1 370 ? 13.080 -17.009 34.562 1.00 120.42 367 SER A O 1
ATOM 2831 N N . ASN A 1 371 ? 13.713 -17.263 32.406 1.00 124.53 368 ASN A N 1
ATOM 2832 C CA . ASN A 1 371 ? 12.356 -17.493 31.897 1.00 124.82 368 ASN A CA 1
ATOM 2833 C C . ASN A 1 371 ? 11.890 -18.915 32.195 1.00 126.84 368 ASN A C 1
ATOM 2834 O O . ASN A 1 371 ? 10.700 -19.206 32.024 1.00 126.74 368 ASN A O 1
ATOM 2839 N N . ASP A 1 372 ? 12.813 -19.787 32.673 1.00 121.81 369 ASP A N 1
ATOM 2840 C CA . ASP A 1 372 ? 12.508 -21.155 33.091 1.00 121.15 369 ASP A CA 1
ATOM 2841 C C . ASP A 1 372 ? 12.040 -21.222 34.584 1.00 122.71 369 ASP A C 1
ATOM 2842 O O . ASP A 1 372 ? 11.879 -22.332 35.101 1.00 121.56 369 ASP A O 1
ATOM 2847 N N . CYS A 1 373 ? 11.819 -20.060 35.274 1.00 118.45 370 CYS A N 1
ATOM 2848 C CA . CYS A 1 373 ? 11.342 -20.049 36.665 1.00 115.03 370 CYS A CA 1
ATOM 2849 C C . CYS A 1 373 ? 9.906 -20.554 36.690 1.00 116.58 370 CYS A C 1
ATOM 2850 O O . CYS A 1 373 ? 9.101 -20.156 35.834 1.00 117.72 370 CYS A O 1
ATOM 2853 N N . ILE A 1 374 ? 9.594 -21.429 37.666 1.00 109.25 371 ILE A N 1
ATOM 2854 C CA . ILE A 1 374 ? 8.248 -21.984 37.889 1.00 107.47 371 ILE A CA 1
ATOM 2855 C C . ILE A 1 374 ? 7.409 -20.994 38.718 1.00 105.21 371 ILE A C 1
ATOM 2856 O O . ILE A 1 374 ? 6.189 -20.921 38.562 1.00 105.14 371 ILE A O 1
ATOM 2861 N N . GLY A 1 375 ? 8.063 -20.238 39.577 1.00 97.36 372 GLY A N 1
ATOM 2862 C CA . GLY A 1 375 ? 7.380 -19.268 40.416 1.00 94.01 372 GLY A CA 1
ATOM 2863 C C . GLY A 1 375 ? 8.348 -18.538 41.303 1.00 91.78 372 GLY A C 1
ATOM 2864 O O . GLY A 1 375 ? 9.555 -18.524 41.037 1.00 88.11 372 GLY A O 1
ATOM 2865 N N . GLN A 1 376 ? 7.818 -17.960 42.379 1.00 88.28 373 GLN A N 1
ATOM 2866 C CA . GLN A 1 376 ? 8.627 -17.250 43.359 1.00 86.44 373 GLN A CA 1
ATOM 2867 C C . GLN A 1 376 ? 7.952 -17.215 44.702 1.00 88.78 373 GLN A C 1
ATOM 2868 O O . GLN A 1 376 ? 6.718 -17.223 44.790 1.00 89.77 373 GLN A O 1
ATOM 2874 N N . ILE A 1 377 ? 8.789 -17.152 45.740 1.00 83.67 374 ILE A N 1
ATOM 2875 C CA . ILE A 1 377 ? 8.421 -17.136 47.145 1.00 82.92 374 ILE A CA 1
ATOM 2876 C C . ILE A 1 377 ? 9.057 -15.936 47.805 1.00 84.31 374 ILE A C 1
ATOM 2877 O O . ILE A 1 377 ? 10.257 -15.727 47.656 1.00 80.54 374 ILE A O 1
ATOM 2882 N N . ILE A 1 378 ? 8.275 -15.213 48.618 1.00 82.31 375 ILE A N 1
ATOM 2883 C CA . ILE A 1 378 ? 8.782 -14.120 49.413 1.00 80.45 375 ILE A CA 1
ATOM 2884 C C . ILE A 1 378 ? 8.319 -14.315 50.857 1.00 81.05 375 ILE A C 1
ATOM 2885 O O . ILE A 1 378 ? 7.135 -14.475 51.129 1.00 78.33 375 ILE A O 1
ATOM 2890 N N . VAL A 1 379 ? 9.287 -14.262 51.773 1.00 78.74 376 VAL A N 1
ATOM 2891 C CA . VAL A 1 379 ? 9.060 -14.353 53.210 1.00 78.41 376 VAL A CA 1
ATOM 2892 C C . VAL A 1 379 ? 9.768 -13.184 53.905 1.00 80.95 376 VAL A C 1
ATOM 2893 O O . VAL A 1 379 ? 10.674 -12.568 53.325 1.00 75.86 376 VAL A O 1
ATOM 2897 N N . LYS A 1 380 ? 9.261 -12.855 55.115 1.00 80.79 377 LYS A N 1
ATOM 2898 C CA . LYS A 1 380 ? 9.760 -11.836 56.036 1.00 82.18 377 LYS A CA 1
ATOM 2899 C C . LYS A 1 380 ? 9.778 -12.455 57.441 1.00 91.57 377 LYS A C 1
ATOM 2900 O O . LYS A 1 380 ? 8.917 -13.282 57.729 1.00 93.38 377 LYS A O 1
ATOM 2906 N N . GLU A 1 381 ? 10.719 -12.056 58.317 1.00 90.28 378 GLU A N 1
ATOM 2907 C CA . GLU A 1 381 ? 10.846 -12.610 59.685 1.00 92.28 378 GLU A CA 1
ATOM 2908 C C . GLU A 1 381 ? 11.903 -11.758 60.472 1.00 97.28 378 GLU A C 1
ATOM 2909 O O . GLU A 1 381 ? 12.471 -10.863 59.875 1.00 95.06 378 GLU A O 1
ATOM 2915 N N . GLU A 1 382 ? 12.113 -11.953 61.790 1.00 98.58 379 GLU A N 1
ATOM 2916 C CA . GLU A 1 382 ? 13.079 -11.134 62.562 1.00 100.29 379 GLU A CA 1
ATOM 2917 C C 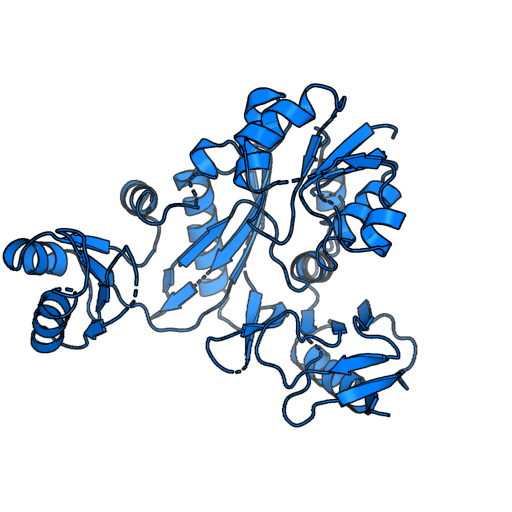. GLU A 1 382 ? 14.509 -11.206 62.018 1.00 100.00 379 GLU A C 1
ATOM 2918 O O . GLU A 1 382 ? 15.237 -10.211 62.066 1.00 97.38 379 GLU A O 1
ATOM 2924 N N . THR A 1 383 ? 14.903 -12.392 61.528 1.00 96.11 380 THR A N 1
ATOM 2925 C CA . THR A 1 383 ? 16.243 -12.658 61.015 1.00 94.25 380 THR A CA 1
ATOM 2926 C C . THR A 1 383 ? 16.220 -13.418 59.708 1.00 93.82 380 THR A C 1
ATOM 2927 O O . THR A 1 383 ? 15.236 -14.056 59.380 1.00 92.50 380 THR A O 1
ATOM 2931 N N . LEU A 1 384 ? 17.345 -13.408 59.011 1.00 91.63 381 LEU A N 1
ATOM 2932 C CA . LEU A 1 384 ? 17.535 -14.154 57.776 1.00 90.10 381 LEU A CA 1
ATOM 2933 C C . LEU A 1 384 ? 17.601 -15.693 58.029 1.00 91.63 381 LEU A C 1
ATOM 2934 O O . LEU A 1 384 ? 17.161 -16.450 57.170 1.00 88.69 381 LEU A O 1
ATOM 2939 N N . ASP A 1 385 ? 18.095 -16.156 59.189 1.00 91.77 382 ASP A N 1
ATOM 2940 C CA . ASP A 1 385 ? 18.118 -17.619 59.489 1.00 92.81 382 ASP A CA 1
ATOM 2941 C C . ASP A 1 385 ? 16.682 -18.166 59.663 1.00 95.98 382 ASP A C 1
ATOM 2942 O O . ASP A 1 385 ? 16.352 -19.228 59.118 1.00 93.02 382 ASP A O 1
ATOM 2947 N N . LYS A 1 386 ? 15.804 -17.378 60.327 1.00 93.78 383 LYS A N 1
ATOM 2948 C CA . LYS A 1 386 ? 14.384 -17.740 60.480 1.00 93.25 383 LYS A CA 1
ATOM 2949 C C . LYS A 1 386 ? 13.668 -17.686 59.108 1.00 92.71 383 LYS A C 1
ATOM 2950 O O . LYS A 1 386 ? 12.836 -18.551 58.841 1.00 93.03 383 LYS A O 1
ATOM 2956 N N . CYS A 1 387 ? 14.050 -16.730 58.224 1.00 85.08 384 CYS A N 1
ATOM 2957 C CA . CYS A 1 387 ? 13.548 -16.633 56.846 1.00 81.84 384 CYS A CA 1
ATOM 2958 C C . CYS A 1 387 ? 13.869 -17.889 56.081 1.00 88.78 384 CYS A C 1
ATOM 2959 O O . CYS A 1 387 ? 12.994 -18.443 55.429 1.00 89.21 384 CYS A O 1
ATOM 2962 N N . LYS A 1 388 ? 15.165 -18.256 56.055 1.00 87.50 385 LYS A N 1
ATOM 2963 C CA . LYS A 1 388 ? 15.662 -19.439 55.336 1.00 87.57 385 LYS A CA 1
ATOM 2964 C C . LYS A 1 388 ? 14.975 -20.729 55.799 1.00 93.82 385 LYS A C 1
ATOM 2965 O O . LYS A 1 388 ? 14.622 -21.555 54.955 1.00 95.10 385 LYS A O 1
ATOM 2971 N N . ASP A 1 389 ? 14.798 -20.908 57.119 1.00 90.71 386 ASP A N 1
ATOM 2972 C CA . ASP A 1 389 ? 14.127 -22.096 57.679 1.00 91.56 386 ASP A CA 1
ATOM 2973 C C . ASP A 1 389 ? 12.675 -22.095 57.255 1.00 95.11 386 ASP A C 1
ATOM 2974 O O . ASP A 1 389 ? 12.191 -23.113 56.785 1.00 96.25 386 ASP A O 1
ATOM 2979 N N . LYS A 1 390 ? 12.013 -20.929 57.311 1.00 89.82 387 LYS A N 1
ATOM 2980 C CA . LYS A 1 390 ? 10.631 -20.771 56.853 1.00 88.85 387 LYS A CA 1
ATOM 2981 C C . LYS A 1 390 ? 10.534 -21.118 55.349 1.00 91.93 387 LYS A C 1
ATOM 2982 O O . LYS A 1 390 ? 9.622 -21.827 54.940 1.00 92.52 387 LYS A O 1
ATOM 2988 N N . LEU A 1 391 ? 11.506 -20.685 54.554 1.00 87.47 388 LEU A N 1
ATOM 2989 C CA . LEU A 1 391 ? 11.519 -20.942 53.109 1.00 86.70 388 LEU A CA 1
ATOM 2990 C C . LEU A 1 391 ? 11.670 -22.442 52.800 1.00 91.69 388 LEU A C 1
ATOM 2991 O O . LEU A 1 391 ? 10.998 -22.942 51.900 1.00 90.99 388 LEU A O 1
ATOM 2996 N N . ASP A 1 392 ? 12.528 -23.155 53.546 1.00 90.62 389 ASP A N 1
ATOM 2997 C CA . ASP A 1 392 ? 12.732 -24.601 53.330 1.00 92.57 389 ASP A CA 1
ATOM 2998 C C . ASP A 1 392 ? 11.481 -25.415 53.570 1.00 96.00 389 ASP A C 1
ATOM 2999 O O . ASP A 1 392 ? 11.313 -26.446 52.932 1.00 96.17 389 ASP A O 1
ATOM 3004 N N . VAL A 1 393 ? 10.629 -24.972 54.503 1.00 91.81 390 VAL A N 1
ATOM 3005 C CA . VAL A 1 393 ? 9.378 -25.645 54.819 1.00 92.65 390 VAL A CA 1
ATOM 3006 C C . VAL A 1 393 ? 8.378 -25.445 53.667 1.00 95.43 390 VAL A C 1
ATOM 3007 O O . VAL A 1 393 ? 7.619 -26.368 53.371 1.00 94.93 390 VAL A O 1
ATOM 3011 N N . ILE A 1 394 ? 8.368 -24.240 53.044 1.00 92.41 391 ILE A N 1
ATOM 3012 C CA . ILE A 1 394 ? 7.457 -23.858 51.948 1.00 91.98 391 ILE A CA 1
ATOM 3013 C C . ILE A 1 394 ? 7.723 -24.761 50.733 1.00 94.01 391 ILE A C 1
ATOM 3014 O O . ILE A 1 394 ? 6.859 -25.551 50.369 1.00 94.96 391 ILE A O 1
ATOM 3019 N N . ILE A 1 395 ? 8.930 -24.688 50.177 1.00 88.55 392 ILE A N 1
ATOM 3020 C CA . ILE A 1 395 ? 9.387 -25.482 49.020 1.00 88.85 392 ILE A CA 1
ATOM 3021 C C . ILE A 1 395 ? 9.149 -26.980 49.174 1.00 89.01 392 ILE A C 1
ATOM 3022 O O . ILE A 1 395 ? 8.855 -27.663 48.183 1.00 88.40 392 ILE A O 1
ATOM 3027 N N . ASN A 1 396 ? 9.398 -27.504 50.381 1.00 84.34 393 ASN A N 1
ATOM 3028 C CA . ASN A 1 396 ? 9.215 -28.935 50.672 1.00 85.89 393 ASN A CA 1
ATOM 3029 C C . ASN A 1 396 ? 7.721 -29.316 50.652 1.00 91.41 393 ASN A C 1
ATOM 3030 O O . ASN A 1 396 ? 7.414 -30.499 50.607 1.00 93.95 393 ASN A O 1
ATOM 3035 N N . ASN A 1 397 ? 6.806 -28.317 50.681 1.00 89.03 394 ASN A N 1
ATOM 3036 C CA . ASN A 1 397 ? 5.351 -28.463 50.583 1.00 90.76 394 ASN A CA 1
ATOM 3037 C C . ASN A 1 397 ? 4.832 -27.920 49.242 1.00 95.86 394 ASN A C 1
ATOM 3038 O O . ASN A 1 397 ? 3.644 -27.618 49.133 1.00 96.73 394 ASN A O 1
ATOM 3043 N N . ILE A 1 398 ? 5.712 -27.860 48.204 1.00 93.37 395 ILE A N 1
ATOM 3044 C CA . ILE A 1 398 ? 5.386 -27.459 46.820 1.00 93.74 395 ILE A CA 1
ATOM 3045 C C . ILE A 1 398 ? 5.668 -28.676 45.941 1.00 100.20 395 ILE A C 1
ATOM 3046 O O . ILE A 1 398 ? 6.829 -29.047 45.829 1.00 99.41 395 ILE A O 1
ATOM 3051 N N . ASN A 1 399 ? 4.647 -29.276 45.299 1.00 101.47 396 ASN A N 1
ATOM 3052 C CA . ASN A 1 399 ? 4.838 -30.449 44.426 1.00 104.12 396 ASN A CA 1
ATOM 3053 C C . ASN A 1 399 ? 4.466 -30.121 42.978 1.00 107.54 396 ASN A C 1
ATOM 3054 O O . ASN A 1 399 ? 3.326 -29.749 42.696 1.00 106.87 396 ASN A O 1
ATOM 3059 N N . ILE A 1 400 ? 5.425 -30.268 42.065 1.00 105.13 397 ILE A N 1
ATOM 3060 C CA . ILE A 1 400 ? 5.191 -30.046 40.644 1.00 106.88 397 ILE A CA 1
ATOM 3061 C C . ILE A 1 400 ? 4.944 -31.406 39.985 1.00 113.46 397 ILE A C 1
ATOM 3062 O O . ILE A 1 400 ? 5.838 -32.252 39.973 1.00 113.94 397 ILE A O 1
ATOM 3067 N N . ILE A 1 401 ? 3.728 -31.601 39.441 1.00 111.88 398 ILE A N 1
ATOM 3068 C CA . ILE A 1 401 ? 3.284 -32.836 38.808 1.00 115.65 398 ILE A CA 1
ATOM 3069 C C . ILE A 1 401 ? 3.354 -32.720 37.257 1.00 123.35 398 ILE A C 1
ATOM 3070 O O . ILE A 1 401 ? 2.687 -31.864 36.671 1.00 122.27 398 ILE A O 1
ATOM 3075 N N . LEU A 1 402 ? 4.097 -33.643 36.604 1.00 123.67 399 LEU A N 1
ATOM 3076 C CA . LEU A 1 402 ? 4.282 -33.677 35.148 1.00 126.71 399 LEU A CA 1
ATOM 3077 C C . LEU A 1 402 ? 3.413 -34.776 34.528 1.00 134.08 399 LEU A C 1
ATOM 3078 O O . LEU A 1 402 ? 3.686 -35.947 34.780 1.00 136.24 399 LEU A O 1
ATOM 3083 N N . LYS A 1 403 ? 2.378 -34.423 33.727 1.00 131.44 400 LYS A N 1
ATOM 3084 C CA . LYS A 1 403 ? 1.524 -35.426 33.077 1.00 152.05 400 LYS A CA 1
ATOM 3085 C C . LYS A 1 403 ? 0.633 -34.815 31.968 1.00 159.74 400 LYS A C 1
ATOM 3086 O O . LYS A 1 403 ? 0.343 -33.617 31.952 1.00 119.19 400 LYS A O 1
#

CATH classification: 3.40.50.20 (+1 more: 3.30.470.20)

B-factor: mean 104.67, std 22.8, range [62.3, 201.6]

Foldseek 3Di:
DEAEEEEEAAAPQPQLLLVLCVVVVYAYEYAEVDHDVSSVVSHNHYQYQLLDLVVLCVSCVPVRHLFYYYAADLSNQLSRQSNCVPVVFFFWHNQLQVLVDPVLCVLCVVLVFFAWRKDWDQDPVSQVVRVVVHDDDKWKEDDPPTQTRRDPVSSVVRNVVSVPYPDS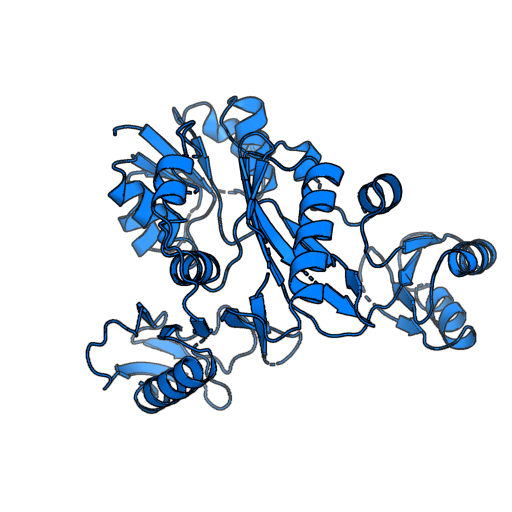TIMIIHDADAQKWKKKWAAAPLDILDMTKGFDFDAPDTATFKIKPDDPDDVLLVVLRRVNVSSSCVSSVGHSAMKIWIHDDPSHDHTHGMHRHYHTQCRQVQVCQFFVFSRSVSNCSSPHDPVVGVVPTDPGGWMKMKGAAAAPDKAFFQDKFFPDDDDPQWPDWDADDDGRDIQDNDDHPVNGGTMTMGIHRDPVVNVVVVVVRNVRIDTDHD

Organism: Anaerococcus prevotii (strain ATCC 9321 / DSM 20548 / JCM 6508 / NCTC 11806 / PC1) (NCBI:txid525919)

Nearest PDB structures (foldseek):
  4dim-assembly1_A  TM=1.002E+00  e=7.552E-78  Anaerococcus prevotii DSM 20548
  1dv1-assembly1_A  TM=7.052E-01  e=3.133E-17  Escherichia coli
  3k5i-assembly2_D  TM=6.897E-01  e=1.215E-16  Aspergillus clavatus
  3gid-assembly2_B  TM=7.438E-01  e=3.074E-13  Homo sapiens
  3glk-assembly1_A  TM=6.975E-01  e=4.925E-13  Homo sapiens

Secondary structure (DSSP, 8-state):
---EEEEE---GGGHHHHHHHHHHT-EEEEE-----HHHHHH-SEEE--TT-HHHHHHHTTTS--SEEE--S-STTHHHHHHHHHHHT-SS--HHHH----S---HHHHHHT-----EE---SHHHHHHHHHTSPSSEEEE-S---EEESSHHHHHHHHHH----SSS--EEEE---SB--BEEEEEETTEEEE--BEEEE---S--EEEEEES--S-HHHHHHHHHHHHHHHHHHT--SEEEEE--EETTEE----EESS--STTHHHHHHHHHTS-S-------S--THHHHTT--SS--EEEE----SS--EEEEEEEE-PPP-TTEEEEEE---TT-EE--S-SGGG--EEEEEEESSHHHHHHHHHHHHTTEEEEE-

Radius of gyration: 22.34 Å; Cα contacts (8 Å, |Δi|>4): 834; chains: 1; bounding box: 61×53×48 Å

InterPro domains:
  IPR011761 ATP-grasp fold [PS50975] (111-303)
  IPR013815 ATP-grasp fold, subdomain 1 [G3DSA:3.30.1490.20] (123-187)
  IPR020561 Phosphoribosylglycinamide synthetase, ATP-grasp (A) domain [PF01071] (106-212)